Protein AF-A0A7S4CP70-F1 (afdb_monomer)

Radius of gyration: 27.98 Å; Cα contacts (8 Å, |Δi|>4): 1232; chains: 1; bounding box: 69×61×79 Å

Sequence (687 aa):
MFHKLRLRLAFPDHLQLVAMLALLDTPGVKCVLRAGDHVRHALCDATLWQTYDPCTVHPNDVETLPFKPFPRNLLTGRFGTLSFDSRVRAVKVANSGDELQGYAGLQFVPYLSDTVDRDSGLKNASCNLFGNAWWGTRTSWPPRAGTNMTLFSVHFSSLGKSTIAKSTKWMQEYNRKVGPVGARDFGTMAFLDSIGIESYFSGCFTTMIDMGYQKSPTPMGYRNEPNPSRVVVVDVEEQHLPEHVRKSGIFKHANIPSQLMNSTMERFLYAFQLLKLYSKTARLVVTSRIHAALPALAQGKPVVFVLTDHLPGGGGGRTAGLTKFFHVYDKTKPQAQWPVDLDHPQPNPGNHEVDRYRAQFWHYIAHFLLRNPEDPQALYAQTGRLFGVVPLQRLGAAQPTEYPTQSLFHFIVTTGPNTMNWRIIRAIEQVFYHHPNAKVLVHSNTLVAAREKGLLTGLEIFTEVGYNLEVVPFKLLDLAAQCLQSTEAVNFFVNKSYAKAKNHRNWYSHETDLLRTAILCVQGGVYLDTDMHLVRPLPKSMRNVLALQGRKQVNGAMLIFDQGSEFMRVAVTEFLTNYRTTWGWNGPNLLQRVANRLNNTGSFTILGQESFYPFRWQEVLKCWNSTEPYEARITNHTYAVHLNTGMSKHIQQAPRGSVCHKIMSTFCIFCHILPHASLNRTPPPRF

Solvent-accessible surface area (backbone atoms only — not comparable to full-atom values): 37822 Å² total; per-residue (Å²): 136,41,65,43,58,62,66,87,65,43,48,54,55,61,56,42,50,54,50,44,54,59,48,51,72,38,93,89,42,63,60,45,69,60,95,91,62,63,84,92,67,48,54,58,81,82,70,64,76,85,71,67,58,97,80,75,73,68,94,88,48,68,53,83,53,94,52,78,79,80,60,74,79,51,76,70,57,45,25,31,37,57,36,58,60,68,56,26,70,72,70,73,57,34,48,24,48,62,48,42,36,33,55,32,46,57,62,25,45,86,58,78,73,44,76,34,32,59,35,72,28,30,56,74,39,72,30,37,30,52,54,39,39,81,40,49,70,71,42,39,75,67,58,22,89,80,40,48,64,46,51,39,23,27,35,50,38,83,56,14,42,59,57,50,63,78,35,42,70,60,51,46,50,42,34,74,73,79,38,62,36,23,12,33,15,58,58,30,32,55,51,36,49,76,70,72,32,62,56,41,82,41,42,55,57,33,45,64,37,59,68,59,75,85,72,63,88,47,100,85,51,76,76,79,69,75,74,46,80,33,38,34,31,34,65,60,64,67,91,80,47,58,69,74,53,61,75,58,40,46,80,47,66,53,61,47,57,79,90,38,48,85,38,70,65,48,39,43,53,51,31,50,51,51,50,49,42,39,55,56,40,27,45,30,38,37,22,38,36,66,67,57,43,41,38,30,42,35,47,65,29,19,33,38,38,46,41,52,94,73,33,74,94,60,58,68,53,72,49,38,89,54,60,67,41,34,37,60,33,43,64,76,42,98,80,56,58,83,76,62,50,90,91,68,52,57,76,36,78,20,26,58,58,50,41,30,42,45,38,29,55,50,52,56,41,42,42,37,34,74,75,38,70,87,41,59,62,16,44,29,37,55,26,19,51,50,70,50,63,35,56,29,82,47,64,31,64,86,54,81,65,100,59,74,49,55,50,44,38,38,35,71,42,85,56,52,56,90,69,63,45,68,60,44,54,46,21,56,36,15,46,42,60,58,28,66,74,26,41,38,39,37,40,16,56,38,48,47,58,35,44,78,72,65,45,86,66,75,61,61,64,47,42,42,42,45,40,53,61,45,77,37,69,78,56,71,68,60,40,43,22,59,40,63,75,43,55,65,52,54,52,49,18,54,76,74,42,40,70,67,41,68,76,35,95,43,26,72,61,45,51,51,35,50,44,57,34,16,48,26,15,63,67,20,39,33,42,37,39,54,47,36,35,43,76,45,66,56,48,51,83,68,59,26,36,40,34,22,58,51,98,84,44,42,42,73,53,44,39,25,33,48,54,67,33,65,69,30,37,55,45,46,51,45,42,36,72,65,65,61,82,52,73,53,54,49,34,33,50,35,55,42,53,47,47,66,74,46,64,86,69,72,76,59,45,77,44,59,28,51,30,44,28,58,46,41,86,91,44,36,65,48,38,41,73,31,73,60,60,53,65,80,63,53,47,96,69,27,34,30,38,53,55,51,55,89,82,43,67,84,59,86,69,56,48,88,73,8,37,42,28,48,60,71,56,70,46,50,47,58,62,89,72,59,66,86,80,72,91,79,88,74,80,78,82,85,129

Secondary structure (DSSP, 8-state):
--B----SS-HHHHHHHHHHHHHHTSTT--EE--TTS-GGG-EESSGGGTT--TT---TT---B--PPPP-GGGGGS-EEEEE-HHHHHHHS-EEHHHHHHHHHHHTT-SS--EEEETTTGGGT--SEEE--SEE-TT--PSPPTT-EEE--SBEE-HHHHHHHHTTHHHHHHHHHHT--EEESSHHHHHHHHHTT--EEE---GGGG---S-S----TT----PPPP-EEEEES--GGGS-HHHHHHEEEE-SEEPTTTTT-HHHHHHHHHHHHHIIIIIEEEEEES-HHHHHHHHHTT--EEEEE-SS-TT--STTSTTTGGGSEEEETTSTTPPP-S-SSSPPPPTTHHHHHHHHHHHHHHHHHHHHH-TTSGGGHHHHHHHHTT--SPPPTTTTSPPSS-B--EEEEE--S-GGG--HHHHHHHHHHHHH-TT-EEEEE-HHHHHHHHTT---S-HHHHHTT--EEEE---HHHHHHHHHT-SHHHHHHIIIIIHHHHTSTTHHHHHHHHHHHHHHHHH-EEEE-TTEEESSPPBTT--SEEEESSSS-EEEEEEEE-TT-HHHHHHHHHHHHS--SSGGGTTHHHHHHHHHHHTTS---EEE-GGGT-SS-TTTHHHHHH----GGGTS-TT--EEE--HHHHTT-SSPPTTSHHHHHHHHS-SSTT-S-SS-S---PPPP-

Structure (mmCIF, N/CA/C/O backbone):
data_AF-A0A7S4CP70-F1
#
_entry.id   AF-A0A7S4CP70-F1
#
loop_
_atom_site.group_PDB
_atom_site.id
_atom_site.type_symbol
_atom_site.label_atom_id
_atom_site.label_alt_id
_atom_site.label_comp_id
_atom_site.label_asym_id
_atom_site.label_entity_id
_atom_site.label_seq_id
_atom_site.pdbx_PDB_ins_code
_atom_site.Cartn_x
_atom_site.Cartn_y
_atom_site.Cartn_z
_atom_site.occupancy
_atom_site.B_iso_or_equiv
_atom_site.auth_seq_id
_atom_site.auth_comp_id
_atom_site.auth_asym_id
_atom_site.auth_atom_id
_atom_site.pdbx_PDB_model_num
ATOM 1 N N . MET A 1 1 ? 10.961 25.798 9.207 1.00 22.45 1 MET A N 1
ATOM 2 C CA . MET A 1 1 ? 9.611 25.507 8.685 1.00 22.45 1 MET A CA 1
ATOM 3 C C . MET A 1 1 ? 9.774 25.451 7.177 1.00 22.45 1 MET A C 1
ATOM 5 O O . MET A 1 1 ? 10.250 26.435 6.634 1.00 22.45 1 MET A O 1
ATOM 9 N N . PHE A 1 2 ? 9.561 24.299 6.539 1.00 24.27 2 PHE A N 1
ATOM 10 C CA . PHE A 1 2 ? 9.808 24.142 5.101 1.00 24.27 2 PHE A CA 1
ATOM 11 C C . PHE A 1 2 ? 8.479 24.139 4.369 1.00 24.27 2 PHE A C 1
ATOM 13 O O . PHE A 1 2 ? 7.529 23.473 4.779 1.00 24.27 2 PHE A O 1
ATOM 20 N N . HIS A 1 3 ? 8.415 24.936 3.315 1.00 23.55 3 HIS A N 1
ATOM 21 C CA . HIS A 1 3 ? 7.234 25.060 2.491 1.00 23.55 3 HIS A CA 1
ATOM 22 C C . HIS A 1 3 ? 7.284 24.004 1.388 1.00 23.55 3 HIS A C 1
ATOM 24 O O . HIS A 1 3 ? 8.339 23.741 0.812 1.00 23.55 3 HIS A O 1
ATOM 30 N N . LYS A 1 4 ? 6.137 23.393 1.101 1.00 28.00 4 LYS A N 1
ATOM 31 C CA . LYS A 1 4 ? 5.941 22.516 -0.052 1.00 28.00 4 LYS A CA 1
ATOM 32 C C . LYS A 1 4 ? 6.361 23.244 -1.331 1.00 28.00 4 LYS A C 1
ATOM 34 O O . LYS A 1 4 ? 5.692 24.182 -1.749 1.00 28.00 4 LYS A O 1
ATOM 39 N N . LEU A 1 5 ? 7.420 22.782 -1.990 1.00 27.19 5 LEU A N 1
ATOM 40 C CA . LEU A 1 5 ? 7.668 23.111 -3.391 1.00 27.19 5 LEU A CA 1
ATOM 41 C C . LEU A 1 5 ? 6.698 22.284 -4.237 1.00 27.19 5 LEU A C 1
ATOM 43 O O . LEU A 1 5 ? 7.054 21.287 -4.854 1.00 27.19 5 LEU A O 1
ATOM 47 N N . ARG A 1 6 ? 5.427 22.699 -4.279 1.00 30.47 6 ARG A N 1
ATOM 48 C CA . ARG A 1 6 ? 4.621 22.406 -5.463 1.00 30.47 6 ARG A CA 1
ATOM 49 C C . ARG A 1 6 ? 5.161 23.324 -6.545 1.00 30.47 6 ARG A C 1
ATOM 51 O O . ARG A 1 6 ? 4.643 24.418 -6.740 1.00 30.47 6 ARG A O 1
ATOM 58 N N . LEU A 1 7 ? 6.182 22.868 -7.268 1.00 32.41 7 LEU A N 1
ATOM 59 C CA . LEU A 1 7 ? 6.335 23.316 -8.644 1.00 32.41 7 LEU A CA 1
ATOM 60 C C . LEU A 1 7 ? 4.994 22.974 -9.294 1.00 32.41 7 LEU A C 1
ATOM 62 O O . LEU A 1 7 ? 4.662 21.804 -9.478 1.00 32.41 7 LEU A O 1
ATOM 66 N N . ARG A 1 8 ? 4.137 23.991 -9.470 1.00 31.38 8 ARG A N 1
ATOM 67 C CA . ARG A 1 8 ? 2.713 23.838 -9.821 1.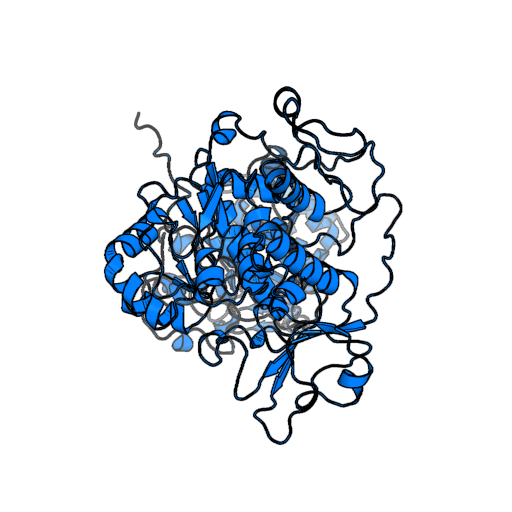00 31.38 8 ARG A CA 1
ATOM 68 C C . ARG A 1 8 ? 2.492 23.066 -11.121 1.00 31.38 8 ARG A C 1
ATOM 70 O O . ARG A 1 8 ? 1.348 22.770 -11.463 1.00 31.38 8 ARG A O 1
ATOM 77 N N . LEU A 1 9 ? 3.557 22.736 -11.838 1.00 34.25 9 LEU A N 1
ATOM 78 C CA . LEU A 1 9 ? 3.571 21.984 -13.065 1.00 34.25 9 LEU A CA 1
ATOM 79 C C . LEU A 1 9 ? 4.837 21.115 -13.069 1.00 34.25 9 LEU A C 1
ATOM 81 O O . LEU A 1 9 ? 5.932 21.620 -12.886 1.00 34.25 9 LEU A O 1
ATOM 85 N N . ALA A 1 10 ? 4.638 19.827 -13.344 1.00 39.28 10 ALA A N 1
ATOM 86 C CA . ALA A 1 10 ? 5.589 18.915 -13.967 1.00 39.28 10 ALA A CA 1
ATOM 87 C C . ALA A 1 10 ? 6.716 18.265 -13.124 1.00 39.28 10 ALA A C 1
ATOM 89 O O . ALA A 1 10 ? 7.836 18.746 -13.043 1.00 39.28 10 ALA A O 1
ATOM 90 N N . PHE A 1 11 ? 6.484 17.007 -12.735 1.00 40.81 11 PHE A N 1
ATOM 91 C CA . PHE A 1 11 ? 7.497 15.936 -12.720 1.00 40.81 11 PHE A CA 1
ATOM 92 C C . PHE A 1 11 ? 8.504 15.978 -13.897 1.00 40.81 11 PHE A C 1
ATOM 94 O O . PHE A 1 11 ? 9.692 15.712 -13.694 1.00 40.81 11 PHE A O 1
ATOM 101 N N . PRO A 1 12 ? 8.080 16.353 -15.124 1.00 41.50 12 PRO A N 1
ATOM 102 C CA . PRO A 1 12 ? 8.993 16.690 -16.197 1.00 41.50 12 PRO A CA 1
ATOM 103 C C . PRO A 1 12 ? 10.060 17.714 -15.857 1.00 41.50 12 PRO A C 1
ATOM 105 O O . PRO A 1 12 ? 11.109 17.575 -16.441 1.00 41.50 12 PRO A O 1
ATOM 108 N N . ASP A 1 13 ? 9.868 18.680 -14.962 1.00 40.09 13 ASP A N 1
ATOM 109 C CA . ASP A 1 13 ? 10.840 19.758 -14.752 1.00 40.09 13 ASP A CA 1
ATOM 110 C C . ASP A 1 13 ? 12.049 19.286 -13.914 1.00 40.09 13 ASP A C 1
ATOM 112 O O . ASP A 1 13 ? 13.158 19.751 -14.149 1.00 40.09 13 ASP A O 1
ATOM 116 N N . HIS A 1 14 ? 11.897 18.281 -13.034 1.00 45.06 14 HIS A N 1
ATOM 117 C CA . HIS A 1 14 ? 13.026 17.629 -12.334 1.00 45.06 14 HIS A CA 1
ATOM 118 C C . HIS A 1 14 ? 13.808 16.690 -13.260 1.00 45.06 14 HIS A C 1
ATOM 120 O O . HIS A 1 14 ? 15.033 16.744 -13.341 1.00 45.06 14 HIS A O 1
ATOM 126 N N . LEU A 1 15 ? 13.101 15.864 -14.035 1.00 46.62 15 LEU A N 1
ATOM 127 C CA . LEU A 1 15 ? 13.725 15.007 -15.048 1.00 46.62 15 LEU A CA 1
ATOM 128 C C . LEU A 1 15 ? 14.297 15.806 -16.226 1.00 46.62 15 LEU A C 1
ATOM 130 O O . LEU A 1 15 ? 15.317 15.410 -16.781 1.00 46.62 15 LEU A O 1
ATOM 134 N N . GLN A 1 16 ? 13.672 16.926 -16.595 1.00 45.47 16 GLN A N 1
ATOM 135 C CA . GLN A 1 16 ? 14.174 17.881 -17.580 1.00 45.47 16 GLN A CA 1
ATOM 136 C C . GLN A 1 16 ? 15.352 18.640 -17.016 1.00 45.47 16 GLN A C 1
ATOM 138 O O . GLN A 1 16 ? 16.295 18.797 -17.760 1.00 45.47 16 GLN A O 1
ATOM 143 N N . LEU A 1 17 ? 15.377 19.037 -15.743 1.00 46.88 17 LEU A N 1
ATOM 144 C CA . LEU A 1 17 ? 16.574 19.624 -15.147 1.00 46.88 17 LEU A CA 1
ATOM 145 C C . LEU A 1 17 ? 17.733 18.625 -15.204 1.00 46.88 17 LEU A C 1
ATOM 147 O O . LEU A 1 17 ? 18.789 18.951 -15.727 1.00 46.88 17 LEU A O 1
ATOM 151 N N . VAL A 1 18 ? 17.514 17.373 -14.799 1.00 45.47 18 VAL A N 1
ATOM 152 C CA . VAL A 1 18 ? 18.523 16.305 -14.896 1.00 45.47 18 VAL A CA 1
ATOM 153 C C . VAL A 1 18 ? 18.958 16.040 -16.351 1.00 45.47 18 VAL A C 1
ATOM 155 O O . VAL A 1 18 ? 20.147 15.867 -16.615 1.00 45.47 18 VAL A O 1
ATOM 158 N N . ALA A 1 19 ? 18.033 16.056 -17.316 1.00 41.75 19 ALA A N 1
ATOM 159 C CA . ALA A 1 19 ? 18.333 15.858 -18.739 1.00 41.75 19 ALA A CA 1
ATOM 160 C C . ALA A 1 19 ? 18.993 17.085 -19.405 1.00 41.75 19 ALA A C 1
ATOM 162 O O . ALA A 1 19 ? 19.875 16.942 -20.245 1.00 41.75 19 ALA A O 1
ATOM 163 N N . MET A 1 20 ? 18.600 18.296 -19.020 1.00 45.38 20 MET A N 1
ATOM 164 C CA . MET A 1 20 ? 19.165 19.568 -19.474 1.00 45.38 20 MET A CA 1
ATOM 165 C C . MET A 1 20 ? 20.582 19.748 -18.926 1.00 45.38 20 MET A C 1
ATOM 167 O O . MET A 1 20 ? 21.466 20.165 -19.667 1.00 45.38 20 MET A O 1
ATOM 171 N N . LEU A 1 21 ? 20.826 19.339 -17.677 1.00 42.84 21 LEU A N 1
ATOM 172 C CA . LEU A 1 21 ? 22.162 19.275 -17.080 1.00 42.84 21 LEU A CA 1
ATOM 173 C C . LEU A 1 21 ? 23.068 18.279 -17.819 1.00 42.84 21 LEU A C 1
ATOM 175 O O . LEU A 1 21 ? 24.214 18.599 -18.108 1.00 42.84 21 LEU A O 1
ATOM 179 N N . ALA A 1 22 ? 22.546 17.115 -18.212 1.00 43.25 22 ALA A N 1
ATOM 180 C CA . ALA A 1 22 ? 23.300 16.149 -19.016 1.00 43.25 22 ALA A CA 1
ATOM 181 C C . ALA A 1 22 ? 23.545 16.607 -20.476 1.00 43.25 22 ALA A C 1
ATOM 183 O O . ALA A 1 22 ? 24.505 16.165 -21.100 1.00 43.25 22 ALA A O 1
ATOM 184 N N . LEU A 1 23 ? 22.710 17.496 -21.032 1.00 42.50 23 LEU A N 1
ATOM 185 C CA . LEU A 1 23 ? 22.935 18.120 -22.346 1.00 42.50 23 LEU A CA 1
ATOM 186 C C . LEU A 1 23 ? 24.011 19.217 -22.303 1.00 42.50 23 LEU A C 1
ATOM 188 O O . LEU A 1 23 ? 24.776 19.337 -23.257 1.00 42.50 23 LEU A O 1
ATOM 192 N N . LEU A 1 24 ? 24.087 19.988 -21.214 1.00 43.72 24 LEU A N 1
ATOM 193 C CA . LEU A 1 24 ? 25.114 21.021 -21.011 1.00 43.72 24 LEU A CA 1
ATOM 194 C C . LEU A 1 24 ? 26.528 20.448 -20.837 1.00 43.72 24 LEU A C 1
ATOM 196 O O . LEU A 1 24 ? 27.498 21.127 -21.146 1.00 43.72 24 LEU A O 1
ATOM 200 N N . ASP A 1 25 ? 26.646 19.189 -20.418 1.00 40.97 25 ASP A N 1
ATOM 201 C CA . ASP A 1 25 ? 27.926 18.480 -20.279 1.00 40.97 25 ASP A CA 1
ATOM 202 C C . ASP A 1 25 ? 28.469 17.938 -21.627 1.00 40.97 25 ASP A C 1
ATOM 204 O O . ASP A 1 25 ? 29.533 17.325 -21.703 1.00 40.97 25 ASP A O 1
ATOM 208 N N . THR A 1 26 ? 27.746 18.156 -22.738 1.00 43.28 26 THR A N 1
ATOM 209 C CA . THR A 1 26 ? 28.188 17.756 -24.086 1.00 43.28 26 THR A CA 1
ATOM 210 C C . THR A 1 26 ? 29.154 18.802 -24.673 1.00 43.28 26 THR A C 1
ATOM 212 O O . THR A 1 26 ? 28.778 19.974 -24.780 1.00 43.28 26 THR A O 1
ATOM 215 N N . PRO A 1 27 ? 30.362 18.421 -25.148 1.00 41.69 27 PRO A N 1
ATOM 216 C CA . PRO A 1 27 ? 31.313 19.365 -25.737 1.00 41.69 27 PRO A CA 1
ATOM 217 C C . PRO A 1 27 ? 30.697 20.181 -26.884 1.00 41.69 27 PRO A C 1
ATOM 219 O O . PRO A 1 27 ? 30.281 19.629 -27.901 1.00 41.69 27 PRO A O 1
ATOM 222 N N . GLY A 1 28 ? 30.647 21.507 -26.720 1.00 41.75 28 GLY A N 1
ATOM 223 C CA . GLY A 1 28 ? 30.102 22.449 -27.708 1.00 41.75 28 GLY A CA 1
ATOM 224 C C . GLY A 1 28 ? 28.672 22.939 -27.440 1.00 41.75 28 GLY A C 1
ATOM 225 O O . GLY A 1 28 ? 28.239 23.891 -28.093 1.00 41.75 28 GLY A O 1
ATOM 226 N N . VAL A 1 29 ? 27.952 22.371 -26.468 1.00 40.78 29 VAL A N 1
ATOM 227 C CA . VAL A 1 29 ? 26.615 22.840 -26.066 1.00 40.78 29 VAL A CA 1
ATOM 228 C C . VAL A 1 29 ? 26.751 23.901 -24.971 1.00 40.78 29 VAL A C 1
ATOM 230 O O . VAL A 1 29 ? 27.136 23.601 -23.852 1.00 40.78 29 VAL A O 1
ATOM 233 N N . LYS A 1 30 ? 26.441 25.164 -25.291 1.00 43.47 30 LYS A N 1
ATOM 234 C CA . LYS A 1 30 ? 26.575 26.297 -24.347 1.00 43.47 30 LYS A CA 1
ATOM 235 C C . LYS A 1 30 ? 25.299 26.616 -23.567 1.00 43.47 30 LYS A C 1
ATOM 237 O O . LYS A 1 30 ? 25.361 27.251 -22.520 1.00 43.47 30 LYS A O 1
ATOM 242 N N . CYS A 1 31 ? 24.152 26.225 -24.117 1.00 44.72 31 CYS A N 1
ATOM 243 C CA . CYS A 1 31 ? 22.827 26.572 -23.627 1.00 44.72 31 CYS A CA 1
ATOM 244 C C . CYS A 1 31 ? 21.824 25.477 -23.992 1.00 44.72 31 CYS A C 1
ATOM 246 O O . CYS A 1 31 ? 21.911 24.897 -25.075 1.00 44.72 31 CYS A O 1
ATOM 248 N N . VAL A 1 32 ? 20.827 25.260 -23.140 1.00 44.00 32 VAL A N 1
ATOM 249 C CA . VAL A 1 32 ? 19.720 24.326 -23.377 1.00 44.00 32 VAL A CA 1
ATOM 250 C C . VAL A 1 32 ? 18.380 25.011 -23.102 1.00 44.00 32 VAL A C 1
ATOM 252 O O . VAL A 1 32 ? 18.218 25.733 -22.119 1.00 44.00 32 VAL A O 1
ATOM 255 N N . LEU A 1 33 ? 17.417 24.809 -24.002 1.00 37.88 33 LEU A N 1
ATOM 256 C CA . LEU A 1 33 ? 16.087 25.427 -23.983 1.00 37.88 33 LEU A CA 1
ATOM 257 C C . LEU A 1 33 ? 15.013 24.342 -24.009 1.00 37.88 33 LEU A C 1
ATOM 259 O O . LEU A 1 33 ? 15.128 23.352 -24.735 1.00 37.88 33 LEU A O 1
ATOM 263 N N . ARG A 1 34 ? 13.931 24.547 -23.258 1.00 37.53 34 ARG A N 1
ATOM 264 C CA . ARG A 1 34 ? 12.746 23.695 -23.349 1.00 37.53 34 ARG A CA 1
ATOM 265 C C . ARG A 1 34 ? 12.001 23.985 -24.655 1.00 37.53 34 ARG A C 1
ATOM 267 O O . ARG A 1 34 ? 11.774 25.137 -25.017 1.00 37.53 34 ARG A O 1
ATOM 274 N N . ALA A 1 35 ? 11.579 22.935 -25.359 1.00 29.98 35 ALA A N 1
ATOM 275 C CA . ALA A 1 35 ? 10.791 23.080 -26.582 1.00 29.98 35 ALA A CA 1
ATOM 276 C C . ALA A 1 35 ? 9.453 23.791 -26.290 1.00 29.98 35 ALA A C 1
ATOM 278 O O . ALA A 1 35 ? 8.612 23.252 -25.563 1.00 29.98 35 ALA A O 1
ATOM 279 N N . GLY A 1 36 ? 9.271 24.981 -26.872 1.00 29.30 36 GLY A N 1
ATOM 280 C CA . GLY A 1 36 ? 8.097 25.844 -26.687 1.00 29.30 36 GLY A CA 1
ATOM 281 C C . GLY A 1 36 ? 8.329 27.095 -25.829 1.00 29.30 36 GLY A C 1
ATOM 282 O O . GLY A 1 36 ? 7.429 27.928 -25.771 1.00 29.30 36 GLY A O 1
ATOM 283 N N . ASP A 1 37 ? 9.505 27.256 -25.211 1.00 34.84 37 ASP A N 1
ATOM 284 C CA . ASP A 1 37 ? 9.868 28.451 -24.435 1.00 34.84 37 ASP A CA 1
ATOM 285 C C . ASP A 1 37 ? 10.674 29.478 -25.254 1.00 34.84 37 ASP A C 1
ATOM 287 O O . ASP A 1 37 ? 11.362 29.150 -26.222 1.00 34.84 37 ASP A O 1
ATOM 291 N N . HIS A 1 38 ? 10.597 30.752 -24.852 1.00 32.59 38 HIS A N 1
ATOM 292 C CA . HIS A 1 38 ? 11.359 31.845 -25.464 1.00 32.59 38 HIS A CA 1
ATOM 293 C C . HIS A 1 38 ? 12.844 31.808 -25.055 1.00 32.59 38 HIS A C 1
ATOM 295 O O . HIS A 1 38 ? 13.181 31.410 -23.944 1.00 32.59 38 HIS A O 1
ATOM 301 N N . VAL A 1 39 ? 13.726 32.333 -25.917 1.00 35.19 39 VAL A N 1
ATOM 302 C CA . VAL A 1 39 ? 15.205 32.342 -25.771 1.00 35.19 39 VAL A CA 1
ATOM 303 C C . VAL A 1 39 ? 15.698 32.854 -24.406 1.00 35.19 39 VAL A C 1
ATOM 305 O O . VAL A 1 39 ? 16.735 32.425 -23.913 1.00 35.19 39 VAL A O 1
ATOM 308 N N . ARG A 1 40 ? 14.925 33.723 -23.748 1.00 34.78 40 ARG A N 1
ATOM 309 C CA . ARG A 1 40 ? 15.214 34.269 -22.412 1.00 34.78 40 ARG A CA 1
ATOM 310 C C . ARG A 1 40 ? 15.129 33.259 -21.252 1.00 34.78 40 ARG A C 1
ATOM 312 O O . ARG A 1 40 ? 15.486 33.621 -20.140 1.00 34.78 40 ARG A O 1
ATOM 319 N N . HIS A 1 41 ? 14.641 32.035 -21.476 1.00 37.97 41 HIS A N 1
ATOM 320 C CA . HIS A 1 41 ? 14.549 30.969 -20.462 1.00 37.97 41 HIS A CA 1
ATOM 321 C C . HIS A 1 41 ? 15.589 29.847 -20.690 1.00 37.97 41 HIS A C 1
ATOM 323 O O . HIS A 1 41 ? 15.400 28.717 -20.241 1.00 37.97 41 HIS A O 1
ATOM 329 N N . ALA A 1 42 ? 16.668 30.128 -21.429 1.00 40.31 42 ALA A N 1
ATOM 330 C CA . ALA A 1 42 ? 17.759 29.180 -21.648 1.00 40.31 42 ALA A CA 1
ATOM 331 C C . ALA A 1 42 ? 18.572 28.947 -20.362 1.00 40.31 42 ALA A C 1
ATOM 333 O O . ALA A 1 42 ? 18.913 29.894 -19.657 1.00 40.31 42 ALA A O 1
ATOM 334 N N . LEU A 1 43 ? 18.931 27.691 -20.093 1.00 48.44 43 LEU A N 1
ATOM 335 C CA . LEU A 1 43 ? 19.928 27.311 -19.089 1.00 48.44 43 LEU A CA 1
ATOM 336 C C . LEU A 1 43 ? 21.300 27.270 -19.772 1.00 48.44 43 LEU A C 1
ATOM 338 O O . LEU A 1 43 ? 21.500 26.445 -20.658 1.00 48.44 43 LEU A O 1
ATOM 342 N N . CYS A 1 44 ? 22.216 28.160 -19.388 1.00 44.28 44 CYS A N 1
ATOM 343 C CA . CYS A 1 44 ? 23.565 28.284 -19.953 1.00 44.28 44 CYS A CA 1
ATOM 344 C C . CYS A 1 44 ? 24.611 28.288 -18.816 1.00 44.28 44 CYS A C 1
ATOM 346 O O . CYS A 1 44 ? 24.376 28.906 -17.780 1.00 44.28 44 CYS A O 1
ATOM 348 N N . ASP A 1 45 ? 25.725 27.578 -19.000 1.00 49.91 45 ASP A N 1
ATOM 349 C CA . ASP A 1 45 ? 26.824 27.309 -18.036 1.00 49.91 45 ASP A CA 1
ATOM 350 C C . ASP A 1 45 ? 27.469 28.596 -17.428 1.00 49.91 45 ASP A C 1
ATOM 352 O O . ASP A 1 45 ? 27.432 29.638 -18.079 1.00 49.91 45 ASP A O 1
ATOM 356 N N . ALA A 1 46 ? 28.092 28.717 -16.235 1.00 38.47 46 ALA A N 1
ATOM 357 C CA . ALA A 1 46 ? 28.522 27.816 -15.140 1.00 38.47 46 ALA A CA 1
ATOM 358 C C . ALA A 1 46 ? 28.315 28.431 -13.724 1.00 38.47 46 ALA A C 1
ATOM 360 O O . ALA A 1 46 ? 28.713 27.870 -12.702 1.00 38.47 46 ALA A O 1
ATOM 361 N N . THR A 1 47 ? 27.731 29.628 -13.629 1.00 40.28 47 THR A N 1
ATOM 362 C CA . THR A 1 47 ? 27.703 30.445 -12.396 1.00 40.28 47 THR A CA 1
ATOM 363 C C . THR A 1 47 ? 26.503 30.180 -11.484 1.00 40.28 47 THR A C 1
ATOM 365 O O . THR A 1 47 ? 26.474 30.647 -10.346 1.00 40.28 47 THR A O 1
ATOM 368 N N . LEU A 1 48 ? 25.526 29.392 -11.940 1.00 38.41 48 LEU A N 1
ATOM 369 C CA . LEU A 1 48 ? 24.260 29.160 -11.233 1.00 38.41 48 LEU A CA 1
ATOM 370 C C . LEU A 1 48 ? 24.385 28.302 -9.962 1.00 38.41 48 LEU A C 1
ATOM 372 O O . LEU A 1 48 ? 23.479 28.312 -9.134 1.00 38.41 48 LEU A O 1
ATOM 376 N N . TRP A 1 49 ? 25.515 27.625 -9.740 1.00 34.94 49 TRP A N 1
ATOM 377 C CA . TRP A 1 49 ? 25.732 26.835 -8.521 1.00 34.94 49 TRP A CA 1
ATOM 378 C C . TRP A 1 49 ? 26.092 27.668 -7.288 1.00 34.94 49 TRP A C 1
ATOM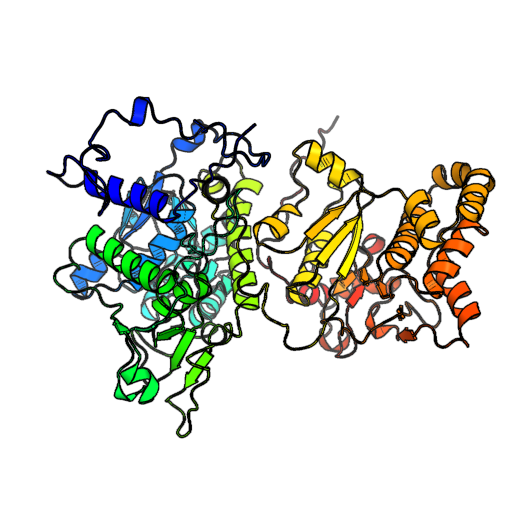 380 O O . TRP A 1 49 ? 25.943 27.182 -6.171 1.00 34.94 49 TRP A O 1
ATOM 390 N N . GLN A 1 50 ? 26.547 28.915 -7.452 1.00 34.66 50 GLN A N 1
ATOM 391 C CA . GLN A 1 50 ? 26.886 29.762 -6.300 1.00 34.66 50 GLN A CA 1
ATOM 392 C C . GLN A 1 50 ? 25.656 30.434 -5.673 1.00 34.66 50 GLN A C 1
ATOM 394 O O . GLN A 1 50 ? 25.728 30.878 -4.528 1.00 34.66 50 GLN A O 1
ATOM 399 N N . THR A 1 51 ? 24.529 30.489 -6.392 1.00 35.28 51 THR A N 1
ATOM 400 C CA . THR A 1 51 ? 23.316 31.203 -5.960 1.00 35.28 51 THR A CA 1
ATOM 401 C C . THR A 1 51 ? 22.038 30.361 -5.958 1.00 35.28 51 THR A C 1
ATOM 403 O O . THR A 1 51 ? 21.023 30.831 -5.445 1.00 35.28 51 THR A O 1
ATOM 406 N N . TYR A 1 52 ? 22.054 29.125 -6.477 1.00 33.62 52 TYR A N 1
ATOM 407 C CA . TYR A 1 52 ? 20.902 28.224 -6.396 1.00 33.62 52 TYR A CA 1
ATOM 408 C C . TYR A 1 52 ? 20.695 27.719 -4.959 1.00 33.62 52 TYR A C 1
ATOM 410 O O . TYR A 1 52 ? 21.372 26.801 -4.497 1.00 33.62 52 TYR A O 1
ATOM 418 N N . ASP A 1 53 ? 19.735 28.325 -4.256 1.00 38.88 53 ASP A N 1
ATOM 419 C CA . ASP A 1 53 ? 19.192 27.819 -2.995 1.00 38.88 53 ASP A CA 1
ATOM 420 C C . ASP A 1 53 ? 17.844 27.123 -3.266 1.00 38.88 53 ASP A C 1
ATOM 422 O O . ASP A 1 53 ? 16.834 27.814 -3.447 1.00 38.88 53 ASP A O 1
ATOM 426 N N . PRO A 1 54 ? 17.774 25.775 -3.254 1.00 35.09 54 PRO A N 1
ATOM 427 C CA . PRO A 1 54 ? 16.524 25.033 -3.446 1.00 35.09 54 PRO A CA 1
ATOM 428 C C . PRO A 1 54 ? 15.475 25.306 -2.349 1.00 35.09 54 PRO A C 1
ATOM 430 O O . PRO A 1 54 ? 14.381 24.749 -2.397 1.00 35.09 54 PRO A O 1
ATOM 433 N N . CYS A 1 55 ? 15.785 26.150 -1.356 1.00 33.19 55 CYS A N 1
ATOM 434 C CA . CYS A 1 55 ? 14.884 26.582 -0.293 1.00 33.19 55 CYS A CA 1
ATOM 435 C C . CYS A 1 55 ? 14.191 27.934 -0.559 1.00 33.19 55 CYS A C 1
ATOM 437 O O . CYS A 1 55 ? 13.439 28.386 0.308 1.00 33.19 55 CYS A O 1
ATOM 439 N N . THR A 1 56 ? 14.404 28.599 -1.706 1.00 36.09 56 THR A N 1
ATOM 440 C CA . THR A 1 56 ? 13.681 29.849 -2.021 1.00 36.09 56 THR A CA 1
ATOM 441 C C . THR A 1 56 ? 12.251 29.557 -2.487 1.00 36.09 56 THR A C 1
ATOM 443 O O . THR A 1 56 ? 12.011 28.952 -3.527 1.00 36.09 56 THR A O 1
ATOM 446 N N . VAL A 1 57 ? 11.278 29.975 -1.677 1.00 33.56 57 VAL A N 1
ATOM 447 C CA . VAL A 1 57 ? 9.848 29.677 -1.840 1.00 33.56 57 VAL A CA 1
ATOM 448 C C . VAL A 1 57 ? 9.124 30.926 -2.334 1.00 33.56 57 VAL A C 1
ATOM 450 O O . VAL A 1 57 ? 9.298 32.003 -1.765 1.00 33.56 57 VAL A O 1
ATOM 453 N N . HIS A 1 58 ? 8.259 30.795 -3.345 1.00 34.12 58 HIS A N 1
ATOM 454 C CA . HIS A 1 58 ? 7.316 31.862 -3.685 1.00 34.12 58 HIS A CA 1
ATOM 455 C C . HIS A 1 58 ? 6.195 31.922 -2.622 1.00 34.12 58 HIS A C 1
ATOM 457 O O . HIS A 1 58 ? 5.602 30.883 -2.321 1.00 34.12 58 HIS A O 1
ATOM 463 N N . PRO A 1 59 ? 5.843 33.104 -2.076 1.00 32.31 59 PRO A N 1
ATOM 464 C CA . PRO A 1 59 ? 4.966 33.238 -0.901 1.00 32.31 59 PRO A CA 1
ATOM 465 C C . PRO A 1 59 ? 3.571 32.592 -1.000 1.00 32.31 59 PRO A C 1
ATOM 467 O O . PRO A 1 59 ? 2.925 32.377 0.021 1.00 32.31 59 PRO A O 1
ATOM 470 N N . ASN A 1 60 ? 3.102 32.266 -2.207 1.00 32.94 60 ASN A N 1
ATOM 471 C CA . ASN A 1 60 ? 1.722 31.849 -2.470 1.00 32.94 60 ASN A CA 1
ATOM 472 C C . ASN A 1 60 ? 1.526 30.325 -2.653 1.00 32.94 60 ASN A C 1
ATOM 474 O O . ASN A 1 60 ? 0.438 29.912 -3.060 1.00 32.94 60 ASN A O 1
ATOM 478 N N . ASP A 1 61 ? 2.536 29.488 -2.370 1.00 34.94 61 ASP A N 1
ATOM 479 C CA . ASP A 1 61 ? 2.520 28.041 -2.688 1.00 34.94 61 ASP A CA 1
ATOM 480 C C . ASP A 1 61 ? 2.659 27.083 -1.489 1.00 34.94 61 ASP A C 1
ATOM 482 O O . ASP A 1 61 ? 3.006 25.910 -1.632 1.00 34.94 61 ASP A O 1
ATOM 486 N N . VAL A 1 62 ? 2.333 27.547 -0.285 1.00 29.75 62 VAL A N 1
ATOM 487 C CA . VAL A 1 62 ? 2.594 26.801 0.950 1.00 29.75 62 VAL A CA 1
ATOM 488 C C . VAL A 1 62 ? 1.429 25.897 1.364 1.00 29.75 62 VAL A C 1
ATOM 490 O O . VAL A 1 62 ? 0.379 26.370 1.782 1.00 29.75 62 VAL A O 1
ATOM 493 N N . GLU A 1 63 ? 1.678 24.589 1.407 1.00 32.47 63 GLU A N 1
ATOM 494 C CA . GLU A 1 63 ? 1.080 23.697 2.411 1.00 32.47 63 GLU A CA 1
ATOM 495 C C . GLU A 1 63 ? 2.220 23.250 3.338 1.00 32.47 63 GLU A C 1
ATOM 497 O O . GLU A 1 63 ? 3.283 22.838 2.870 1.00 32.47 63 GLU A O 1
ATOM 502 N N . THR A 1 64 ? 2.056 23.396 4.649 1.00 30.50 64 THR A N 1
ATOM 503 C CA . THR A 1 64 ? 3.090 23.066 5.634 1.00 30.50 64 THR A CA 1
ATOM 504 C C . THR A 1 64 ? 3.102 21.563 5.906 1.00 30.50 64 THR A C 1
ATOM 506 O O . THR A 1 64 ? 2.182 21.019 6.510 1.00 30.50 64 THR A O 1
ATOM 509 N N . LEU A 1 65 ? 4.176 20.883 5.501 1.00 36.72 65 LEU A N 1
ATOM 510 C CA . LEU A 1 65 ? 4.546 19.584 6.065 1.00 36.72 65 LEU A CA 1
ATOM 511 C C . LEU A 1 65 ? 5.810 19.778 6.919 1.00 36.72 65 LEU A C 1
ATOM 513 O O . LEU A 1 65 ? 6.723 20.495 6.503 1.00 36.72 65 LEU A O 1
ATOM 517 N N . PRO A 1 66 ? 5.884 19.193 8.127 1.00 34.44 66 PRO A N 1
ATOM 518 C CA . PRO A 1 66 ? 6.993 19.405 9.049 1.00 34.44 66 PRO A CA 1
ATOM 519 C C . PRO A 1 66 ? 8.228 18.615 8.591 1.00 34.44 66 PRO A C 1
ATOM 521 O O . PRO A 1 66 ? 8.538 17.558 9.131 1.00 34.44 66 PRO A O 1
ATOM 524 N N . PHE A 1 67 ? 8.947 19.108 7.583 1.00 44.62 67 PHE A N 1
ATOM 525 C CA . PHE A 1 67 ? 10.227 18.526 7.175 1.00 44.62 67 PHE A CA 1
ATOM 526 C C . PHE A 1 67 ? 11.402 19.334 7.723 1.00 44.62 67 PHE A C 1
ATOM 528 O O . PHE A 1 67 ? 11.304 20.544 7.916 1.00 44.62 67 PHE A O 1
ATOM 535 N N . LYS A 1 68 ? 12.504 18.649 8.036 1.00 41.19 68 LYS A N 1
ATOM 536 C CA . LYS A 1 68 ? 13.781 19.270 8.412 1.00 41.19 68 LYS A CA 1
ATOM 537 C C . LYS A 1 68 ? 14.565 19.631 7.135 1.00 41.19 68 LYS A C 1
ATOM 539 O O . LYS A 1 68 ? 14.368 18.954 6.127 1.00 41.19 68 LYS A O 1
ATOM 544 N N . PRO A 1 69 ? 15.432 20.663 7.165 1.00 41.44 69 PRO A N 1
ATOM 545 C CA . PRO A 1 69 ? 16.270 21.018 6.021 1.00 41.44 69 PRO A CA 1
ATOM 546 C C . PRO A 1 69 ? 17.125 19.829 5.586 1.00 41.44 69 PRO A C 1
ATOM 548 O O . PRO A 1 69 ? 17.521 19.025 6.434 1.00 41.44 69 PRO A O 1
ATOM 551 N N . PHE A 1 70 ? 17.483 19.784 4.302 1.00 45.22 70 PHE A N 1
ATOM 552 C CA . PHE A 1 70 ? 18.573 18.936 3.831 1.00 45.22 70 PHE A CA 1
ATOM 553 C C . PHE A 1 70 ? 19.837 19.238 4.646 1.00 45.22 70 PHE A C 1
ATOM 555 O O . PHE A 1 70 ? 20.280 20.393 4.673 1.00 45.22 70 PHE A O 1
ATOM 562 N N . PRO A 1 71 ? 20.435 18.243 5.319 1.00 45.59 71 PRO A N 1
ATOM 563 C CA . PRO A 1 71 ? 21.732 18.434 5.945 1.00 45.59 71 PRO A CA 1
ATOM 564 C C . PRO A 1 71 ? 22.744 18.757 4.838 1.00 45.59 71 PRO A C 1
ATOM 566 O O . PRO A 1 71 ? 22.976 17.937 3.950 1.00 45.59 71 PRO A O 1
ATOM 569 N N . ARG A 1 72 ? 23.320 19.970 4.837 1.00 45.50 72 ARG A N 1
ATOM 570 C CA . ARG A 1 72 ? 24.238 20.417 3.765 1.00 45.50 72 ARG A CA 1
ATOM 571 C C . ARG A 1 72 ? 25.436 19.476 3.590 1.00 45.50 72 ARG A C 1
ATOM 573 O O . ARG A 1 72 ? 25.953 19.353 2.488 1.00 45.50 72 ARG A O 1
ATOM 580 N N . ASN A 1 73 ? 25.841 18.780 4.652 1.00 45.41 73 ASN A N 1
ATOM 581 C CA . ASN A 1 73 ? 26.886 17.757 4.632 1.00 45.41 73 ASN A CA 1
ATOM 582 C C . ASN A 1 73 ? 26.540 16.543 3.746 1.00 45.41 73 ASN A C 1
ATOM 584 O O . ASN A 1 73 ? 27.449 15.951 3.168 1.00 45.41 73 ASN A O 1
ATOM 588 N N . LEU A 1 74 ? 25.257 16.194 3.585 1.00 47.09 74 LEU A N 1
ATOM 589 C CA . LEU A 1 74 ? 24.824 15.044 2.775 1.00 47.09 74 LEU A CA 1
ATOM 590 C C . LEU A 1 74 ? 24.752 15.347 1.269 1.00 47.09 74 LEU A C 1
ATOM 592 O O . LEU A 1 74 ? 24.789 14.421 0.462 1.00 47.09 74 LEU A O 1
ATOM 596 N N . LEU A 1 75 ? 24.757 16.627 0.875 1.00 53.22 75 LEU A N 1
ATOM 597 C CA . LEU A 1 75 ? 24.857 17.072 -0.528 1.00 53.22 75 LEU A CA 1
ATOM 598 C C . LEU A 1 75 ? 26.256 16.852 -1.142 1.00 53.22 75 LEU A C 1
ATOM 600 O O . LEU A 1 75 ? 26.541 17.327 -2.235 1.00 53.22 75 LEU A O 1
ATOM 604 N N . THR A 1 76 ? 27.147 16.154 -0.436 1.00 54.34 76 THR A N 1
ATOM 605 C CA . THR A 1 76 ? 28.463 15.729 -0.936 1.00 54.34 76 THR A CA 1
ATOM 606 C C . THR A 1 76 ? 28.438 14.320 -1.544 1.00 54.34 76 THR A C 1
ATOM 608 O O . THR A 1 76 ? 29.414 13.893 -2.162 1.00 54.34 76 THR A O 1
ATOM 611 N N . GLY A 1 77 ? 27.331 13.579 -1.390 1.00 64.44 77 GLY A N 1
ATOM 612 C CA . GLY A 1 77 ? 27.181 12.232 -1.942 1.00 64.44 77 GLY A CA 1
ATOM 613 C C . GLY A 1 77 ? 27.169 12.214 -3.475 1.00 64.44 77 GLY A C 1
ATOM 614 O O . GLY A 1 77 ? 26.702 13.142 -4.121 1.00 64.44 77 GLY A O 1
ATOM 615 N N . ARG A 1 78 ? 27.651 11.142 -4.105 1.00 72.62 78 ARG A N 1
ATOM 616 C CA . ARG A 1 78 ? 27.486 10.953 -5.559 1.00 72.62 78 ARG A CA 1
ATOM 617 C C . ARG A 1 78 ? 26.229 10.143 -5.834 1.00 72.62 78 ARG A C 1
ATOM 619 O O . ARG A 1 78 ? 25.987 9.158 -5.137 1.00 72.62 78 ARG A O 1
ATOM 626 N N . PHE A 1 79 ? 25.458 10.518 -6.844 1.00 77.25 79 PHE A N 1
ATOM 627 C CA . PHE A 1 79 ? 24.190 9.889 -7.209 1.00 77.25 79 PHE A CA 1
ATOM 628 C C . PHE A 1 79 ? 24.177 9.564 -8.696 1.00 77.25 79 PHE A C 1
ATOM 630 O O . PHE A 1 79 ? 24.415 10.434 -9.527 1.00 77.25 79 PHE A O 1
ATOM 637 N N . GLY A 1 80 ? 23.923 8.304 -9.033 1.00 77.06 80 GLY A N 1
ATOM 638 C CA . GLY A 1 80 ? 24.008 7.824 -10.404 1.00 77.06 80 GLY A CA 1
ATOM 639 C C . GLY A 1 80 ? 22.729 7.188 -10.925 1.00 77.06 80 GLY A C 1
ATOM 640 O O . GLY A 1 80 ? 21.861 6.759 -10.164 1.00 77.06 80 GLY A O 1
ATOM 641 N N . THR A 1 81 ? 22.664 7.066 -12.247 1.00 83.38 81 THR A N 1
ATOM 642 C CA . THR A 1 81 ? 21.682 6.233 -12.949 1.00 83.38 81 THR A CA 1
ATOM 643 C C . THR A 1 81 ? 22.382 5.232 -13.861 1.00 83.38 81 THR A C 1
ATOM 645 O O . THR A 1 81 ? 23.536 5.432 -14.252 1.00 83.38 81 THR A O 1
ATOM 648 N N . LEU A 1 82 ? 21.697 4.140 -14.193 1.00 87.56 82 LEU A N 1
ATOM 649 C CA . LEU A 1 82 ? 22.214 3.163 -15.143 1.00 87.56 82 LEU A CA 1
ATOM 650 C C . LEU A 1 82 ? 22.144 3.713 -16.573 1.00 87.56 82 LEU A C 1
ATOM 652 O O . LEU A 1 82 ? 21.137 4.303 -16.960 1.00 87.56 82 LEU A O 1
ATOM 656 N N . SER A 1 83 ? 23.186 3.462 -17.367 1.00 86.00 83 SER A N 1
ATOM 657 C CA . SER A 1 83 ? 23.160 3.608 -18.825 1.00 86.00 83 SER A CA 1
ATOM 658 C C . SER A 1 83 ? 23.285 2.247 -19.514 1.00 86.00 83 SER A C 1
ATOM 660 O O . SER A 1 83 ? 23.712 1.253 -18.918 1.00 86.00 83 SER A O 1
ATOM 662 N N . PHE A 1 84 ? 22.889 2.186 -20.784 1.00 88.44 84 PHE A N 1
ATOM 663 C CA . PHE A 1 84 ? 22.830 0.943 -21.563 1.00 88.44 84 PHE A CA 1
ATOM 664 C C . PHE A 1 84 ? 23.690 1.001 -22.830 1.00 88.44 84 PHE A C 1
ATOM 666 O O . PHE A 1 84 ? 23.481 0.235 -23.772 1.00 88.44 84 PHE A O 1
ATOM 673 N N . ASP A 1 85 ? 24.670 1.900 -22.863 1.00 87.75 85 ASP A N 1
ATOM 674 C CA . ASP A 1 85 ? 25.450 2.216 -24.058 1.00 87.75 85 ASP A CA 1
ATOM 675 C C . ASP A 1 85 ? 26.219 1.015 -24.602 1.00 87.75 85 ASP A C 1
ATOM 677 O O . ASP A 1 85 ? 26.194 0.741 -25.806 1.00 87.75 85 ASP A O 1
ATOM 681 N N . SER A 1 86 ? 26.872 0.250 -23.727 1.00 90.00 86 SER A N 1
ATOM 682 C CA . SER A 1 86 ? 27.607 -0.953 -24.121 1.00 90.00 86 SER A CA 1
ATOM 683 C C . SER A 1 86 ? 26.683 -2.013 -24.711 1.00 90.00 86 SER A C 1
ATOM 685 O O . SER A 1 86 ? 27.031 -2.631 -25.722 1.00 90.00 86 SER A O 1
ATOM 687 N N . ARG A 1 87 ? 25.476 -2.176 -24.150 1.00 89.25 87 ARG A N 1
ATOM 688 C CA . ARG A 1 87 ? 24.446 -3.060 -24.711 1.00 89.25 87 ARG A CA 1
ATOM 689 C C . ARG A 1 87 ? 24.060 -2.598 -26.110 1.00 89.25 87 ARG A C 1
ATOM 691 O O . ARG A 1 87 ? 24.126 -3.395 -27.043 1.00 89.25 87 ARG A O 1
ATOM 698 N N . VAL A 1 88 ? 23.677 -1.329 -26.257 1.00 89.19 88 VAL A N 1
ATOM 699 C CA . VAL A 1 88 ? 23.219 -0.757 -27.533 1.00 89.19 88 VAL A CA 1
ATOM 700 C C . VAL A 1 88 ? 24.294 -0.896 -28.607 1.00 89.19 88 VAL A C 1
ATOM 702 O O . VAL A 1 88 ? 23.999 -1.368 -29.704 1.00 89.19 88 VAL A O 1
ATOM 705 N N . ARG A 1 89 ? 25.559 -0.595 -28.285 1.00 89.12 89 ARG A N 1
ATOM 706 C CA . ARG A 1 89 ? 26.685 -0.782 -29.214 1.00 89.12 89 ARG A CA 1
ATOM 707 C C . ARG A 1 89 ? 26.866 -2.237 -29.637 1.00 89.12 89 ARG A C 1
ATOM 709 O O . ARG A 1 89 ? 27.155 -2.478 -30.809 1.00 89.12 89 ARG A O 1
ATOM 716 N N . ALA A 1 90 ? 26.703 -3.173 -28.702 1.00 88.56 90 ALA A N 1
ATOM 717 C CA . ALA A 1 90 ? 26.917 -4.597 -28.928 1.00 88.56 90 ALA A CA 1
ATOM 718 C C . ALA A 1 90 ? 25.819 -5.259 -29.768 1.00 88.56 90 ALA A C 1
ATOM 720 O O . ALA A 1 90 ? 26.136 -6.090 -30.613 1.00 88.56 90 ALA A O 1
ATOM 721 N N . VAL A 1 91 ? 24.548 -4.926 -29.522 1.00 88.31 91 VAL A N 1
ATOM 722 C CA . VAL A 1 91 ? 23.406 -5.573 -30.201 1.00 88.31 91 VAL A CA 1
ATOM 723 C C . VAL A 1 91 ? 22.782 -4.712 -31.299 1.00 88.31 91 VAL A C 1
ATOM 725 O O . VAL A 1 91 ? 21.866 -5.172 -31.968 1.00 88.31 91 VAL A O 1
ATOM 728 N N . LYS A 1 92 ? 23.252 -3.468 -31.470 1.00 90.31 92 LYS A N 1
ATOM 729 C CA . LYS A 1 92 ? 22.758 -2.481 -32.450 1.00 90.31 92 LYS A CA 1
ATOM 730 C C . LYS A 1 92 ? 21.249 -2.218 -32.362 1.00 90.31 92 LYS A C 1
ATOM 732 O O . LYS A 1 92 ? 20.609 -1.886 -33.352 1.00 90.31 92 LYS A O 1
ATOM 737 N N . VAL A 1 93 ? 20.686 -2.353 -31.158 1.00 89.31 93 VAL A N 1
ATOM 738 C CA . VAL A 1 93 ? 19.270 -2.100 -30.858 1.00 89.31 93 VAL A CA 1
ATOM 739 C C . VAL A 1 93 ? 19.144 -1.401 -29.509 1.00 89.31 93 VAL A C 1
ATOM 741 O O . VAL A 1 93 ? 19.561 -1.936 -28.475 1.00 89.31 93 VAL A O 1
ATOM 744 N N . ALA A 1 94 ? 18.490 -0.242 -29.513 1.00 87.44 94 ALA A N 1
ATOM 745 C CA . ALA A 1 94 ? 18.102 0.492 -28.316 1.00 87.44 94 ALA A CA 1
ATOM 746 C C . ALA A 1 94 ? 16.621 0.273 -27.979 1.00 87.44 94 ALA A C 1
ATOM 748 O O . ALA A 1 94 ? 15.767 0.216 -28.862 1.00 87.44 94 ALA A O 1
ATOM 749 N N . ASN A 1 95 ? 16.322 0.123 -26.689 1.00 88.62 95 ASN A N 1
ATOM 750 C CA . ASN A 1 95 ? 14.987 -0.168 -26.179 1.00 88.62 95 ASN A CA 1
ATOM 751 C C . ASN A 1 95 ? 14.614 0.886 -25.138 1.00 88.62 95 ASN A C 1
ATOM 753 O O . ASN A 1 95 ? 15.310 1.027 -24.137 1.00 88.62 95 ASN A O 1
ATOM 757 N N . SER A 1 96 ? 13.507 1.595 -25.343 1.00 85.69 96 SER A N 1
ATOM 758 C CA . SER A 1 96 ? 13.043 2.618 -24.402 1.00 85.69 96 SER A CA 1
ATOM 759 C C . SER A 1 96 ? 12.733 2.050 -23.017 1.00 85.69 96 SER A C 1
ATOM 761 O O . SER A 1 96 ? 12.868 2.749 -22.022 1.00 85.69 96 SER A O 1
ATOM 763 N N . GLY A 1 97 ? 12.375 0.767 -22.929 1.00 87.06 97 GLY A N 1
ATOM 764 C CA . GLY A 1 97 ? 12.170 0.056 -21.675 1.00 87.06 97 GLY A CA 1
ATOM 765 C C . GLY A 1 97 ? 13.419 -0.052 -20.805 1.00 87.06 97 GLY A C 1
ATOM 766 O O . GLY A 1 97 ? 13.269 -0.101 -19.587 1.00 87.06 97 GLY A O 1
ATOM 767 N N . ASP A 1 98 ? 14.616 -0.063 -21.398 1.00 88.56 98 ASP A N 1
ATOM 768 C CA . ASP A 1 98 ? 15.869 -0.010 -20.640 1.00 88.56 98 ASP A CA 1
ATOM 769 C C . ASP A 1 98 ? 16.015 1.385 -20.000 1.00 88.56 98 ASP A C 1
ATOM 771 O O . ASP A 1 98 ? 16.163 1.492 -18.784 1.00 88.56 98 ASP A O 1
ATOM 775 N N . GLU A 1 99 ? 15.815 2.459 -20.770 1.00 84.06 99 GLU A N 1
ATOM 776 C CA . GLU A 1 99 ? 15.905 3.842 -20.262 1.00 84.06 99 GLU A CA 1
ATOM 777 C C . GLU A 1 99 ? 14.829 4.163 -19.208 1.00 84.06 99 GLU A C 1
ATOM 779 O O . GLU A 1 99 ? 15.084 4.848 -18.215 1.00 84.06 99 GLU A O 1
ATOM 784 N N . LEU A 1 100 ? 13.627 3.594 -19.363 1.00 84.06 100 LEU A N 1
ATOM 785 C CA . LEU A 1 100 ? 12.531 3.726 -18.399 1.00 84.06 100 LEU A CA 1
ATOM 786 C C . LEU A 1 100 ? 12.870 3.168 -17.017 1.00 84.06 100 LEU A C 1
ATOM 788 O O . LEU A 1 100 ? 12.332 3.646 -16.018 1.00 84.06 100 LEU A O 1
ATOM 792 N N . GLN A 1 101 ? 13.762 2.179 -16.938 1.00 86.62 101 GLN A N 1
ATOM 793 C CA . GLN A 1 101 ? 14.240 1.686 -15.651 1.00 86.62 101 GLN A CA 1
ATOM 794 C C . GLN A 1 101 ? 15.050 2.764 -14.920 1.00 86.62 101 GLN A C 1
ATOM 796 O O . GLN A 1 101 ? 14.821 2.983 -13.731 1.00 86.62 101 GLN A O 1
ATOM 801 N N . GLY A 1 102 ? 15.915 3.498 -15.625 1.00 81.44 102 GLY A N 1
ATOM 802 C CA . GLY A 1 102 ? 16.644 4.630 -15.046 1.00 81.44 102 GLY A CA 1
ATOM 803 C C . GLY A 1 102 ? 15.700 5.720 -14.527 1.00 81.44 102 GLY A C 1
ATOM 804 O O . GLY A 1 102 ? 15.880 6.228 -13.420 1.00 81.44 102 GLY A O 1
ATOM 805 N N . TYR A 1 103 ? 14.625 6.012 -15.269 1.00 77.75 103 TYR A N 1
ATOM 806 C CA . TYR A 1 103 ? 13.638 7.020 -14.867 1.00 77.75 103 TYR A CA 1
ATOM 807 C C . TYR A 1 103 ? 12.923 6.735 -13.553 1.00 77.75 103 TYR A C 1
ATOM 809 O O . TYR A 1 103 ? 12.530 7.677 -12.874 1.00 77.75 103 TYR A O 1
ATOM 817 N N . ALA A 1 104 ? 12.744 5.473 -13.169 1.00 85.62 104 ALA A N 1
ATOM 818 C CA . ALA A 1 104 ? 12.101 5.149 -11.900 1.00 85.62 104 ALA A CA 1
ATOM 819 C C . ALA A 1 104 ? 12.909 5.677 -10.697 1.00 85.62 104 ALA A C 1
ATOM 821 O O . ALA A 1 104 ? 12.352 6.314 -9.808 1.00 85.62 104 ALA A O 1
ATOM 822 N N . GLY A 1 105 ? 14.230 5.468 -10.704 1.00 85.25 105 GLY A N 1
ATOM 823 C CA . GLY A 1 105 ? 15.120 5.893 -9.619 1.00 85.25 105 GLY A CA 1
ATOM 824 C C . GLY A 1 105 ? 15.436 7.382 -9.611 1.00 85.25 105 GLY A C 1
ATOM 825 O O . GLY A 1 105 ? 15.543 7.972 -8.538 1.00 85.25 105 GLY A O 1
ATOM 826 N N . LEU A 1 106 ? 15.519 8.010 -10.788 1.00 78.50 106 LEU A N 1
ATOM 827 C CA . LEU A 1 106 ? 15.872 9.430 -10.922 1.00 78.50 106 LEU A CA 1
ATOM 828 C C . LEU A 1 106 ? 14.922 10.395 -10.185 1.00 78.50 106 LEU A C 1
ATOM 830 O O . LEU A 1 106 ? 15.302 11.512 -9.859 1.00 78.50 106 LEU A O 1
ATOM 834 N N . GLN A 1 107 ? 13.704 9.961 -9.877 1.00 76.50 107 GLN A N 1
ATOM 835 C CA . GLN A 1 107 ? 12.697 10.752 -9.150 1.00 76.50 107 GLN A CA 1
ATOM 836 C C . GLN A 1 107 ? 13.035 10.902 -7.668 1.00 76.50 107 GLN A C 1
ATOM 838 O O . GLN A 1 107 ? 12.550 11.807 -6.997 1.00 76.50 107 GLN A O 1
ATOM 843 N N . PHE A 1 108 ? 13.852 9.983 -7.157 1.00 80.94 108 PHE A N 1
ATOM 844 C CA . PHE A 1 108 ? 14.246 9.925 -5.761 1.00 80.94 108 PHE A CA 1
ATOM 845 C C . PHE A 1 108 ? 15.675 10.415 -5.551 1.00 80.94 108 PHE A C 1
ATOM 847 O O . PHE A 1 108 ? 16.057 10.635 -4.413 1.00 80.94 108 PHE A O 1
ATOM 854 N N . VAL A 1 109 ? 16.484 10.612 -6.596 1.00 75.19 109 VAL A N 1
ATOM 855 C CA . VAL A 1 109 ? 17.833 11.168 -6.410 1.00 75.19 109 VAL A CA 1
ATOM 856 C C . VAL A 1 109 ? 17.777 12.700 -6.325 1.00 75.19 109 VAL A C 1
ATOM 858 O O . VAL A 1 109 ? 17.049 13.323 -7.104 1.00 75.19 109 VAL A O 1
ATOM 861 N N . PRO A 1 110 ? 18.516 13.332 -5.394 1.00 66.94 110 PRO A N 1
ATOM 862 C CA . PRO A 1 110 ? 18.496 14.788 -5.225 1.00 66.94 110 PRO A CA 1
ATOM 863 C C . PRO A 1 110 ? 19.087 15.527 -6.436 1.00 66.94 110 PRO A C 1
ATOM 865 O O . PRO A 1 110 ? 18.607 16.596 -6.796 1.00 66.94 110 PRO A O 1
ATOM 868 N N . TYR A 1 111 ? 20.102 14.942 -7.072 1.00 63.84 111 TYR A N 1
ATOM 869 C CA . TYR A 1 111 ? 20.729 15.374 -8.323 1.00 63.84 111 TYR A CA 1
ATOM 870 C C . TYR A 1 111 ? 21.372 14.158 -9.001 1.00 63.84 111 TYR A C 1
ATOM 872 O O . TYR A 1 111 ? 21.489 13.095 -8.390 1.00 63.84 111 TYR A O 1
ATOM 880 N N . LEU A 1 112 ? 21.788 14.303 -10.259 1.00 68.31 112 LEU A N 1
ATOM 881 C CA . LEU A 1 112 ? 22.533 13.281 -10.994 1.00 68.31 112 LEU A CA 1
ATOM 882 C C . LEU A 1 112 ? 23.991 13.726 -11.138 1.00 68.31 112 LEU A C 1
ATOM 884 O O . LEU A 1 112 ? 24.250 14.766 -11.731 1.00 68.31 112 LEU A O 1
ATOM 888 N N . SER A 1 113 ? 24.931 12.947 -10.605 1.00 64.81 113 SER A N 1
ATOM 889 C CA . SER A 1 113 ? 26.374 13.185 -10.741 1.00 64.81 113 SER A CA 1
ATOM 890 C C . SER A 1 113 ? 27.062 12.212 -11.692 1.00 64.81 113 SER A C 1
ATOM 892 O O . SER A 1 113 ? 28.183 12.470 -12.111 1.00 64.81 113 SER A O 1
ATOM 894 N N . ASP A 1 114 ? 26.440 11.064 -11.980 1.00 70.50 114 ASP A N 1
ATOM 895 C CA . ASP A 1 114 ? 27.094 9.961 -12.681 1.00 70.50 114 ASP A CA 1
ATOM 896 C C . ASP A 1 114 ? 26.142 9.162 -13.569 1.00 70.50 114 ASP A C 1
ATOM 898 O O . ASP A 1 114 ? 24.996 8.885 -13.210 1.00 70.50 114 ASP A O 1
ATOM 902 N N . THR A 1 115 ? 26.660 8.674 -14.693 1.00 80.31 115 THR A N 1
ATOM 903 C CA . THR A 1 115 ? 26.031 7.592 -15.455 1.00 80.31 115 THR A CA 1
ATOM 904 C C . THR A 1 115 ? 26.905 6.346 -15.365 1.00 80.31 115 THR A C 1
ATOM 906 O O . THR A 1 115 ? 28.112 6.387 -15.596 1.00 80.31 115 THR A O 1
ATOM 909 N N . VAL A 1 116 ? 26.307 5.223 -14.969 1.00 85.94 116 VAL A N 1
ATOM 910 C CA . VAL A 1 116 ? 27.014 3.951 -14.793 1.00 85.94 116 VAL A CA 1
ATOM 911 C C . VAL A 1 116 ? 26.525 2.978 -15.849 1.00 85.94 116 VAL A C 1
ATOM 913 O O . VAL A 1 116 ? 25.391 2.506 -15.779 1.00 85.94 116 VAL A O 1
ATOM 916 N N . ASP A 1 117 ? 27.380 2.640 -16.816 1.00 90.19 117 ASP A N 1
ATOM 917 C CA . ASP A 1 117 ? 27.023 1.620 -17.801 1.00 90.19 117 ASP A CA 1
ATOM 918 C C . ASP A 1 117 ? 26.729 0.290 -17.098 1.00 90.19 117 ASP A C 1
ATOM 920 O O . ASP A 1 117 ? 27.550 -0.242 -16.346 1.00 90.19 117 ASP A O 1
ATOM 924 N N . ARG A 1 118 ? 25.535 -0.245 -17.343 1.00 91.62 118 ARG A N 1
ATOM 925 C CA . ARG A 1 118 ? 25.009 -1.435 -16.677 1.00 91.62 118 ARG A CA 1
ATOM 926 C C . ARG A 1 118 ? 25.890 -2.658 -16.917 1.00 91.62 118 ARG A C 1
ATOM 928 O O . ARG A 1 118 ? 26.074 -3.455 -16.003 1.00 91.62 118 ARG A O 1
ATOM 935 N N . ASP A 1 119 ? 26.427 -2.828 -18.124 1.00 90.69 119 ASP A N 1
ATOM 936 C CA . ASP A 1 119 ? 27.219 -4.012 -18.464 1.00 90.69 119 ASP A CA 1
ATOM 937 C C . ASP A 1 119 ? 28.677 -3.869 -18.020 1.00 90.69 119 ASP A C 1
ATOM 939 O O . ASP A 1 119 ? 29.204 -4.761 -17.367 1.00 90.69 119 ASP A O 1
ATOM 943 N N . SER A 1 120 ? 29.341 -2.755 -18.324 1.00 91.00 120 SER A N 1
ATOM 944 C CA . SER A 1 120 ? 30.784 -2.607 -18.084 1.00 91.00 120 SER A CA 1
ATOM 945 C C . SER A 1 120 ? 31.149 -1.716 -16.894 1.00 91.00 120 SER A C 1
ATOM 947 O O . SER A 1 120 ? 32.224 -1.889 -16.322 1.00 91.00 120 SER A O 1
ATOM 949 N N . GLY A 1 121 ? 30.278 -0.794 -16.483 1.00 89.56 121 GLY A N 1
ATOM 950 C CA . GLY A 1 121 ? 30.611 0.314 -15.578 1.00 89.56 121 GLY A CA 1
ATOM 951 C C . GLY A 1 121 ? 30.616 -0.009 -14.081 1.00 89.56 121 GLY A C 1
ATOM 952 O O . GLY A 1 121 ? 31.225 0.728 -13.305 1.00 89.56 121 GLY A O 1
ATOM 953 N N . LEU A 1 122 ? 30.001 -1.116 -13.649 1.00 90.62 122 LEU A N 1
ATOM 954 C CA . LEU A 1 122 ? 29.811 -1.419 -12.221 1.00 90.62 122 LEU A CA 1
ATOM 955 C C . LEU A 1 122 ? 31.118 -1.517 -11.418 1.00 90.62 122 LEU A C 1
ATOM 957 O O . LEU A 1 122 ? 31.151 -1.139 -10.248 1.00 90.62 122 LEU A O 1
ATOM 961 N N . LYS A 1 123 ? 32.209 -1.996 -12.027 1.00 90.50 123 LYS A N 1
ATOM 962 C CA . LYS A 1 123 ? 33.526 -2.121 -11.369 1.00 90.50 123 LYS A CA 1
ATOM 963 C C . LYS A 1 123 ? 34.197 -0.786 -11.055 1.00 90.50 123 LYS A C 1
ATOM 965 O O . LYS A 1 123 ? 35.065 -0.747 -10.187 1.00 90.50 123 LYS A O 1
ATOM 970 N N . ASN A 1 124 ? 33.775 0.284 -11.723 1.00 88.31 124 ASN A N 1
ATOM 971 C CA . ASN A 1 124 ? 34.342 1.621 -11.562 1.00 88.31 124 ASN A CA 1
ATOM 972 C C . ASN A 1 124 ? 33.388 2.582 -10.843 1.00 88.31 124 ASN A C 1
ATOM 974 O O . ASN A 1 124 ? 33.825 3.651 -10.421 1.00 88.31 124 ASN A O 1
ATOM 978 N N . ALA A 1 125 ? 32.120 2.195 -10.672 1.00 86.94 125 ALA A N 1
ATOM 979 C CA . ALA A 1 125 ? 31.099 3.004 -10.021 1.00 86.94 125 ALA A CA 1
ATOM 980 C C . ALA A 1 125 ? 31.510 3.417 -8.596 1.00 86.94 125 ALA A C 1
ATOM 982 O O . ALA A 1 125 ? 32.125 2.652 -7.853 1.00 86.94 125 ALA A O 1
ATOM 983 N N . SER A 1 126 ? 31.175 4.646 -8.212 1.00 85.00 126 SER A N 1
ATOM 984 C CA . SER A 1 126 ? 31.419 5.186 -6.867 1.00 85.00 126 SER A CA 1
ATOM 985 C C . SER A 1 126 ? 30.312 6.168 -6.479 1.00 85.00 126 SER A C 1
ATOM 987 O O . SER A 1 126 ? 30.576 7.295 -6.064 1.00 85.00 126 SER A O 1
ATOM 989 N N . CYS A 1 127 ? 29.065 5.765 -6.704 1.00 82.31 127 CYS A N 1
ATOM 990 C CA . CYS A 1 127 ? 27.874 6.563 -6.441 1.00 82.31 127 CYS A CA 1
ATOM 991 C C . CYS A 1 127 ? 26.761 5.709 -5.816 1.00 82.31 127 CYS A C 1
ATOM 993 O O . CYS A 1 127 ? 26.823 4.476 -5.796 1.00 82.31 127 CYS A O 1
ATOM 995 N N . ASN A 1 128 ? 25.748 6.384 -5.281 1.00 86.75 128 ASN A N 1
ATOM 996 C CA . ASN A 1 128 ? 24.492 5.795 -4.846 1.00 86.75 128 ASN A CA 1
ATOM 997 C C . ASN A 1 128 ? 23.564 5.696 -6.064 1.00 86.75 128 ASN A C 1
ATOM 999 O O . ASN A 1 128 ? 23.356 6.693 -6.752 1.00 86.75 128 ASN A O 1
ATOM 1003 N N . LEU A 1 129 ? 23.016 4.517 -6.355 1.00 88.94 129 LEU A N 1
ATOM 1004 C CA . LEU A 1 129 ? 22.122 4.334 -7.504 1.00 88.94 129 LEU A CA 1
ATOM 1005 C C . LEU A 1 129 ? 21.055 3.267 -7.253 1.00 88.94 129 LEU A C 1
ATOM 1007 O O . LEU A 1 129 ? 21.162 2.457 -6.331 1.00 88.94 129 LEU A O 1
ATOM 1011 N N . PHE A 1 130 ? 20.044 3.232 -8.115 1.00 92.81 130 PHE A N 1
ATOM 1012 C CA . PHE A 1 130 ? 19.084 2.133 -8.184 1.00 92.81 130 PHE A CA 1
ATOM 1013 C C . PHE A 1 130 ? 19.522 1.126 -9.254 1.00 92.81 130 PHE A C 1
ATOM 1015 O O . PHE A 1 130 ? 19.817 1.489 -10.389 1.00 92.81 130 PHE A O 1
ATOM 1022 N N . GLY A 1 131 ? 19.582 -0.153 -8.882 1.00 93.12 131 GLY A N 1
ATOM 1023 C CA . GLY A 1 131 ? 20.038 -1.257 -9.731 1.00 93.12 131 GLY A CA 1
ATOM 1024 C C . GLY A 1 131 ? 18.914 -1.997 -10.458 1.00 93.12 131 GLY A C 1
ATOM 1025 O O . GLY A 1 131 ? 19.085 -3.160 -10.835 1.00 93.12 131 GLY A O 1
ATOM 1026 N N . ASN A 1 132 ? 17.740 -1.380 -10.605 1.00 93.31 132 ASN A N 1
ATOM 1027 C CA . ASN A 1 132 ? 16.607 -1.999 -11.280 1.00 93.31 132 ASN A CA 1
ATOM 1028 C C . ASN A 1 132 ? 16.888 -2.141 -12.777 1.00 93.31 132 ASN A C 1
ATOM 1030 O O . ASN A 1 132 ? 16.932 -1.170 -13.517 1.00 93.31 132 ASN A O 1
ATOM 1034 N N . ALA A 1 133 ? 17.090 -3.374 -13.238 1.00 92.25 133 ALA A N 1
ATOM 1035 C CA . ALA A 1 133 ? 17.412 -3.656 -14.631 1.00 92.25 133 ALA A CA 1
ATOM 1036 C C . ALA A 1 133 ? 17.168 -5.128 -14.988 1.00 92.25 133 ALA A C 1
ATOM 1038 O O . ALA A 1 133 ? 16.937 -5.989 -14.133 1.00 92.25 133 ALA A O 1
ATOM 1039 N N . TRP A 1 134 ? 17.225 -5.407 -16.289 1.00 91.00 134 TRP A N 1
ATOM 1040 C CA . TRP A 1 134 ? 17.520 -6.745 -16.790 1.00 91.00 134 TRP A CA 1
ATOM 1041 C C . TRP A 1 134 ? 19.036 -6.958 -16.702 1.00 91.00 134 TRP A C 1
ATOM 1043 O O . TRP A 1 134 ? 19.788 -6.084 -17.119 1.00 91.00 134 TRP A O 1
ATOM 1053 N N . TRP A 1 135 ? 19.500 -8.091 -16.181 1.00 91.31 135 TRP A N 1
ATOM 1054 C CA . TRP A 1 135 ? 20.916 -8.400 -15.954 1.00 91.31 135 TRP A CA 1
ATOM 1055 C C . TRP A 1 135 ? 21.319 -9.680 -16.711 1.00 91.31 135 TRP A C 1
ATOM 1057 O O . TRP A 1 135 ? 20.659 -10.724 -16.617 1.00 91.31 135 TRP A O 1
ATOM 1067 N N . GLY A 1 136 ? 22.395 -9.586 -17.502 1.00 86.00 136 GLY A N 1
ATOM 1068 C CA . GLY A 1 136 ? 22.859 -10.631 -18.429 1.00 86.00 136 GLY A CA 1
ATOM 1069 C C . GLY A 1 136 ? 24.328 -11.024 -18.252 1.00 86.00 136 GLY A C 1
ATOM 1070 O O . GLY A 1 136 ? 24.968 -10.634 -17.278 1.00 86.00 136 GLY A O 1
ATOM 1071 N N . THR A 1 137 ? 24.879 -11.779 -19.209 1.00 70.44 137 THR A N 1
ATOM 1072 C CA . THR A 1 137 ? 26.254 -12.328 -19.163 1.00 70.44 137 THR A CA 1
ATOM 1073 C C . THR A 1 137 ? 27.367 -11.294 -19.202 1.00 70.44 137 THR A C 1
ATOM 1075 O O . THR A 1 137 ? 28.441 -11.561 -18.677 1.00 70.44 137 THR A O 1
ATOM 1078 N N . ARG A 1 138 ? 27.149 -10.141 -19.841 1.00 72.88 138 ARG A N 1
ATOM 1079 C CA . ARG A 1 138 ? 28.189 -9.114 -20.032 1.00 72.88 138 ARG A CA 1
ATOM 1080 C C . ARG A 1 138 ? 28.337 -8.169 -18.839 1.00 72.88 138 ARG A C 1
ATOM 1082 O O . ARG A 1 138 ? 29.108 -7.227 -18.921 1.00 72.88 138 ARG A O 1
ATOM 1089 N N . THR A 1 139 ? 27.616 -8.439 -17.753 1.00 79.75 139 THR A N 1
ATOM 1090 C CA . THR A 1 139 ? 27.611 -7.603 -16.555 1.00 79.75 139 THR A CA 1
ATOM 1091 C C . THR A 1 139 ? 28.896 -7.783 -15.750 1.00 79.75 139 THR A C 1
ATOM 1093 O O . THR A 1 139 ? 29.203 -8.890 -15.302 1.00 79.75 139 THR A O 1
ATOM 1096 N N . SER A 1 140 ? 29.593 -6.686 -15.466 1.00 84.12 140 SER A N 1
ATOM 1097 C CA . SER A 1 140 ? 30.779 -6.626 -14.616 1.00 84.12 140 SER A CA 1
ATOM 1098 C C . SER A 1 140 ? 30.407 -6.677 -13.123 1.00 84.12 140 SER A C 1
ATOM 1100 O O . SER A 1 140 ? 30.649 -5.759 -12.347 1.00 84.12 140 SER A O 1
ATOM 1102 N N . TRP A 1 141 ? 29.804 -7.787 -12.688 1.00 87.94 141 TRP A N 1
ATOM 1103 C CA . TRP A 1 141 ? 29.421 -8.017 -11.288 1.00 87.94 141 TRP A CA 1
ATOM 1104 C C . TRP A 1 141 ? 30.580 -8.630 -10.463 1.00 87.94 141 TRP A C 1
ATOM 1106 O O . TRP A 1 141 ? 31.417 -9.346 -11.018 1.00 87.94 141 TRP A O 1
ATOM 1116 N N . PRO A 1 142 ? 30.684 -8.385 -9.141 1.00 90.94 142 PRO A N 1
ATOM 1117 C CA . PRO A 1 142 ? 29.954 -7.379 -8.367 1.00 90.94 142 PRO A CA 1
ATOM 1118 C C . PRO A 1 142 ? 30.431 -5.945 -8.616 1.00 90.94 142 PRO A C 1
ATOM 1120 O O . PRO A 1 142 ? 31.564 -5.770 -9.075 1.00 90.94 142 PRO A O 1
ATOM 1123 N N . PRO A 1 143 ? 29.602 -4.941 -8.271 1.00 90.62 143 PRO A N 1
ATOM 1124 C CA . PRO A 1 143 ? 30.010 -3.540 -8.239 1.00 90.62 143 PRO A CA 1
ATOM 1125 C C . PRO A 1 143 ? 31.267 -3.295 -7.403 1.00 90.62 143 PRO A C 1
ATOM 1127 O O . PRO A 1 143 ? 31.607 -4.088 -6.517 1.00 90.62 143 PRO A O 1
ATOM 1130 N N . ARG A 1 144 ? 31.937 -2.166 -7.659 1.00 89.19 144 ARG A N 1
ATOM 1131 C CA . ARG A 1 144 ? 33.072 -1.693 -6.858 1.00 89.19 144 ARG A CA 1
ATOM 1132 C C . ARG A 1 144 ? 32.702 -1.628 -5.375 1.00 89.19 144 ARG A C 1
ATOM 1134 O O . ARG A 1 144 ? 31.598 -1.213 -5.016 1.00 89.19 144 ARG A O 1
ATOM 1141 N N . ALA A 1 145 ? 33.653 -1.966 -4.506 1.00 81.00 145 ALA A N 1
ATOM 1142 C CA . ALA A 1 145 ? 33.513 -1.713 -3.076 1.00 81.00 145 ALA A CA 1
ATOM 1143 C C . ALA A 1 145 ? 33.209 -0.221 -2.826 1.00 81.00 145 ALA A C 1
ATOM 1145 O O . ALA A 1 145 ? 33.897 0.647 -3.360 1.00 81.00 145 ALA A O 1
ATOM 1146 N N . GLY A 1 146 ? 32.163 0.062 -2.044 1.00 73.19 146 GLY A N 1
ATOM 1147 C CA . GLY A 1 146 ? 31.671 1.423 -1.790 1.00 73.19 146 GLY A CA 1
ATOM 1148 C C . GLY A 1 146 ? 30.571 1.913 -2.742 1.00 73.19 146 GLY A C 1
ATOM 1149 O O . GLY A 1 146 ? 30.031 2.990 -2.516 1.00 73.19 146 GLY A O 1
ATOM 1150 N N . THR A 1 147 ? 30.192 1.145 -3.773 1.00 82.69 147 THR A N 1
ATOM 1151 C CA . THR A 1 147 ? 28.978 1.440 -4.557 1.00 82.69 147 THR A CA 1
ATOM 1152 C C . THR A 1 147 ? 27.736 1.049 -3.760 1.00 82.69 147 THR A C 1
ATOM 1154 O O . THR A 1 147 ? 27.518 -0.134 -3.487 1.00 82.69 147 THR A O 1
ATOM 1157 N N . ASN A 1 148 ? 26.890 2.028 -3.444 1.00 87.44 148 ASN A N 1
ATOM 1158 C CA . ASN A 1 148 ? 25.625 1.811 -2.746 1.00 87.44 148 ASN A CA 1
ATOM 1159 C C . ASN A 1 148 ? 24.496 1.648 -3.768 1.00 87.44 148 ASN A C 1
ATOM 1161 O O . ASN A 1 148 ? 23.845 2.612 -4.175 1.00 87.44 148 ASN A O 1
ATOM 1165 N N . MET A 1 149 ? 24.285 0.413 -4.220 1.00 91.06 149 MET A N 1
ATOM 1166 C CA . MET A 1 149 ? 23.260 0.102 -5.214 1.00 91.06 149 MET A CA 1
ATOM 1167 C C . MET A 1 149 ? 22.023 -0.516 -4.563 1.00 91.06 149 MET A C 1
ATOM 1169 O O . MET A 1 149 ? 22.109 -1.607 -4.013 1.00 91.06 149 MET A O 1
ATOM 1173 N N . THR A 1 150 ? 20.862 0.122 -4.695 1.00 91.88 150 THR A N 1
ATOM 1174 C CA . THR A 1 150 ? 19.582 -0.416 -4.208 1.00 91.88 150 THR A CA 1
ATOM 1175 C C . THR A 1 150 ? 18.966 -1.360 -5.240 1.00 91.88 150 THR A C 1
ATOM 1177 O O . THR A 1 150 ? 18.635 -0.946 -6.352 1.00 91.88 150 THR A O 1
ATOM 1180 N N . LEU A 1 151 ? 18.796 -2.636 -4.887 1.00 92.88 151 LEU A N 1
ATOM 1181 C CA . LEU A 1 151 ? 18.315 -3.680 -5.799 1.00 92.88 151 LEU A CA 1
ATOM 1182 C C . LEU A 1 151 ? 16.798 -3.891 -5.718 1.00 92.88 151 LEU A C 1
ATOM 1184 O O . LEU A 1 151 ? 16.309 -4.754 -4.986 1.00 92.88 151 LEU A O 1
ATOM 1188 N N . PHE A 1 152 ? 16.067 -3.128 -6.530 1.00 91.81 152 PHE A N 1
ATOM 1189 C CA . PHE A 1 152 ? 14.642 -3.329 -6.810 1.00 91.81 152 PHE A CA 1
ATOM 1190 C C . PHE A 1 152 ? 14.429 -3.940 -8.185 1.00 91.81 152 PHE A C 1
ATOM 1192 O O . PHE A 1 152 ? 15.204 -3.680 -9.099 1.00 91.81 152 PHE A O 1
ATOM 1199 N N . SER A 1 153 ? 13.346 -4.696 -8.363 1.00 94.19 153 SER A N 1
ATOM 1200 C CA . SER A 1 153 ? 12.867 -5.144 -9.673 1.00 94.19 153 SER A CA 1
ATOM 1201 C C . SER A 1 153 ? 13.953 -5.687 -10.597 1.00 94.19 153 SER A C 1
ATOM 1203 O O . SER A 1 153 ? 13.953 -5.393 -11.799 1.00 94.19 153 SER A O 1
ATOM 1205 N N . VAL A 1 154 ? 14.887 -6.468 -10.056 1.00 94.38 154 VAL A N 1
ATOM 1206 C CA . VAL A 1 154 ? 15.960 -7.070 -10.848 1.00 94.38 154 VAL A CA 1
ATOM 1207 C C . VAL A 1 154 ? 15.440 -8.301 -11.572 1.00 94.38 154 VAL A C 1
ATOM 1209 O O . VAL A 1 154 ? 14.698 -9.099 -11.003 1.00 94.38 154 VAL A O 1
ATOM 1212 N N . HIS A 1 155 ? 15.829 -8.456 -12.832 1.00 93.38 155 HIS A N 1
ATOM 1213 C CA . HIS A 1 155 ? 15.638 -9.697 -13.573 1.00 93.38 155 HIS A CA 1
ATOM 1214 C C . HIS A 1 155 ? 17.002 -10.285 -13.915 1.00 93.38 155 HIS A C 1
ATOM 1216 O O . HIS A 1 155 ? 17.757 -9.665 -14.666 1.00 93.38 155 HIS A O 1
ATOM 1222 N N . PHE A 1 156 ? 17.299 -11.489 -13.428 1.00 92.81 156 PHE A N 1
ATOM 1223 C CA . PHE A 1 156 ? 18.486 -12.235 -13.843 1.00 92.81 156 PHE A CA 1
ATOM 1224 C C . PHE A 1 156 ? 18.104 -13.217 -14.949 1.00 92.81 156 PHE A C 1
ATOM 1226 O O . PHE A 1 156 ? 17.422 -14.215 -14.709 1.00 92.81 156 PHE A O 1
ATOM 1233 N N . SER A 1 157 ? 18.569 -12.940 -16.170 1.00 90.38 157 SER A N 1
ATOM 1234 C CA . SER A 1 157 ? 18.433 -13.881 -17.289 1.00 90.38 157 SER A CA 1
ATOM 1235 C C . SER A 1 157 ? 19.165 -15.191 -17.001 1.00 90.38 157 SER A C 1
ATOM 1237 O O . SER A 1 157 ? 20.049 -15.215 -16.148 1.00 90.38 157 SER A O 1
ATOM 1239 N N . SER A 1 158 ? 18.876 -16.269 -17.739 1.00 87.12 158 SER A N 1
ATOM 1240 C CA . SER A 1 158 ? 19.562 -17.565 -17.566 1.00 87.12 158 SER A CA 1
ATOM 1241 C C . SER A 1 158 ? 21.085 -17.423 -17.520 1.00 87.12 158 SER A C 1
ATOM 1243 O O . SER A 1 158 ? 21.751 -18.002 -16.671 1.00 87.12 158 SER A O 1
ATOM 1245 N N . LEU A 1 159 ? 21.614 -16.561 -18.383 1.00 84.44 159 LEU A N 1
ATOM 1246 C CA . LEU A 1 159 ? 23.025 -16.219 -18.467 1.00 84.44 159 LEU A CA 1
ATOM 1247 C C . LEU A 1 159 ? 23.498 -15.290 -17.331 1.00 84.44 159 LEU A C 1
ATOM 1249 O O . LEU A 1 159 ? 24.585 -15.477 -16.790 1.00 84.44 159 LEU A O 1
ATOM 1253 N N . GLY A 1 160 ? 22.682 -14.314 -16.922 1.00 90.12 160 GLY A N 1
ATOM 1254 C CA . GLY A 1 160 ? 22.973 -13.459 -15.764 1.00 90.12 160 GLY A CA 1
ATOM 1255 C C . GLY A 1 160 ? 23.037 -14.236 -14.444 1.00 90.12 160 GLY A C 1
ATOM 1256 O O . GLY A 1 160 ? 23.891 -13.948 -13.608 1.00 90.12 160 GLY A O 1
ATOM 1257 N N . LYS A 1 161 ? 22.201 -15.270 -14.277 1.00 92.69 161 LYS A N 1
ATOM 1258 C CA . LYS A 1 161 ? 22.191 -16.146 -13.093 1.00 92.69 161 LYS A CA 1
ATOM 1259 C C . LYS A 1 161 ? 23.557 -16.784 -12.843 1.00 92.69 161 LYS A C 1
ATOM 1261 O O . LYS A 1 161 ? 24.026 -16.782 -11.709 1.00 92.69 161 LYS A O 1
ATOM 1266 N N . SER A 1 162 ? 24.246 -17.239 -13.891 1.00 90.88 162 SER A N 1
ATOM 1267 C CA . SER A 1 162 ? 25.601 -17.795 -13.770 1.00 90.88 162 SER A CA 1
ATOM 1268 C C . SER A 1 162 ? 26.615 -16.773 -13.241 1.00 90.88 162 SER A C 1
ATOM 1270 O O . SER A 1 162 ? 27.466 -17.120 -12.423 1.00 90.88 162 SER A O 1
ATOM 1272 N N . THR A 1 163 ? 26.524 -15.509 -13.661 1.00 91.12 163 THR A N 1
ATOM 1273 C CA . THR A 1 163 ? 27.393 -14.427 -13.163 1.00 91.12 163 THR A CA 1
ATOM 1274 C C . THR A 1 163 ? 27.119 -14.116 -11.688 1.00 91.12 163 THR A C 1
ATOM 1276 O O . THR A 1 163 ? 28.055 -13.967 -10.899 1.00 91.12 163 THR A O 1
ATOM 1279 N N . ILE A 1 164 ? 25.845 -14.069 -11.291 1.00 93.12 164 ILE A N 1
ATOM 1280 C CA . ILE A 1 164 ? 25.451 -13.801 -9.900 1.00 93.12 164 ILE A CA 1
ATOM 1281 C C . ILE A 1 164 ? 25.811 -14.965 -8.974 1.00 93.12 164 ILE A C 1
ATOM 1283 O O . ILE A 1 164 ? 26.312 -14.719 -7.881 1.00 93.12 164 ILE A O 1
ATOM 1287 N N . ALA A 1 165 ? 25.665 -16.216 -9.423 1.00 93.25 165 ALA A N 1
ATOM 1288 C CA . ALA A 1 165 ? 26.054 -17.400 -8.652 1.00 93.25 165 ALA A CA 1
ATOM 1289 C C . ALA A 1 165 ? 27.562 -17.430 -8.332 1.00 93.25 165 ALA A C 1
ATOM 1291 O O . ALA A 1 165 ? 27.970 -17.851 -7.253 1.00 93.25 165 ALA A O 1
ATOM 1292 N N . LYS A 1 166 ? 28.411 -16.905 -9.227 1.00 92.50 166 LYS A N 1
ATOM 1293 C CA . LYS A 1 166 ? 29.849 -16.715 -8.948 1.00 92.50 166 LYS A CA 1
ATOM 1294 C C . LYS A 1 166 ? 30.118 -15.626 -7.901 1.00 92.50 166 LYS A C 1
ATOM 1296 O O . LYS A 1 166 ? 31.202 -15.572 -7.331 1.00 92.50 166 LYS A O 1
ATOM 1301 N N . SER A 1 167 ? 29.134 -14.768 -7.641 1.00 91.25 167 SER A N 1
ATOM 1302 C CA . SER A 1 167 ? 29.209 -13.626 -6.726 1.00 91.25 167 SER A CA 1
ATOM 1303 C C . SER A 1 167 ? 28.312 -13.786 -5.491 1.00 91.25 167 SER A C 1
ATOM 1305 O O . SER A 1 167 ? 28.009 -12.793 -4.828 1.00 91.25 167 SER A O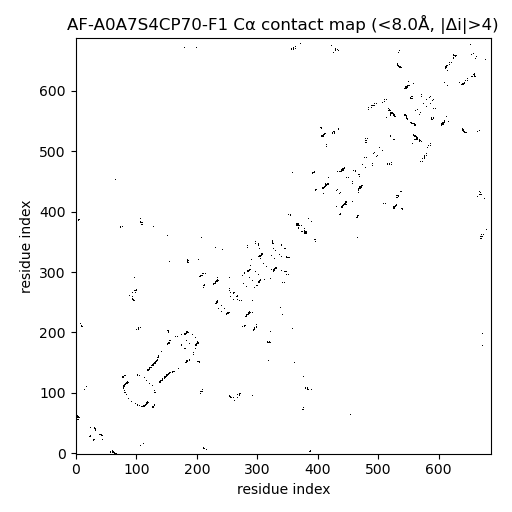 1
ATOM 1307 N N . THR A 1 168 ? 27.900 -15.012 -5.145 1.00 94.19 168 THR A N 1
ATOM 1308 C CA . THR A 1 168 ? 26.977 -15.288 -4.026 1.00 94.19 168 THR A CA 1
ATOM 1309 C C . THR A 1 168 ?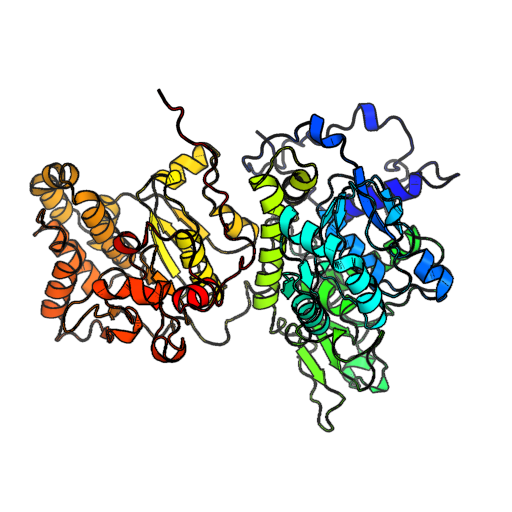 27.439 -14.668 -2.708 1.00 94.19 168 THR A C 1
ATOM 1311 O O . THR A 1 168 ? 26.633 -14.057 -2.016 1.00 94.19 168 THR A O 1
ATOM 1314 N N . LYS A 1 169 ? 28.743 -14.712 -2.390 1.00 93.19 169 LYS A N 1
ATOM 1315 C CA . LYS A 1 169 ? 29.287 -14.084 -1.168 1.00 93.19 169 LYS A CA 1
ATOM 1316 C C . LYS A 1 169 ? 29.002 -12.580 -1.097 1.00 93.19 169 LYS A C 1
ATOM 1318 O O . LYS A 1 169 ? 28.683 -12.063 -0.032 1.00 93.19 169 LYS A O 1
ATOM 1323 N N . TRP A 1 170 ? 29.086 -11.879 -2.230 1.00 93.00 170 TRP A N 1
ATOM 1324 C CA . TRP A 1 170 ? 28.756 -10.455 -2.291 1.00 93.00 170 TRP A CA 1
ATOM 1325 C C . TRP A 1 170 ? 27.258 -10.227 -2.065 1.00 93.00 170 TRP A C 1
ATOM 1327 O O . TRP A 1 170 ? 26.884 -9.324 -1.326 1.00 93.00 170 TRP A O 1
ATOM 1337 N N . MET A 1 171 ? 26.400 -11.069 -2.652 1.00 93.38 171 MET A N 1
ATOM 1338 C CA . MET A 1 171 ? 24.943 -10.973 -2.486 1.00 93.38 171 MET A CA 1
ATOM 1339 C C . MET A 1 171 ? 24.504 -11.258 -1.041 1.00 93.38 171 MET A C 1
ATOM 1341 O O . MET A 1 171 ? 23.638 -10.563 -0.519 1.00 93.38 171 MET A O 1
ATOM 1345 N N . GLN A 1 172 ? 25.131 -12.230 -0.371 1.00 91.88 172 GLN A N 1
ATOM 1346 C CA . GLN A 1 172 ? 24.884 -12.522 1.047 1.00 91.88 172 GLN A CA 1
ATOM 1347 C C . GLN A 1 172 ? 25.269 -11.328 1.926 1.00 91.88 172 GLN A C 1
ATOM 1349 O O . GLN A 1 172 ? 24.519 -10.926 2.816 1.00 91.88 172 GLN A O 1
ATOM 1354 N N . GLU A 1 173 ? 26.415 -10.711 1.635 1.00 90.56 173 GLU A N 1
ATOM 1355 C CA . GLU A 1 173 ? 26.861 -9.506 2.327 1.00 90.56 173 GLU A CA 1
ATOM 1356 C C . GLU A 1 173 ? 25.935 -8.310 2.056 1.00 90.56 173 GLU A C 1
ATOM 1358 O O . GLU A 1 173 ? 25.630 -7.550 2.977 1.00 90.56 173 GLU A O 1
ATOM 1363 N N . TYR A 1 174 ? 25.427 -8.174 0.827 1.00 89.19 174 TYR A N 1
ATOM 1364 C CA . TYR A 1 174 ? 24.389 -7.202 0.488 1.00 89.19 174 TYR A CA 1
ATOM 1365 C C . TYR A 1 174 ? 23.112 -7.438 1.305 1.00 89.19 174 TYR A C 1
ATOM 1367 O O . TYR A 1 174 ? 22.611 -6.492 1.906 1.00 89.19 174 TYR A O 1
ATOM 1375 N N . ASN A 1 175 ? 22.607 -8.675 1.406 1.00 88.38 175 ASN A N 1
ATOM 1376 C CA . ASN A 1 175 ? 21.426 -8.963 2.227 1.00 88.38 175 ASN A CA 1
ATOM 1377 C C . ASN A 1 175 ? 21.635 -8.599 3.696 1.00 88.38 175 ASN A C 1
ATOM 1379 O O . ASN A 1 175 ? 20.772 -7.968 4.301 1.00 88.38 175 ASN A O 1
ATOM 1383 N N . ARG A 1 176 ? 22.797 -8.949 4.255 1.00 84.56 176 ARG A N 1
ATOM 1384 C CA . ARG A 1 176 ? 23.141 -8.646 5.648 1.00 84.56 176 ARG A CA 1
ATOM 1385 C C . ARG A 1 176 ? 23.231 -7.141 5.905 1.00 84.56 176 ARG A C 1
ATOM 1387 O O . ARG A 1 176 ? 22.854 -6.672 6.978 1.00 84.56 176 ARG A O 1
ATOM 1394 N N . LYS A 1 177 ? 23.776 -6.385 4.947 1.00 82.31 177 LYS A N 1
ATOM 1395 C CA . LYS A 1 177 ? 23.981 -4.938 5.077 1.00 82.31 177 LYS A CA 1
ATOM 1396 C C . LYS A 1 177 ? 22.740 -4.130 4.751 1.00 82.31 177 LYS A C 1
ATOM 1398 O O . LYS A 1 177 ? 22.451 -3.202 5.499 1.00 82.31 177 LYS A O 1
ATOM 1403 N N . VAL A 1 178 ? 22.055 -4.436 3.657 1.00 82.56 178 VAL A N 1
ATOM 1404 C CA . VAL A 1 178 ? 21.007 -3.597 3.057 1.00 82.56 178 VAL A CA 1
ATOM 1405 C C . VAL A 1 178 ? 19.625 -4.220 3.246 1.00 82.56 178 VAL A C 1
ATOM 1407 O O . VAL A 1 178 ? 18.708 -3.528 3.678 1.00 82.56 178 VAL A O 1
ATOM 1410 N N . GLY A 1 179 ? 19.486 -5.522 2.994 1.00 82.06 179 GLY A N 1
ATOM 1411 C CA . GLY A 1 179 ? 18.233 -6.264 3.149 1.00 82.06 179 GLY A CA 1
ATOM 1412 C C . GLY A 1 179 ? 17.902 -7.140 1.936 1.00 82.06 179 GLY A C 1
ATOM 1413 O O . GLY A 1 179 ? 18.747 -7.336 1.056 1.00 82.06 179 GLY A O 1
ATOM 1414 N N . PRO A 1 180 ? 16.677 -7.684 1.858 1.00 88.31 180 PRO A N 1
ATOM 1415 C CA . PRO A 1 180 ? 16.300 -8.604 0.794 1.00 88.31 180 PRO A CA 1
ATOM 1416 C C . PRO A 1 180 ? 16.299 -7.928 -0.583 1.00 88.31 180 PRO A C 1
ATOM 1418 O O . PRO A 1 180 ? 16.037 -6.729 -0.714 1.00 88.31 180 PRO A O 1
ATOM 1421 N N . VAL A 1 181 ? 16.587 -8.713 -1.621 1.00 91.69 181 VAL A N 1
ATOM 1422 C CA . VAL A 1 181 ? 16.635 -8.255 -3.017 1.00 91.69 181 VAL A CA 1
ATOM 1423 C C . VAL A 1 181 ? 15.233 -8.267 -3.626 1.00 91.69 181 VAL A C 1
ATOM 1425 O O . VAL A 1 181 ? 14.537 -9.279 -3.575 1.00 91.69 181 VAL A O 1
ATOM 1428 N N . GLY A 1 182 ? 14.825 -7.164 -4.255 1.00 93.25 182 GLY A N 1
ATOM 1429 C CA . GLY A 1 182 ? 13.570 -7.107 -5.001 1.00 93.25 182 GLY A CA 1
ATOM 1430 C C . GLY A 1 182 ? 13.706 -7.789 -6.361 1.00 93.25 182 GLY A C 1
ATOM 1431 O O . GLY A 1 182 ? 14.269 -7.216 -7.291 1.00 93.25 182 GLY A O 1
ATOM 1432 N N . ALA A 1 183 ? 13.173 -8.998 -6.505 1.00 93.81 183 ALA A N 1
ATOM 1433 C CA . ALA A 1 183 ? 13.081 -9.709 -7.775 1.00 93.81 183 ALA A CA 1
ATOM 1434 C C . ALA A 1 183 ? 11.904 -9.175 -8.606 1.00 93.81 183 ALA A C 1
ATOM 1436 O O . ALA A 1 183 ? 10.831 -8.884 -8.074 1.00 93.81 183 ALA A O 1
ATOM 1437 N N . ARG A 1 184 ? 12.086 -9.041 -9.921 1.00 93.62 184 ARG A N 1
ATOM 1438 C CA . ARG A 1 184 ? 11.021 -8.604 -10.841 1.00 93.62 184 ARG A CA 1
ATOM 1439 C C . ARG A 1 184 ? 9.990 -9.687 -11.125 1.00 93.62 184 ARG A C 1
ATOM 1441 O O . ARG A 1 184 ? 8.836 -9.377 -11.394 1.00 93.62 184 ARG A O 1
ATOM 1448 N N . ASP A 1 185 ? 10.439 -10.934 -11.111 1.00 91.56 185 ASP A N 1
ATOM 1449 C CA . ASP A 1 185 ? 9.695 -12.114 -11.533 1.00 91.56 185 ASP A CA 1
ATOM 1450 C C . ASP A 1 185 ? 10.049 -13.326 -10.670 1.00 91.56 185 ASP A C 1
ATOM 1452 O O . ASP A 1 185 ? 11.102 -13.380 -10.021 1.00 91.56 185 ASP A O 1
ATOM 1456 N N . PHE A 1 186 ? 9.169 -14.325 -10.692 1.00 90.81 186 PHE A N 1
ATOM 1457 C CA . PHE A 1 186 ? 9.342 -15.547 -9.909 1.00 90.81 186 PHE A CA 1
ATOM 1458 C C . PHE A 1 186 ? 10.556 -16.375 -10.338 1.00 90.81 186 PHE A C 1
ATOM 1460 O O . PHE A 1 186 ? 11.147 -17.056 -9.505 1.00 90.81 186 PHE A O 1
ATOM 1467 N N . GLY A 1 187 ? 10.983 -16.286 -11.602 1.00 92.12 187 GLY A N 1
ATOM 1468 C CA . GLY A 1 187 ? 12.173 -16.989 -12.082 1.00 92.12 187 GLY A CA 1
ATOM 1469 C C . GLY A 1 187 ? 13.468 -16.448 -11.472 1.00 92.12 187 GLY A C 1
ATOM 1470 O O . GLY A 1 187 ? 14.408 -17.212 -11.237 1.00 92.12 187 GLY A O 1
ATOM 1471 N N . THR A 1 188 ? 13.528 -15.144 -11.216 1.00 93.38 188 THR A N 1
ATOM 1472 C CA . THR A 1 188 ? 14.626 -14.489 -10.502 1.00 93.38 188 THR A CA 1
ATOM 1473 C C . THR A 1 188 ? 14.558 -14.785 -9.007 1.00 93.38 188 THR A C 1
ATOM 1475 O O . THR A 1 188 ? 15.579 -15.130 -8.417 1.00 93.38 188 THR A O 1
ATOM 1478 N N . MET A 1 189 ? 13.364 -14.720 -8.412 1.00 91.38 189 MET A N 1
ATOM 1479 C CA . MET A 1 189 ? 13.150 -15.005 -6.988 1.00 91.38 189 MET A CA 1
ATOM 1480 C C . MET A 1 189 ? 13.553 -16.442 -6.624 1.00 91.38 189 MET A C 1
ATOM 1482 O O . MET A 1 189 ? 14.360 -16.637 -5.722 1.00 91.38 189 MET A O 1
ATOM 1486 N N . ALA A 1 190 ? 13.083 -17.437 -7.385 1.00 93.19 190 ALA A N 1
ATOM 1487 C CA . ALA A 1 190 ? 13.430 -18.845 -7.171 1.00 93.19 190 ALA A CA 1
ATOM 1488 C C . ALA A 1 190 ? 14.936 -19.109 -7.325 1.00 93.19 190 ALA A C 1
ATOM 1490 O O . ALA A 1 190 ? 15.514 -19.916 -6.603 1.00 93.19 190 ALA A O 1
ATOM 1491 N N . PHE A 1 191 ? 15.597 -18.406 -8.250 1.00 95.25 191 PHE A N 1
ATOM 1492 C CA . PHE A 1 191 ? 17.048 -18.495 -8.385 1.00 95.25 191 PHE A CA 1
ATOM 1493 C C . PHE A 1 191 ? 17.771 -17.944 -7.151 1.00 95.25 191 PHE A C 1
ATOM 1495 O O . PHE A 1 191 ? 18.660 -18.615 -6.635 1.00 95.25 191 PHE A O 1
ATOM 1502 N N . LEU A 1 192 ? 17.403 -16.753 -6.676 1.00 95.12 192 LEU A N 1
ATOM 1503 C CA . LEU A 1 192 ? 18.027 -16.155 -5.494 1.00 95.12 192 LEU A CA 1
ATOM 1504 C C . LEU A 1 192 ? 17.839 -17.036 -4.254 1.00 95.12 192 LEU A C 1
ATOM 1506 O O . LEU A 1 192 ? 18.804 -17.272 -3.531 1.00 95.12 192 LEU A O 1
ATOM 1510 N N . ASP A 1 193 ? 16.647 -17.606 -4.081 1.00 92.69 193 ASP A N 1
ATOM 1511 C CA . ASP A 1 193 ? 16.363 -18.568 -3.014 1.00 92.69 193 ASP A CA 1
ATOM 1512 C C . ASP A 1 193 ? 17.268 -19.812 -3.104 1.00 92.69 193 ASP A C 1
ATOM 1514 O O . ASP A 1 193 ? 17.906 -20.191 -2.123 1.00 92.69 193 ASP A O 1
ATOM 1518 N N . SER A 1 194 ? 17.454 -20.372 -4.309 1.00 95.25 194 SER A N 1
ATOM 1519 C CA . SER A 1 194 ? 18.308 -21.556 -4.524 1.00 95.25 194 SER A CA 1
ATOM 1520 C C . SER A 1 194 ? 19.787 -21.361 -4.157 1.00 95.25 194 SER A C 1
ATOM 1522 O O . SER A 1 194 ? 20.495 -22.338 -3.923 1.00 95.25 194 SER A O 1
ATOM 1524 N N . ILE A 1 195 ? 20.262 -20.111 -4.094 1.00 94.94 195 ILE A N 1
ATOM 1525 C CA . ILE A 1 195 ? 21.629 -19.764 -3.674 1.00 94.94 195 ILE A CA 1
ATOM 1526 C C . ILE A 1 195 ? 21.675 -19.100 -2.285 1.00 94.94 195 ILE A C 1
ATOM 1528 O O . ILE A 1 195 ? 22.704 -18.540 -1.901 1.00 94.94 195 ILE A O 1
ATOM 1532 N N . GLY A 1 196 ? 20.576 -19.163 -1.524 1.00 91.75 196 GLY A N 1
ATOM 1533 C CA . GLY A 1 196 ? 20.487 -18.668 -0.149 1.00 91.75 196 GLY A CA 1
ATOM 1534 C C . GLY A 1 196 ? 20.463 -17.142 -0.020 1.00 91.75 196 GLY A C 1
ATOM 1535 O O . GLY A 1 196 ? 20.938 -16.614 0.985 1.00 91.75 196 GLY A O 1
ATOM 1536 N N . ILE A 1 197 ? 19.963 -16.431 -1.035 1.00 93.75 197 ILE A N 1
ATOM 1537 C CA . ILE A 1 197 ? 19.811 -14.970 -1.042 1.00 93.75 197 ILE A CA 1
ATOM 1538 C C . ILE A 1 197 ? 18.353 -14.619 -0.760 1.00 93.75 197 ILE A C 1
ATOM 1540 O O . ILE A 1 197 ? 17.452 -14.960 -1.529 1.00 93.75 197 ILE A O 1
ATOM 1544 N N . GLU A 1 198 ? 18.121 -13.892 0.332 1.00 90.50 198 GLU A N 1
ATOM 1545 C CA . GLU A 1 198 ? 16.785 -13.438 0.695 1.00 90.50 198 GLU A CA 1
ATOM 1546 C C . GLU A 1 198 ? 16.277 -12.447 -0.357 1.00 90.50 198 GLU A C 1
ATOM 1548 O O . GLU A 1 198 ? 16.940 -11.460 -0.708 1.00 90.50 198 GLU A O 1
ATOM 1553 N N . SER A 1 199 ? 15.092 -12.729 -0.886 1.00 90.75 199 SER A N 1
ATOM 1554 C CA . SER A 1 199 ? 14.480 -11.948 -1.950 1.00 90.75 199 SER A CA 1
ATOM 1555 C C . SER A 1 199 ? 12.963 -11.938 -1.833 1.00 90.75 199 SER A C 1
ATOM 1557 O O . SER A 1 199 ? 12.372 -12.724 -1.095 1.00 90.75 199 SER A O 1
ATOM 1559 N N . TYR A 1 200 ? 12.334 -11.017 -2.554 1.00 89.75 200 TYR A N 1
ATOM 1560 C CA . TYR A 1 200 ? 10.884 -10.920 -2.645 1.00 89.75 200 TYR A CA 1
ATOM 1561 C C . TYR A 1 200 ? 10.448 -10.524 -4.047 1.00 89.75 200 TYR A C 1
ATOM 1563 O O . TYR A 1 200 ? 11.195 -9.880 -4.785 1.00 89.75 200 TYR A O 1
ATOM 1571 N N . PHE A 1 201 ? 9.217 -10.870 -4.414 1.00 91.00 201 PHE A N 1
ATOM 1572 C CA . PHE A 1 201 ? 8.623 -10.366 -5.642 1.00 91.00 201 PHE A CA 1
ATOM 1573 C C . PHE A 1 201 ? 8.249 -8.891 -5.466 1.00 91.00 201 PHE A C 1
ATOM 1575 O O . PHE A 1 201 ? 7.345 -8.549 -4.710 1.00 91.00 201 PHE A O 1
ATOM 1582 N N . SER A 1 202 ? 8.959 -8.030 -6.185 1.00 90.56 202 SER A N 1
ATOM 1583 C CA . SER A 1 202 ? 8.823 -6.572 -6.125 1.00 90.56 202 SER A CA 1
ATOM 1584 C C . SER A 1 202 ? 8.004 -5.987 -7.279 1.00 90.56 202 SER A C 1
ATOM 1586 O O . SER A 1 202 ? 7.688 -4.804 -7.275 1.00 90.56 202 SER A O 1
ATOM 1588 N N . GLY A 1 203 ? 7.681 -6.775 -8.308 1.00 92.19 203 GLY A N 1
ATOM 1589 C CA . GLY A 1 203 ? 7.144 -6.228 -9.552 1.00 92.19 203 GLY A CA 1
ATOM 1590 C C . GLY A 1 203 ? 8.182 -5.358 -10.275 1.00 92.19 203 GLY A C 1
ATOM 1591 O O . GLY A 1 203 ? 9.361 -5.712 -10.337 1.00 92.19 203 GLY A O 1
ATOM 1592 N N . CYS A 1 204 ? 7.776 -4.217 -10.838 1.00 93.75 204 CYS A N 1
ATOM 1593 C CA . CYS A 1 204 ? 8.679 -3.326 -11.574 1.00 93.75 204 CYS A CA 1
ATOM 1594 C C . CYS A 1 204 ? 8.669 -1.909 -11.012 1.00 93.75 204 CYS A C 1
ATOM 1596 O O . CYS A 1 204 ? 7.631 -1.264 -11.011 1.00 93.75 204 CYS A O 1
ATOM 1598 N N . PHE A 1 205 ? 9.837 -1.388 -10.642 1.00 94.38 205 PHE A N 1
ATOM 1599 C CA . PHE A 1 205 ? 9.998 -0.064 -10.048 1.00 94.38 205 PHE A CA 1
ATOM 1600 C C . PHE A 1 205 ? 9.486 1.072 -10.944 1.00 94.38 205 PHE A C 1
ATOM 1602 O O . PHE A 1 205 ? 9.102 2.129 -10.455 1.00 94.38 205 PHE A O 1
ATOM 1609 N N . THR A 1 206 ? 9.349 0.835 -12.252 1.00 93.31 206 THR A N 1
ATOM 1610 C CA . THR A 1 206 ? 8.686 1.764 -13.178 1.00 93.31 206 THR A CA 1
ATOM 1611 C C . THR A 1 206 ? 7.217 2.042 -12.836 1.00 93.31 206 THR A C 1
ATOM 1613 O O . THR A 1 206 ? 6.657 2.997 -13.364 1.00 93.31 206 THR A O 1
ATOM 1616 N N . THR A 1 207 ? 6.578 1.257 -11.958 1.00 94.25 207 THR A N 1
ATOM 1617 C CA . THR A 1 207 ? 5.249 1.579 -11.408 1.00 94.25 207 THR A CA 1
ATOM 1618 C C . THR A 1 207 ? 5.267 2.763 -10.439 1.00 94.25 207 THR A C 1
ATOM 1620 O O . THR A 1 207 ? 4.208 3.233 -10.036 1.00 94.25 207 THR A O 1
ATOM 1623 N N . MET A 1 208 ? 6.449 3.240 -10.040 1.00 90.50 208 MET A N 1
ATOM 1624 C CA . MET A 1 208 ? 6.617 4.466 -9.255 1.00 90.50 208 MET A CA 1
ATOM 1625 C C . MET A 1 208 ? 6.686 5.722 -10.124 1.00 90.50 208 MET A C 1
ATOM 1627 O O . MET A 1 208 ? 6.631 6.811 -9.576 1.00 90.50 208 MET A O 1
ATOM 1631 N N . ILE A 1 209 ? 6.803 5.593 -11.453 1.00 85.75 209 ILE A N 1
ATOM 1632 C CA . ILE A 1 209 ? 6.792 6.746 -12.359 1.00 85.75 209 ILE A CA 1
ATOM 1633 C C . ILE A 1 209 ? 5.444 7.442 -12.259 1.00 85.75 209 ILE A C 1
ATOM 1635 O O . ILE A 1 209 ? 4.417 6.854 -12.589 1.00 85.75 209 ILE A O 1
ATOM 1639 N N . ASP A 1 210 ? 5.465 8.709 -11.868 1.00 76.50 210 ASP A N 1
ATOM 1640 C CA . ASP A 1 210 ? 4.305 9.588 -11.866 1.00 76.50 210 ASP A CA 1
ATOM 1641 C C . ASP A 1 210 ? 4.638 10.844 -12.661 1.00 76.50 210 ASP A C 1
ATOM 1643 O O . ASP A 1 210 ? 5.436 11.659 -12.225 1.00 76.50 210 ASP A O 1
ATOM 1647 N N . MET A 1 211 ? 4.016 11.027 -13.826 1.00 70.06 211 MET A N 1
ATOM 1648 C CA . MET A 1 211 ? 4.277 12.200 -14.659 1.00 70.06 211 MET A CA 1
ATOM 1649 C C . MET A 1 211 ? 3.622 13.493 -14.139 1.00 70.06 211 MET A C 1
ATOM 1651 O O . MET A 1 211 ? 3.740 14.534 -14.791 1.00 70.06 211 MET A O 1
ATOM 1655 N N . GLY A 1 212 ? 2.925 13.454 -12.998 1.00 57.75 212 GLY A N 1
ATOM 1656 C CA . GLY A 1 212 ? 2.304 14.617 -12.359 1.00 57.75 212 GLY A CA 1
ATOM 1657 C C . GLY A 1 212 ? 1.139 15.216 -13.153 1.00 57.75 212 GLY A C 1
ATOM 1658 O O . GLY A 1 212 ? 0.728 16.345 -12.899 1.00 57.75 212 GLY A O 1
ATOM 1659 N N . TYR A 1 213 ? 0.618 14.492 -14.150 1.00 53.78 213 TYR A N 1
ATOM 1660 C CA . TYR A 1 213 ? -0.465 14.966 -15.022 1.00 53.78 213 TYR A CA 1
ATOM 1661 C C . TYR A 1 213 ? -1.856 14.541 -14.548 1.00 53.78 213 TYR A C 1
ATOM 1663 O O . TYR A 1 213 ? -2.867 15.011 -15.073 1.00 53.78 213 TYR A O 1
ATOM 1671 N N . GLN A 1 214 ? -1.934 13.694 -13.522 1.00 50.09 214 GLN A N 1
ATOM 1672 C CA . GLN A 1 214 ? -3.196 13.336 -12.891 1.00 50.09 214 GLN A CA 1
ATOM 1673 C C . GLN A 1 214 ? -3.584 14.400 -11.848 1.00 50.09 214 GLN A C 1
ATOM 1675 O O . GLN A 1 214 ? -3.375 14.241 -10.656 1.00 50.09 214 GLN A O 1
ATOM 1680 N N . LYS A 1 215 ? -4.175 15.503 -12.330 1.00 46.28 215 LYS A N 1
ATOM 1681 C CA . LYS A 1 215 ? -4.869 16.549 -11.547 1.00 46.28 215 LYS A CA 1
ATOM 1682 C C . LYS A 1 215 ? -4.025 17.246 -10.461 1.00 46.28 215 LYS A C 1
ATOM 1684 O O . LYS A 1 215 ? -4.134 16.940 -9.276 1.00 46.28 215 LYS A O 1
ATOM 1689 N N . SER A 1 216 ? -3.324 18.318 -10.834 1.00 33.91 216 SER A N 1
ATOM 1690 C CA . SER A 1 216 ? -2.877 19.324 -9.858 1.00 33.91 216 SER A CA 1
ATOM 1691 C C . SER A 1 216 ? -4.088 20.030 -9.225 1.00 33.91 216 SER A C 1
ATOM 1693 O O . SER A 1 216 ? -4.898 20.608 -9.956 1.00 33.91 216 SER A O 1
ATOM 1695 N N . PRO A 1 217 ? -4.230 20.054 -7.887 1.00 34.28 217 PRO A N 1
ATOM 1696 C CA . PRO A 1 217 ? -5.181 20.937 -7.223 1.00 34.28 217 PRO A CA 1
ATOM 1697 C C . PRO A 1 217 ? -4.704 22.380 -7.400 1.00 34.28 217 PRO A C 1
ATOM 1699 O O . PRO A 1 217 ? -3.571 22.698 -7.033 1.00 34.28 217 PRO A O 1
ATOM 1702 N N . THR A 1 218 ? -5.553 23.257 -7.937 1.00 35.28 218 THR A N 1
ATOM 1703 C CA . THR A 1 218 ? -5.328 24.709 -7.873 1.00 35.28 218 THR A CA 1
ATOM 1704 C C . THR A 1 218 ? -6.369 25.357 -6.958 1.00 35.28 218 THR A C 1
ATOM 1706 O O . THR A 1 218 ? -7.469 24.811 -6.832 1.00 35.28 218 THR A O 1
ATOM 1709 N N . PRO A 1 219 ? -6.079 26.530 -6.360 1.00 30.97 219 PRO A N 1
ATOM 1710 C CA . PRO A 1 219 ? -7.040 27.272 -5.534 1.00 30.97 219 PRO A CA 1
ATOM 1711 C C . PRO A 1 219 ? -8.331 27.700 -6.261 1.00 30.97 219 PRO A C 1
ATOM 1713 O O . PRO A 1 219 ? -9.268 28.140 -5.611 1.00 30.97 219 PRO A O 1
ATOM 1716 N N . MET A 1 220 ? -8.392 27.575 -7.595 1.00 29.14 220 MET A N 1
ATOM 1717 C CA . MET A 1 220 ? -9.532 27.965 -8.440 1.00 29.14 220 MET A CA 1
ATOM 1718 C C . MET A 1 220 ? -10.237 26.774 -9.122 1.00 29.14 220 MET A C 1
ATOM 1720 O O . MET A 1 220 ? -10.994 26.963 -10.071 1.00 29.14 220 MET A O 1
ATOM 1724 N N . GLY A 1 221 ? -10.015 25.541 -8.654 1.00 34.91 221 GLY A N 1
ATOM 1725 C CA . GLY A 1 221 ? -10.645 24.338 -9.213 1.00 34.91 221 GLY A CA 1
ATOM 1726 C C . GLY A 1 221 ? -9.790 23.596 -10.247 1.00 34.91 221 GLY A C 1
ATOM 1727 O O . GLY A 1 221 ? -8.704 24.029 -10.643 1.00 34.91 221 GLY A O 1
ATOM 1728 N N . TYR A 1 222 ? -10.256 22.404 -10.630 1.00 39.66 222 TYR A N 1
ATOM 1729 C CA . TYR A 1 222 ? -9.578 21.514 -11.574 1.00 39.66 222 TYR A CA 1
ATOM 1730 C C . TYR A 1 222 ? -9.611 22.118 -12.986 1.00 39.66 222 TYR A C 1
ATOM 1732 O O . TYR A 1 222 ? -10.684 22.252 -13.570 1.00 39.66 222 TYR A O 1
ATOM 1740 N N . ARG A 1 223 ? -8.454 22.438 -13.585 1.00 33.62 223 ARG A N 1
ATOM 1741 C CA . ARG A 1 223 ? -8.400 22.593 -15.047 1.00 33.62 223 ARG A CA 1
ATOM 1742 C C . ARG A 1 223 ? -8.446 21.199 -15.667 1.00 33.62 223 ARG A C 1
ATOM 1744 O O . ARG A 1 223 ? -7.545 20.394 -15.444 1.00 33.62 223 ARG A O 1
ATOM 1751 N N . ASN A 1 224 ? -9.494 20.926 -16.435 1.00 36.75 224 ASN A N 1
ATOM 1752 C CA . ASN A 1 224 ? -9.572 19.737 -17.273 1.00 36.75 224 ASN A CA 1
ATOM 1753 C C . ASN A 1 224 ? -8.498 19.852 -18.370 1.00 36.75 224 ASN A C 1
ATOM 1755 O O . ASN A 1 224 ? -8.630 20.681 -19.270 1.00 36.75 224 ASN A O 1
ATOM 1759 N N . GLU A 1 225 ? -7.424 19.053 -18.306 1.00 48.56 225 GLU A N 1
ATOM 1760 C CA . GLU A 1 225 ? -6.676 18.730 -19.531 1.00 48.56 225 GLU A CA 1
ATOM 1761 C C . GLU A 1 225 ? -7.647 18.030 -20.507 1.00 48.56 225 GLU A C 1
ATOM 1763 O O . GLU A 1 225 ? -8.586 17.368 -20.046 1.00 48.56 225 GLU A O 1
ATOM 1768 N N . PRO A 1 226 ? -7.488 18.186 -21.837 1.00 50.53 226 PRO A N 1
ATOM 1769 C CA . PRO A 1 226 ? -8.357 17.520 -22.803 1.00 50.53 226 PRO A CA 1
ATOM 1770 C C . PRO A 1 226 ? -8.432 16.023 -22.489 1.00 50.53 226 PRO A C 1
ATOM 1772 O O . PRO A 1 226 ? -7.402 15.378 -22.290 1.00 50.53 226 PRO A O 1
ATOM 1775 N N . ASN A 1 227 ? -9.657 15.492 -22.406 1.00 55.41 227 ASN A N 1
ATOM 1776 C CA . ASN A 1 227 ? -9.884 14.092 -22.062 1.00 55.41 227 ASN A CA 1
ATOM 1777 C C . ASN A 1 227 ? -9.029 13.191 -22.973 1.00 55.41 227 ASN A C 1
ATOM 1779 O O . ASN A 1 227 ? -9.076 13.359 -24.198 1.00 55.41 227 ASN A O 1
ATOM 1783 N N . PRO A 1 228 ? -8.265 12.235 -22.411 1.00 62.66 228 PRO A N 1
ATOM 1784 C CA . PRO A 1 228 ? -7.535 11.266 -23.213 1.00 62.66 228 PRO A CA 1
ATOM 1785 C C . PRO A 1 228 ? -8.508 10.573 -24.172 1.00 62.66 228 PRO A C 1
ATOM 1787 O O . PRO A 1 228 ? -9.537 10.058 -23.739 1.00 62.66 228 PRO A O 1
ATOM 1790 N N . SER A 1 229 ? -8.209 10.583 -25.470 1.00 71.94 229 SER A N 1
ATOM 1791 C CA . SER A 1 229 ? -9.173 10.204 -26.518 1.00 71.94 229 SER A CA 1
ATOM 1792 C C . SER A 1 229 ? -8.673 9.110 -27.458 1.00 71.94 229 SER A C 1
ATOM 1794 O O . SER A 1 229 ? -9.375 8.739 -28.395 1.00 71.94 229 SER A O 1
ATOM 1796 N N . ARG A 1 230 ? -7.455 8.593 -27.249 1.00 86.56 230 ARG A N 1
ATOM 1797 C CA . ARG A 1 230 ? -6.808 7.680 -28.202 1.00 86.56 230 ARG A CA 1
ATOM 1798 C C . ARG A 1 230 ? -6.495 6.323 -27.588 1.00 86.56 230 ARG A C 1
ATOM 1800 O O . ARG A 1 230 ? -6.076 6.233 -26.433 1.00 86.56 230 ARG A O 1
ATOM 1807 N N . VAL A 1 231 ? -6.629 5.281 -28.401 1.00 93.69 231 VAL A N 1
ATOM 1808 C CA . VAL A 1 231 ? -6.039 3.966 -28.138 1.00 93.69 231 VAL A CA 1
ATOM 1809 C C . VAL A 1 231 ? -4.594 4.015 -28.627 1.00 93.69 231 VAL A C 1
ATOM 1811 O O . VAL A 1 231 ? -4.346 4.338 -29.785 1.00 93.69 231 VAL A O 1
ATOM 1814 N N . VAL A 1 232 ? -3.628 3.750 -27.752 1.00 94.94 232 VAL A N 1
ATOM 1815 C CA . VAL A 1 232 ? -2.202 3.728 -28.109 1.00 94.94 232 VAL A CA 1
ATOM 1816 C C . VAL A 1 232 ? -1.737 2.281 -28.148 1.00 94.94 232 VAL A C 1
ATOM 1818 O O . VAL A 1 232 ? -1.806 1.583 -27.140 1.00 94.94 232 VAL A O 1
ATOM 1821 N N . VAL A 1 233 ? -1.257 1.836 -29.304 1.00 96.31 233 VAL A N 1
ATOM 1822 C CA . VAL A 1 233 ? -0.767 0.475 -29.525 1.00 96.31 233 VAL A CA 1
ATOM 1823 C C . VAL A 1 233 ? 0.757 0.500 -29.560 1.00 96.31 233 VAL A C 1
ATOM 1825 O O . VAL A 1 233 ? 1.344 1.236 -30.351 1.00 96.31 233 VAL A O 1
ATOM 1828 N N . VAL A 1 234 ? 1.409 -0.294 -28.708 1.00 94.88 234 VAL A N 1
ATOM 1829 C CA . VAL A 1 234 ? 2.875 -0.346 -28.609 1.00 94.88 234 VAL A CA 1
ATOM 1830 C C . VAL A 1 234 ? 3.377 -1.761 -28.845 1.00 94.88 234 VAL A C 1
ATOM 1832 O O . VAL A 1 234 ? 3.159 -2.642 -28.009 1.00 94.88 234 VAL A O 1
ATOM 1835 N N . ASP A 1 235 ? 4.098 -1.952 -29.951 1.00 92.50 235 ASP A N 1
ATOM 1836 C CA . ASP A 1 235 ? 4.729 -3.222 -30.339 1.00 92.50 235 ASP A CA 1
ATOM 1837 C C . ASP A 1 235 ? 3.774 -4.431 -30.313 1.00 92.50 235 ASP A C 1
ATOM 1839 O O . ASP A 1 235 ? 4.092 -5.492 -29.775 1.00 92.50 235 ASP A O 1
ATOM 1843 N N . VAL A 1 236 ? 2.585 -4.266 -30.895 1.00 93.06 236 VAL A N 1
ATOM 1844 C CA . VAL A 1 236 ? 1.672 -5.373 -31.211 1.00 93.06 236 VAL A CA 1
ATOM 1845 C C . VAL A 1 236 ? 1.490 -5.413 -32.718 1.00 93.06 236 VAL A C 1
ATOM 1847 O O . VAL A 1 236 ? 1.152 -4.397 -33.321 1.00 93.06 236 VAL A O 1
ATOM 1850 N N . GLU A 1 237 ? 1.719 -6.576 -33.318 1.00 90.56 237 GLU A N 1
ATOM 1851 C CA . GLU A 1 237 ? 1.470 -6.778 -34.742 1.00 90.56 237 GLU A CA 1
ATOM 1852 C C . GLU A 1 237 ? -0.027 -6.688 -35.039 1.00 90.56 237 GLU A C 1
ATOM 1854 O O . GLU A 1 237 ? -0.854 -7.244 -34.312 1.00 90.56 237 GLU A O 1
ATOM 1859 N N . GLU A 1 238 ? -0.385 -6.014 -36.131 1.00 91.62 238 GLU A N 1
ATOM 1860 C CA . GLU A 1 238 ? -1.783 -5.759 -36.487 1.00 91.62 238 GLU A CA 1
ATOM 1861 C C . GLU A 1 238 ? -2.618 -7.038 -36.615 1.00 91.62 238 GLU A C 1
ATOM 1863 O O . GLU A 1 238 ? -3.777 -7.052 -36.209 1.00 91.62 238 GLU A O 1
ATOM 1868 N N . GLN A 1 239 ? -2.031 -8.134 -37.101 1.00 90.38 239 GLN A N 1
ATOM 1869 C CA . GLN A 1 239 ? -2.710 -9.430 -37.224 1.00 90.38 239 GLN A CA 1
ATOM 1870 C C . GLN A 1 239 ? -3.233 -9.988 -35.890 1.00 90.38 239 GLN A C 1
ATOM 1872 O O . GLN A 1 239 ? -4.174 -10.780 -35.862 1.00 90.38 239 GLN A O 1
ATOM 1877 N N . HIS A 1 240 ? -2.645 -9.570 -34.769 1.00 91.81 240 HIS A N 1
ATOM 1878 C CA . HIS A 1 240 ? -3.074 -9.981 -33.437 1.00 91.81 240 HIS A CA 1
ATOM 1879 C C . HIS A 1 240 ? -4.158 -9.073 -32.852 1.00 91.81 240 HIS A C 1
ATOM 1881 O O . HIS A 1 240 ? -4.636 -9.353 -31.755 1.00 91.81 240 HIS A O 1
ATOM 1887 N N . LEU A 1 241 ? -4.565 -8.013 -33.555 1.00 93.56 241 LEU A N 1
ATOM 1888 C CA . LEU A 1 241 ? -5.524 -7.026 -33.072 1.00 93.56 241 LEU A CA 1
ATOM 1889 C C . LEU A 1 241 ? -6.885 -7.152 -33.770 1.00 93.56 241 LEU A C 1
ATOM 1891 O O . LEU A 1 241 ? -6.955 -7.314 -34.992 1.00 93.56 241 LEU A O 1
ATOM 1895 N N . PRO A 1 242 ? -7.993 -6.986 -33.028 1.00 92.88 242 PRO A N 1
ATOM 1896 C CA . PRO A 1 242 ? -9.304 -6.811 -33.636 1.00 92.88 242 PRO A CA 1
ATOM 1897 C C . PRO A 1 242 ? -9.342 -5.604 -34.584 1.00 92.88 242 PRO A C 1
ATOM 1899 O O . PRO A 1 242 ? -8.652 -4.603 -34.383 1.00 92.88 242 PRO A O 1
ATOM 1902 N N . GLU A 1 243 ? -10.197 -5.661 -35.605 1.00 92.62 243 GLU A N 1
ATOM 1903 C CA . GLU A 1 243 ? -10.322 -4.604 -36.619 1.00 92.62 243 GLU A CA 1
ATOM 1904 C C . GLU A 1 243 ? -10.634 -3.218 -36.030 1.00 92.62 243 GLU A C 1
ATOM 1906 O O . GLU A 1 243 ? -10.038 -2.222 -36.436 1.00 92.62 243 GLU A O 1
ATOM 1911 N N . HIS A 1 244 ? -11.513 -3.149 -35.030 1.00 89.31 244 HIS A N 1
ATOM 1912 C CA . HIS A 1 244 ? -11.885 -1.893 -34.375 1.00 89.31 244 HIS A CA 1
ATOM 1913 C C . HIS A 1 244 ? -10.710 -1.243 -33.616 1.00 89.31 244 HIS A C 1
ATOM 1915 O O . HIS A 1 244 ? -10.604 -0.016 -33.574 1.00 89.31 244 HIS A O 1
ATOM 1921 N N . VAL A 1 245 ? -9.781 -2.039 -33.074 1.00 92.69 245 VAL A N 1
ATOM 1922 C CA . VAL A 1 245 ? -8.538 -1.537 -32.462 1.00 92.69 245 VAL A CA 1
ATOM 1923 C C . VAL A 1 245 ? -7.572 -1.049 -33.539 1.00 92.69 245 VAL A C 1
ATOM 1925 O O . VAL A 1 245 ? -7.003 0.030 -33.397 1.00 92.69 245 VAL A O 1
ATOM 1928 N N . ARG A 1 246 ? -7.424 -1.795 -34.643 1.00 93.00 246 ARG A N 1
ATOM 1929 C CA . ARG A 1 246 ? -6.550 -1.402 -35.763 1.00 93.00 246 ARG A CA 1
ATOM 1930 C C . ARG A 1 246 ? -6.938 -0.052 -36.363 1.00 93.00 246 ARG A C 1
ATOM 1932 O O . ARG A 1 246 ? -6.073 0.784 -36.582 1.00 93.00 246 ARG A O 1
ATOM 1939 N N . LYS A 1 247 ? -8.236 0.185 -36.571 1.00 89.31 247 LYS A N 1
ATOM 1940 C CA . LYS A 1 247 ? -8.741 1.437 -37.164 1.00 89.31 247 LYS A CA 1
ATOM 1941 C C . LYS A 1 247 ? -8.620 2.653 -36.238 1.00 89.31 247 LYS A C 1
ATOM 1943 O O . LYS A 1 247 ? -8.494 3.772 -36.722 1.00 89.31 247 LYS A O 1
ATOM 1948 N N . SER A 1 248 ? -8.692 2.451 -34.922 1.00 86.19 248 SER A N 1
ATOM 1949 C CA . SER A 1 248 ? -8.707 3.536 -33.925 1.00 86.19 248 SER A CA 1
ATOM 1950 C C . SER A 1 248 ? -7.339 3.811 -33.282 1.00 86.19 248 SER A C 1
ATOM 1952 O O . SER A 1 248 ? -7.132 4.870 -32.680 1.00 86.19 248 SER A O 1
ATOM 1954 N N . GLY A 1 249 ? -6.414 2.854 -33.389 1.00 89.38 249 GLY A N 1
ATOM 1955 C CA . GLY A 1 249 ? -5.138 2.838 -32.688 1.00 89.38 249 GLY A CA 1
ATOM 1956 C C . GLY A 1 249 ? -4.073 3.758 -33.282 1.00 89.38 249 GLY A C 1
ATOM 1957 O O . GLY A 1 249 ? -3.869 3.817 -34.490 1.00 89.38 249 GLY A O 1
ATOM 1958 N N . ILE A 1 250 ? -3.325 4.437 -32.413 1.00 91.44 250 ILE A N 1
ATOM 1959 C CA . ILE A 1 250 ? -2.056 5.085 -32.760 1.00 91.44 250 ILE A CA 1
ATOM 1960 C C . ILE A 1 250 ? -0.929 4.095 -32.481 1.00 91.44 250 ILE A C 1
ATOM 1962 O O . ILE A 1 250 ? -0.681 3.755 -31.323 1.00 91.44 250 ILE A O 1
ATOM 1966 N N . PHE A 1 251 ? -0.222 3.677 -33.527 1.00 92.25 251 PHE A N 1
ATOM 1967 C CA . PHE A 1 251 ? 0.864 2.707 -33.431 1.00 92.25 251 PHE A CA 1
ATOM 1968 C C . PHE A 1 251 ? 2.197 3.379 -33.097 1.00 92.25 251 PHE A C 1
ATOM 1970 O O . PHE A 1 251 ? 2.574 4.404 -33.676 1.00 92.25 251 PHE A O 1
ATOM 1977 N N . LYS A 1 252 ? 2.910 2.802 -32.129 1.00 93.56 252 LYS A N 1
ATOM 1978 C CA . LYS A 1 252 ? 4.240 3.220 -31.682 1.00 93.56 252 LYS A CA 1
ATOM 1979 C C . LYS A 1 252 ? 5.124 2.010 -31.409 1.00 93.56 252 LYS A C 1
ATOM 1981 O O . LYS A 1 252 ? 4.647 0.898 -31.192 1.00 93.56 252 LYS A O 1
ATOM 1986 N N . HIS A 1 253 ? 6.425 2.270 -31.366 1.00 90.69 253 HIS A N 1
ATOM 1987 C CA . HIS A 1 253 ? 7.440 1.270 -31.075 1.00 90.69 253 HIS A CA 1
ATOM 1988 C C . HIS A 1 253 ? 8.192 1.627 -29.798 1.00 90.69 253 HIS A C 1
ATOM 1990 O O . HIS A 1 253 ? 8.436 2.796 -29.521 1.00 90.69 253 HIS A O 1
ATOM 1996 N N . ALA A 1 254 ? 8.562 0.625 -29.004 1.00 90.12 254 ALA A N 1
ATOM 1997 C CA . ALA A 1 254 ? 9.475 0.813 -27.880 1.00 90.12 254 ALA A CA 1
ATOM 1998 C C . ALA A 1 254 ? 10.942 0.671 -28.311 1.00 90.12 254 ALA A C 1
ATOM 2000 O O . ALA A 1 254 ? 11.842 1.122 -27.605 1.00 90.12 254 ALA A O 1
ATOM 2001 N N . ASN A 1 255 ? 11.210 0.039 -29.456 1.00 90.56 255 ASN A N 1
ATOM 2002 C CA . ASN A 1 255 ? 12.547 0.071 -30.038 1.00 90.56 255 ASN A CA 1
ATOM 2003 C C . ASN A 1 255 ? 12.831 1.483 -30.564 1.00 90.56 255 ASN A C 1
ATOM 2005 O O . ASN A 1 255 ? 12.037 2.050 -31.311 1.00 90.56 255 ASN A O 1
ATOM 2009 N N . ILE A 1 256 ? 13.965 2.038 -30.149 1.00 86.06 256 ILE A N 1
ATOM 2010 C CA . ILE A 1 256 ? 14.369 3.399 -30.488 1.00 86.06 256 ILE A CA 1
ATOM 2011 C C . ILE A 1 256 ? 14.940 3.400 -31.918 1.00 86.06 256 ILE A C 1
ATOM 2013 O O . ILE A 1 256 ? 15.751 2.521 -32.232 1.00 86.06 256 ILE A O 1
ATOM 2017 N N . PRO A 1 257 ? 14.549 4.363 -32.778 1.00 86.12 257 PRO A N 1
ATOM 2018 C CA . PRO A 1 257 ? 15.087 4.495 -34.129 1.00 86.12 257 PRO A CA 1
ATOM 2019 C C . PRO A 1 257 ? 16.619 4.550 -34.157 1.00 86.12 257 PRO A C 1
ATOM 2021 O O . PRO A 1 257 ? 17.255 5.133 -33.275 1.00 86.12 257 PRO A O 1
ATOM 2024 N N . SER A 1 258 ? 17.225 3.968 -35.194 1.00 87.94 258 SER A N 1
ATOM 2025 C CA . SER A 1 258 ? 18.685 3.850 -35.314 1.00 87.94 258 SER A CA 1
ATOM 2026 C C . SER A 1 258 ? 19.404 5.202 -35.348 1.00 87.94 258 SER A C 1
ATOM 2028 O O . SER A 1 258 ? 20.550 5.289 -34.916 1.00 87.94 258 SER A O 1
ATOM 2030 N N . GLN A 1 259 ? 18.732 6.265 -35.796 1.00 83.62 259 GLN A N 1
ATOM 2031 C CA . GLN A 1 259 ? 19.277 7.626 -35.808 1.00 83.62 259 GLN A CA 1
ATOM 2032 C C . GLN A 1 259 ? 19.455 8.194 -34.392 1.00 83.62 259 GLN A C 1
ATOM 2034 O O . GLN A 1 259 ? 20.324 9.028 -34.167 1.00 83.62 259 GLN A O 1
ATOM 2039 N N . LEU A 1 260 ? 18.653 7.722 -33.433 1.00 76.25 260 LEU A N 1
ATOM 2040 C CA . LEU A 1 260 ? 18.622 8.215 -32.053 1.00 76.25 260 LEU A CA 1
ATOM 2041 C C . LEU A 1 260 ? 19.432 7.326 -31.096 1.00 76.25 260 LEU A C 1
ATOM 2043 O O . LEU A 1 260 ? 19.825 7.758 -30.017 1.00 76.25 260 LEU A O 1
ATOM 2047 N N . MET A 1 261 ? 19.707 6.070 -31.468 1.00 81.31 261 MET A N 1
ATOM 2048 C CA . MET A 1 261 ? 20.227 5.067 -30.530 1.00 81.31 261 MET A CA 1
ATOM 2049 C C . MET A 1 261 ? 21.637 5.354 -29.989 1.00 81.31 261 MET A C 1
ATOM 2051 O O . MET A 1 261 ? 21.975 4.888 -28.902 1.00 81.31 261 MET A O 1
ATOM 2055 N N . ASN A 1 262 ? 22.470 6.095 -30.722 1.00 76.19 262 ASN A N 1
ATOM 2056 C CA . ASN A 1 262 ? 23.862 6.341 -30.325 1.00 76.19 262 ASN A CA 1
ATOM 2057 C C . ASN A 1 262 ? 24.007 7.451 -29.273 1.00 76.19 262 ASN A C 1
ATOM 2059 O O . ASN A 1 262 ? 25.050 7.526 -28.631 1.00 76.19 262 ASN A O 1
ATOM 2063 N N . SER A 1 263 ? 22.976 8.279 -29.075 1.00 76.31 263 SER A N 1
ATOM 2064 C CA . SER A 1 263 ? 22.967 9.333 -28.060 1.00 76.31 263 SER A CA 1
ATOM 2065 C C . SER A 1 263 ? 22.127 8.903 -26.865 1.00 76.31 263 SER A C 1
ATOM 2067 O O . SER A 1 263 ? 20.920 8.704 -26.983 1.00 76.31 263 SER A O 1
ATOM 2069 N N . THR A 1 264 ? 22.754 8.792 -25.694 1.00 70.88 264 THR A N 1
ATOM 2070 C CA . THR A 1 264 ? 22.061 8.489 -24.433 1.00 70.88 264 THR A CA 1
ATOM 2071 C C . THR A 1 264 ? 20.916 9.457 -24.178 1.00 70.88 264 THR A C 1
ATOM 2073 O O . THR A 1 264 ? 19.819 9.030 -23.826 1.00 70.88 264 THR A O 1
ATOM 2076 N N . MET A 1 265 ? 21.134 10.743 -24.449 1.00 69.62 265 MET A N 1
ATOM 2077 C CA . MET A 1 265 ? 20.105 11.762 -24.293 1.00 69.62 265 MET A CA 1
ATOM 2078 C C . MET A 1 265 ? 18.912 11.540 -25.223 1.00 69.62 265 MET A C 1
ATOM 2080 O O . MET A 1 265 ? 17.772 11.577 -24.774 1.00 69.62 265 MET A O 1
ATOM 2084 N N . GLU A 1 266 ? 19.154 11.260 -26.503 1.00 72.88 266 GLU A N 1
ATOM 2085 C CA . GLU A 1 266 ? 18.077 11.008 -27.470 1.00 72.88 266 GLU A CA 1
ATOM 2086 C C . GLU A 1 266 ? 17.257 9.770 -27.091 1.00 72.88 266 GLU A C 1
ATOM 2088 O O . GLU A 1 266 ? 16.026 9.766 -27.182 1.00 72.88 266 GLU A O 1
ATOM 2093 N N . ARG A 1 267 ? 17.921 8.72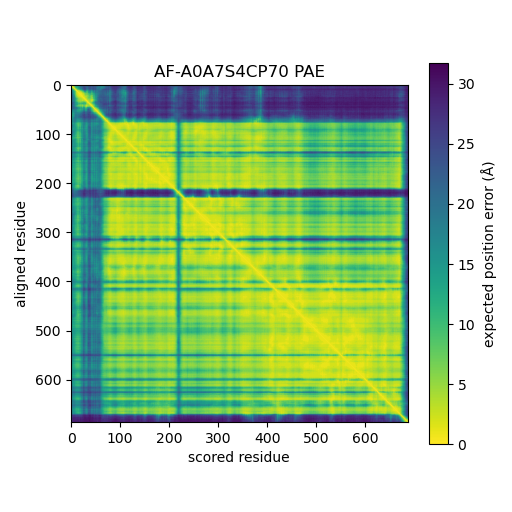2 -26.586 1.00 78.44 267 ARG A N 1
ATOM 2094 C CA . ARG A 1 267 ? 17.239 7.527 -26.072 1.00 78.44 267 ARG A CA 1
ATOM 2095 C C . ARG A 1 267 ? 16.345 7.848 -24.873 1.00 78.44 267 ARG A C 1
ATOM 2097 O O . ARG A 1 267 ? 15.192 7.409 -24.845 1.00 78.44 267 ARG A O 1
ATOM 2104 N N . PHE A 1 268 ? 16.849 8.634 -23.921 1.00 72.38 268 PHE A N 1
ATOM 2105 C CA . PHE A 1 268 ? 16.063 9.132 -22.792 1.00 72.38 268 PHE A CA 1
ATOM 2106 C C . PHE A 1 268 ? 14.868 9.963 -23.282 1.00 72.38 268 PHE A C 1
ATOM 2108 O O . PHE A 1 268 ? 13.722 9.631 -22.976 1.00 72.38 268 PHE A O 1
ATOM 2115 N N . LEU A 1 269 ? 15.096 10.977 -24.122 1.00 69.94 269 LEU A N 1
ATOM 2116 C CA . LEU A 1 269 ? 14.036 11.830 -24.672 1.00 69.94 269 LEU A CA 1
ATOM 2117 C C . LEU A 1 269 ? 12.943 11.019 -25.376 1.00 69.94 269 LEU A C 1
ATOM 2119 O O . LEU A 1 269 ? 11.757 11.275 -25.158 1.00 69.94 269 LEU A O 1
ATOM 2123 N N . TYR A 1 270 ? 13.310 9.999 -26.152 1.00 77.00 270 TYR A N 1
ATOM 2124 C CA . TYR A 1 270 ? 12.348 9.098 -26.784 1.00 77.00 270 TYR A CA 1
ATOM 2125 C C . TYR A 1 270 ? 11.498 8.335 -25.755 1.00 77.00 270 TYR A C 1
ATOM 2127 O O . TYR A 1 270 ? 10.268 8.289 -25.856 1.00 77.00 270 TYR A O 1
ATOM 2135 N N . ALA A 1 271 ? 12.131 7.762 -24.727 1.00 79.88 271 ALA A N 1
ATOM 2136 C CA . ALA A 1 271 ? 11.433 7.072 -23.643 1.00 79.88 271 ALA A CA 1
ATOM 2137 C C . ALA A 1 271 ? 10.484 8.010 -22.874 1.00 79.88 271 ALA A C 1
ATOM 2139 O O . ALA A 1 271 ? 9.345 7.638 -22.576 1.00 79.88 271 ALA A O 1
ATOM 2140 N N . PHE A 1 272 ? 10.906 9.250 -22.622 1.00 77.56 272 PHE A N 1
ATOM 2141 C CA . PHE A 1 272 ? 10.070 10.282 -22.015 1.00 77.56 272 PHE A CA 1
ATOM 2142 C C . PHE A 1 272 ? 8.875 10.664 -22.901 1.00 77.56 272 PHE A C 1
ATOM 2144 O O . PHE A 1 272 ? 7.755 10.807 -22.409 1.00 77.56 272 PHE A O 1
ATOM 2151 N N . GLN A 1 273 ? 9.069 10.793 -24.216 1.00 76.31 273 GLN A N 1
ATOM 2152 C CA . GLN A 1 273 ? 7.978 11.082 -25.152 1.00 76.31 273 GLN A CA 1
ATOM 2153 C C . GLN A 1 273 ? 6.927 9.964 -25.173 1.00 76.31 273 GLN A C 1
ATOM 2155 O O . GLN A 1 273 ? 5.730 10.259 -25.202 1.00 76.31 273 GLN A O 1
ATOM 2160 N N . LEU A 1 274 ? 7.347 8.698 -25.083 1.00 81.69 274 LEU A N 1
ATOM 2161 C CA . LEU A 1 274 ? 6.424 7.570 -24.925 1.00 81.69 274 LEU A CA 1
ATOM 2162 C C . LEU A 1 274 ? 5.649 7.644 -23.603 1.00 81.69 274 LEU A C 1
ATOM 2164 O O . LEU A 1 274 ? 4.427 7.516 -23.613 1.00 81.69 274 LEU A O 1
ATOM 2168 N N . LEU A 1 275 ? 6.315 7.928 -22.477 1.00 81.25 275 LEU A N 1
ATOM 2169 C CA . LEU A 1 275 ? 5.632 8.137 -21.191 1.00 81.25 275 LEU A CA 1
ATOM 2170 C C . LEU A 1 275 ? 4.611 9.271 -21.251 1.00 81.25 275 LEU A C 1
ATOM 2172 O O . LEU A 1 275 ? 3.492 9.130 -20.755 1.00 81.25 275 LEU A O 1
ATOM 2176 N N . LYS A 1 276 ? 4.978 10.393 -21.876 1.00 78.50 276 LYS A N 1
ATOM 2177 C CA . LYS A 1 276 ? 4.087 11.538 -22.070 1.00 78.50 276 LYS A CA 1
ATOM 2178 C C . LYS A 1 276 ? 2.876 11.152 -22.916 1.00 78.50 276 LYS A C 1
ATOM 2180 O O . LYS A 1 276 ? 1.762 11.549 -22.581 1.00 78.50 276 LYS A O 1
ATOM 2185 N N . LEU A 1 277 ? 3.074 10.358 -23.970 1.00 81.69 277 LEU A N 1
ATOM 2186 C CA . LEU A 1 277 ? 1.987 9.829 -24.793 1.00 81.69 277 LEU A CA 1
ATOM 2187 C C . LEU A 1 277 ? 1.040 8.955 -23.959 1.00 81.69 277 LEU A C 1
ATOM 2189 O O . LEU A 1 277 ? -0.174 9.163 -24.009 1.00 81.69 277 LEU A O 1
ATOM 2193 N N . TYR A 1 278 ? 1.581 8.038 -23.150 1.00 87.19 278 TYR A N 1
ATOM 2194 C CA . TYR A 1 278 ? 0.775 7.201 -22.258 1.00 87.19 278 TYR A CA 1
ATOM 2195 C C . TYR A 1 278 ? -0.005 8.062 -21.266 1.00 87.19 278 TYR A C 1
ATOM 2197 O O . TYR A 1 278 ? -1.213 7.921 -21.158 1.00 87.19 278 TYR A O 1
ATOM 2205 N N . SER A 1 279 ? 0.657 9.002 -20.590 1.00 80.69 279 SER A N 1
ATOM 2206 C CA . SER A 1 279 ? 0.053 9.813 -19.529 1.00 80.69 279 SER A CA 1
ATOM 2207 C C . SER A 1 279 ? -1.012 10.793 -20.047 1.00 80.69 279 SER A C 1
ATO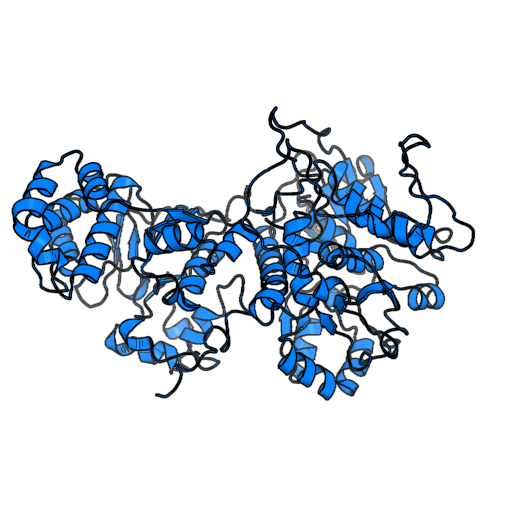M 2209 O O . SER A 1 279 ? -2.121 10.853 -19.511 1.00 80.69 279 SER A O 1
ATOM 2211 N N . LYS A 1 280 ? -0.718 11.535 -21.123 1.00 77.50 280 LYS A N 1
ATOM 2212 C CA . LYS A 1 280 ? -1.576 12.635 -21.601 1.00 77.50 280 LYS A CA 1
ATOM 2213 C C . LYS A 1 280 ? -2.580 12.234 -22.669 1.00 77.50 280 LYS A C 1
ATOM 2215 O O . LYS A 1 280 ? -3.664 12.795 -22.728 1.00 77.50 280 LYS A O 1
ATOM 2220 N N . THR A 1 281 ? -2.204 11.324 -23.562 1.00 82.31 281 THR A N 1
ATOM 2221 C CA . THR A 1 281 ? -2.978 11.074 -24.790 1.00 82.31 281 THR A CA 1
ATOM 2222 C C . THR A 1 281 ? -3.769 9.776 -24.716 1.00 82.31 281 THR A C 1
ATOM 2224 O O . THR A 1 281 ? -4.893 9.712 -25.217 1.00 82.31 281 THR A O 1
ATOM 2227 N N . ALA A 1 282 ? -3.200 8.741 -24.091 1.00 89.31 282 ALA A N 1
ATOM 2228 C CA . ALA A 1 282 ? -3.826 7.430 -24.061 1.00 89.31 282 ALA A CA 1
ATOM 2229 C C . ALA A 1 282 ? -5.055 7.407 -23.139 1.00 89.31 282 ALA A C 1
ATOM 2231 O O . ALA A 1 282 ? -4.977 7.729 -21.947 1.00 89.31 282 ALA A O 1
ATOM 2232 N N . ARG A 1 283 ? -6.185 6.980 -23.708 1.00 91.25 283 ARG A N 1
ATOM 2233 C CA . ARG A 1 283 ? -7.354 6.469 -22.979 1.00 91.25 283 ARG A CA 1
ATOM 2234 C C . ARG A 1 283 ? -7.167 4.994 -22.626 1.00 91.25 283 ARG A C 1
ATOM 2236 O O . ARG A 1 283 ? -7.576 4.562 -21.557 1.00 91.25 283 ARG A O 1
ATOM 2243 N N . LEU A 1 284 ? -6.506 4.257 -23.516 1.00 94.75 284 LEU A N 1
ATOM 2244 C CA . LEU A 1 284 ? -6.159 2.848 -23.378 1.00 94.75 284 LEU A CA 1
ATOM 2245 C C . LEU A 1 284 ? -4.772 2.613 -23.984 1.00 94.75 284 LEU A C 1
ATOM 2247 O O . LEU A 1 284 ? -4.484 3.135 -25.064 1.00 94.75 284 LEU A O 1
ATOM 2251 N N . VAL A 1 285 ? -3.936 1.812 -23.322 1.00 96.94 285 VAL A N 1
ATOM 2252 C CA . VAL A 1 285 ? -2.674 1.317 -23.894 1.00 96.94 285 VAL A CA 1
ATOM 2253 C C . VAL A 1 285 ? -2.803 -0.171 -24.211 1.00 96.94 285 VAL A C 1
ATOM 2255 O O . VAL A 1 285 ? -3.166 -0.967 -23.354 1.00 96.94 285 VAL A O 1
ATOM 2258 N N . VAL A 1 286 ? -2.489 -0.561 -25.441 1.00 97.44 286 VAL A N 1
ATOM 2259 C CA . VAL A 1 286 ? -2.502 -1.953 -25.903 1.00 97.44 286 VAL A CA 1
ATOM 2260 C C . VAL A 1 286 ? -1.070 -2.348 -26.230 1.00 97.44 286 VAL A C 1
ATOM 2262 O O . VAL A 1 286 ? -0.420 -1.701 -27.048 1.00 97.44 286 VAL A O 1
ATOM 2265 N N . THR A 1 287 ? -0.527 -3.370 -25.575 1.00 96.19 287 THR A N 1
ATOM 2266 C CA . THR A 1 287 ? 0.886 -3.724 -25.764 1.00 96.19 287 THR A CA 1
ATOM 2267 C C . THR A 1 287 ? 1.183 -5.177 -25.433 1.00 96.19 287 THR A C 1
ATOM 2269 O O . THR A 1 287 ? 0.506 -5.784 -24.614 1.00 96.19 287 THR A O 1
ATOM 2272 N N . SER A 1 288 ? 2.241 -5.726 -26.020 1.00 93.50 288 SER A N 1
ATOM 2273 C CA . SER A 1 288 ? 2.844 -7.008 -25.629 1.00 93.50 288 SER A CA 1
ATOM 2274 C C . SER A 1 288 ? 4.102 -6.817 -24.755 1.00 93.50 288 SER A C 1
ATOM 2276 O O . SER A 1 288 ? 4.792 -7.775 -24.396 1.00 93.50 288 SER A O 1
ATOM 2278 N N . ARG A 1 289 ? 4.439 -5.565 -24.390 1.00 92.00 289 ARG A N 1
ATOM 2279 C CA . ARG A 1 289 ? 5.660 -5.208 -23.652 1.00 92.00 289 ARG A CA 1
ATOM 2280 C C . ARG A 1 289 ? 5.367 -4.739 -22.240 1.00 92.00 289 ARG A C 1
ATOM 2282 O O . ARG A 1 289 ? 4.806 -3.669 -22.024 1.00 92.00 289 ARG A O 1
ATOM 2289 N N . ILE A 1 290 ? 5.901 -5.459 -21.254 1.00 92.19 290 ILE A N 1
ATOM 2290 C CA . ILE A 1 290 ? 5.738 -5.087 -19.839 1.00 92.19 290 ILE A CA 1
ATOM 2291 C C . ILE A 1 290 ? 6.322 -3.699 -19.512 1.00 92.19 290 ILE A C 1
ATOM 2293 O O . ILE A 1 290 ? 5.808 -3.017 -18.636 1.00 92.19 290 ILE A O 1
ATOM 2297 N N . HIS A 1 291 ? 7.349 -3.242 -20.241 1.00 91.50 291 HIS A N 1
ATOM 2298 C CA . HIS A 1 291 ? 7.962 -1.918 -20.040 1.00 91.50 291 HIS A CA 1
ATOM 2299 C C . HIS A 1 291 ? 7.210 -0.782 -20.756 1.00 91.50 291 HIS A C 1
ATOM 2301 O O . HIS A 1 291 ? 7.576 0.372 -20.594 1.00 91.50 291 HIS A O 1
ATOM 2307 N N . ALA A 1 292 ? 6.157 -1.086 -21.517 1.00 93.69 292 ALA A N 1
ATOM 2308 C CA . ALA A 1 292 ? 5.148 -0.107 -21.919 1.00 93.69 292 ALA A CA 1
ATOM 2309 C C . ALA A 1 292 ? 3.918 -0.205 -20.998 1.00 93.69 292 ALA A C 1
ATOM 2311 O O . ALA A 1 292 ? 3.402 0.811 -20.543 1.00 93.69 292 ALA A O 1
ATOM 2312 N N . ALA A 1 293 ? 3.519 -1.433 -20.647 1.00 95.81 293 ALA A N 1
ATOM 2313 C CA . ALA A 1 293 ? 2.363 -1.726 -19.804 1.00 95.81 293 ALA A CA 1
ATOM 2314 C C . ALA A 1 293 ? 2.489 -1.171 -18.374 1.00 95.81 293 ALA A C 1
ATOM 2316 O O . ALA A 1 293 ? 1.610 -0.451 -17.913 1.00 95.81 293 ALA A O 1
ATOM 2317 N N . LEU A 1 294 ? 3.585 -1.472 -17.666 1.00 95.44 294 LEU A N 1
ATOM 2318 C CA . LEU A 1 294 ? 3.762 -1.097 -16.255 1.00 95.44 294 LEU A CA 1
ATOM 2319 C C . LEU A 1 294 ? 3.853 0.423 -16.054 1.00 95.44 294 LEU A C 1
ATOM 2321 O O . LEU A 1 294 ? 3.174 0.922 -15.158 1.00 95.44 294 LEU A O 1
ATOM 2325 N N . PRO A 1 295 ? 4.617 1.186 -16.863 1.00 92.81 295 PRO A N 1
ATOM 2326 C CA . PRO A 1 295 ? 4.606 2.640 -16.746 1.00 92.81 295 PRO A CA 1
ATOM 2327 C C . PRO A 1 295 ? 3.264 3.261 -17.140 1.00 92.81 295 PRO A C 1
ATOM 2329 O O . PRO A 1 295 ? 2.840 4.201 -16.482 1.00 92.81 295 PRO A O 1
ATOM 2332 N N . ALA A 1 296 ? 2.569 2.746 -18.164 1.00 93.81 296 ALA A N 1
ATOM 2333 C CA . ALA A 1 296 ? 1.231 3.230 -18.520 1.00 93.81 296 ALA A CA 1
ATOM 2334 C C . ALA A 1 296 ? 0.222 3.013 -17.380 1.00 93.81 296 ALA A C 1
ATOM 2336 O O . ALA A 1 296 ? -0.516 3.933 -17.025 1.00 93.81 296 ALA A O 1
ATOM 2337 N N . LEU A 1 297 ? 0.254 1.833 -16.754 1.00 94.31 297 LEU A N 1
ATOM 2338 C CA . LEU A 1 297 ? -0.533 1.527 -15.561 1.00 94.31 297 LEU A CA 1
ATOM 2339 C C . LEU A 1 297 ? -0.189 2.471 -14.401 1.00 94.31 297 LEU A C 1
ATOM 2341 O O . LEU A 1 297 ? -1.095 2.934 -13.715 1.00 94.31 297 LEU A O 1
ATOM 2345 N N . ALA A 1 298 ? 1.092 2.812 -14.214 1.00 91.62 298 ALA A N 1
ATOM 2346 C CA . ALA A 1 298 ? 1.537 3.790 -13.215 1.00 91.62 298 ALA A CA 1
ATOM 2347 C C . ALA A 1 298 ? 0.910 5.175 -13.431 1.00 91.62 298 ALA A C 1
ATOM 2349 O O . ALA A 1 298 ? 0.578 5.864 -12.474 1.00 91.62 298 ALA A O 1
ATOM 2350 N N . GLN A 1 299 ? 0.670 5.545 -14.695 1.00 86.75 299 GLN A N 1
ATOM 2351 C CA . GLN A 1 299 ? -0.066 6.754 -15.076 1.00 86.75 299 GLN A CA 1
ATOM 2352 C C . GLN A 1 299 ? -1.590 6.585 -14.972 1.00 86.75 299 GLN A C 1
ATOM 2354 O O . GLN A 1 299 ? -2.319 7.313 -15.649 1.00 86.75 299 GLN A O 1
ATOM 2359 N N . GLY A 1 300 ? -2.083 5.587 -14.229 1.00 88.62 300 GLY A N 1
ATOM 2360 C CA . GLY A 1 300 ? -3.502 5.259 -14.072 1.00 88.62 300 GLY A CA 1
ATOM 2361 C C . GLY A 1 300 ? -4.229 4.916 -15.371 1.00 88.62 300 GLY A C 1
ATOM 2362 O O . GLY A 1 300 ? -5.451 5.044 -15.427 1.00 88.62 300 GLY A O 1
ATOM 2363 N N . LYS A 1 301 ? -3.510 4.526 -16.432 1.00 91.69 301 LYS A N 1
ATOM 2364 C CA . LYS A 1 301 ? -4.137 4.154 -17.703 1.00 91.69 301 LYS A CA 1
ATOM 2365 C C . LYS A 1 301 ? -4.537 2.685 -17.697 1.00 91.69 301 LYS A C 1
ATOM 2367 O O . LYS A 1 301 ? -3.721 1.844 -17.310 1.00 91.69 301 LYS A O 1
ATOM 2372 N N . PRO A 1 302 ? -5.752 2.353 -18.160 1.00 94.81 302 PRO A N 1
ATOM 2373 C CA . PRO A 1 302 ? -6.091 0.988 -18.522 1.00 94.81 302 PRO A CA 1
ATOM 2374 C C . PRO A 1 302 ? -5.106 0.433 -19.552 1.00 94.81 302 PRO A C 1
ATOM 2376 O O . PRO A 1 302 ? -4.666 1.141 -20.467 1.00 94.81 302 PRO A O 1
ATOM 2379 N N . VAL A 1 303 ? -4.767 -0.841 -19.395 1.00 97.62 303 VAL A N 1
ATOM 2380 C CA . VAL A 1 303 ? -3.837 -1.567 -20.249 1.00 97.62 303 VAL A CA 1
ATOM 2381 C C . VAL A 1 303 ? -4.452 -2.892 -20.669 1.00 97.62 303 VAL A C 1
ATOM 2383 O O . VAL A 1 303 ? -4.885 -3.676 -19.823 1.00 97.62 303 VAL A O 1
ATOM 2386 N N . VAL A 1 304 ? -4.415 -3.164 -21.973 1.00 97.75 304 VAL A N 1
ATOM 2387 C CA . VAL A 1 304 ? -4.598 -4.509 -22.523 1.00 97.75 304 VAL A CA 1
ATOM 2388 C C . VAL A 1 304 ? -3.230 -5.080 -22.866 1.00 97.75 304 VAL A C 1
ATOM 2390 O O . VAL A 1 304 ? -2.541 -4.593 -23.766 1.00 97.75 304 VAL A O 1
ATOM 2393 N N . PHE A 1 305 ? -2.835 -6.120 -22.140 1.00 96.69 305 PHE A N 1
ATOM 2394 C CA . PHE A 1 305 ? -1.638 -6.889 -22.420 1.00 96.69 305 PHE A CA 1
ATOM 2395 C C . PHE A 1 305 ? -1.959 -7.997 -23.429 1.00 96.69 305 PHE A C 1
ATOM 2397 O O . PHE A 1 305 ? -2.728 -8.911 -23.129 1.00 96.69 305 PHE A O 1
ATOM 2404 N N . VAL A 1 306 ? -1.385 -7.913 -24.628 1.00 95.19 306 VAL A N 1
ATOM 2405 C CA . VAL A 1 306 ? -1.588 -8.899 -25.696 1.00 95.19 306 VAL A CA 1
ATOM 2406 C C . VAL A 1 306 ? -0.579 -10.026 -25.521 1.00 95.19 306 VAL A C 1
ATOM 2408 O O . VAL A 1 306 ? 0.627 -9.814 -25.659 1.00 95.19 306 VAL A O 1
ATOM 2411 N N . LEU A 1 307 ? -1.081 -11.214 -25.191 1.00 91.94 307 LEU A N 1
ATOM 2412 C CA . LEU A 1 307 ? -0.279 -12.418 -25.017 1.00 91.94 307 LEU A CA 1
ATOM 2413 C C . LEU A 1 307 ? -0.306 -13.241 -26.307 1.00 91.94 307 LEU A C 1
ATOM 2415 O O . LEU A 1 307 ? -1.375 -13.565 -26.814 1.00 91.94 307 LEU A O 1
ATOM 2419 N N . THR A 1 308 ? 0.872 -13.566 -26.826 1.00 88.88 308 THR A N 1
ATOM 2420 C CA . THR A 1 308 ? 1.099 -14.389 -28.023 1.00 88.88 308 THR A CA 1
ATOM 2421 C C . THR A 1 308 ? 2.126 -15.476 -27.696 1.00 88.88 308 THR A C 1
ATOM 2423 O O . THR A 1 308 ? 2.779 -15.414 -26.649 1.00 88.88 308 THR A O 1
ATOM 2426 N N . ASP A 1 309 ? 2.327 -16.439 -28.601 1.00 83.25 309 ASP A N 1
ATOM 2427 C CA . ASP A 1 309 ? 3.354 -17.486 -28.441 1.00 83.25 309 ASP A CA 1
ATOM 2428 C C . ASP A 1 309 ? 4.780 -16.904 -28.363 1.00 83.25 309 ASP A C 1
ATOM 2430 O O . ASP A 1 309 ? 5.690 -17.487 -27.764 1.00 83.25 309 ASP A O 1
ATOM 2434 N N . HIS A 1 310 ? 4.978 -15.707 -28.924 1.00 83.50 310 HIS A N 1
ATOM 2435 C CA . HIS A 1 310 ? 6.253 -15.000 -28.949 1.00 83.50 310 HIS A CA 1
ATOM 2436 C C . HIS A 1 310 ? 6.099 -13.555 -28.469 1.00 83.50 310 HIS A C 1
ATOM 2438 O O . HIS A 1 310 ? 5.672 -12.670 -29.207 1.00 83.50 310 HIS A O 1
ATOM 2444 N N . LEU A 1 311 ? 6.506 -13.300 -27.222 1.00 83.88 311 LEU A N 1
ATOM 2445 C CA . LEU A 1 311 ? 6.527 -11.951 -26.654 1.00 83.88 311 LEU A CA 1
ATOM 2446 C C . LEU A 1 311 ? 7.841 -11.206 -26.965 1.00 83.88 311 LEU A C 1
ATOM 2448 O O . LEU A 1 311 ? 8.924 -11.805 -26.883 1.00 83.88 311 LEU A O 1
ATOM 2452 N N . PRO A 1 312 ? 7.801 -9.880 -27.215 1.00 76.81 312 PRO A N 1
ATOM 2453 C CA . PRO A 1 312 ? 9.008 -9.100 -27.461 1.00 76.81 312 PRO A CA 1
ATOM 2454 C C . PRO A 1 312 ? 9.986 -9.098 -26.279 1.00 76.81 312 PRO A C 1
ATOM 2456 O O . PRO A 1 312 ? 9.647 -8.774 -25.137 1.00 76.81 312 PRO A O 1
ATOM 2459 N N . GLY A 1 313 ? 11.254 -9.396 -26.572 1.00 67.19 313 GLY A N 1
ATOM 2460 C CA . GLY A 1 313 ? 12.311 -9.486 -25.562 1.00 67.19 313 GLY A CA 1
ATOM 2461 C C . GLY A 1 313 ? 12.236 -10.745 -24.689 1.00 67.19 313 GLY A C 1
ATOM 2462 O O . GLY A 1 313 ? 12.764 -10.728 -23.575 1.00 67.19 313 GLY A O 1
ATOM 2463 N N . GLY A 1 314 ? 11.580 -11.801 -25.182 1.00 62.00 314 GLY A N 1
ATOM 2464 C CA . GLY A 1 314 ? 11.472 -13.109 -24.538 1.00 62.00 314 GLY A CA 1
ATOM 2465 C C . GLY A 1 314 ? 10.202 -13.248 -23.696 1.00 62.00 314 GLY A C 1
ATOM 2466 O O . GLY A 1 314 ? 9.964 -12.450 -22.786 1.00 62.00 314 GLY A O 1
ATOM 2467 N N . GLY A 1 315 ? 9.397 -14.269 -24.010 1.00 59.31 315 GLY A N 1
ATOM 2468 C CA . GLY A 1 315 ? 8.243 -14.704 -23.216 1.00 59.31 315 GLY A CA 1
ATOM 2469 C C . GLY A 1 315 ? 8.621 -15.621 -22.044 1.00 59.31 315 GLY A C 1
ATOM 2470 O O . GLY A 1 315 ? 9.794 -15.770 -21.699 1.00 59.31 315 GLY A O 1
ATOM 2471 N N . GLY A 1 316 ? 7.620 -16.235 -21.409 1.00 63.22 316 GLY A N 1
ATOM 2472 C CA . GLY A 1 316 ? 7.819 -17.175 -20.300 1.00 63.22 316 GLY A CA 1
ATOM 2473 C C . GLY A 1 316 ? 8.080 -16.493 -18.950 1.00 63.22 316 GLY A C 1
ATOM 2474 O O . GLY A 1 316 ? 7.374 -15.565 -18.563 1.00 63.22 316 GLY A O 1
ATOM 2475 N N . GLY A 1 317 ? 9.102 -16.944 -18.213 1.00 63.06 317 GLY A N 1
ATOM 2476 C CA . GLY A 1 317 ? 9.339 -16.562 -16.810 1.00 63.06 317 GLY A CA 1
ATOM 2477 C C . GLY A 1 317 ? 9.503 -15.059 -16.526 1.00 63.06 317 GLY A C 1
ATOM 2478 O O . GLY A 1 317 ? 9.321 -14.647 -15.388 1.00 63.06 317 GLY A O 1
ATOM 2479 N N . ARG A 1 318 ? 9.791 -14.223 -17.535 1.00 72.00 318 ARG A N 1
ATOM 2480 C CA . ARG A 1 318 ? 9.981 -12.763 -17.390 1.00 72.00 318 ARG A CA 1
ATOM 2481 C C . ARG A 1 318 ? 8.685 -11.997 -17.098 1.00 72.00 318 ARG A C 1
ATOM 2483 O O . ARG A 1 318 ? 8.741 -10.920 -16.510 1.00 72.00 318 ARG A O 1
ATOM 2490 N N . THR A 1 319 ? 7.538 -12.511 -17.536 1.00 79.88 319 THR A N 1
ATOM 2491 C CA . THR A 1 319 ? 6.220 -11.897 -17.292 1.00 79.88 319 THR A CA 1
ATOM 2492 C C . THR A 1 319 ? 5.482 -12.550 -16.122 1.00 79.88 319 THR A C 1
ATOM 2494 O O . THR A 1 319 ? 4.409 -12.082 -15.732 1.00 79.88 319 THR A O 1
ATOM 2497 N N . ALA A 1 320 ? 6.065 -13.602 -15.535 1.00 81.62 320 ALA A N 1
ATOM 2498 C CA . ALA A 1 320 ? 5.483 -14.351 -14.433 1.00 81.62 320 ALA A CA 1
ATOM 2499 C C . ALA A 1 320 ? 5.215 -13.439 -13.228 1.00 81.62 320 ALA A C 1
ATOM 2501 O O . ALA A 1 320 ? 6.113 -12.764 -12.725 1.00 81.62 320 ALA A O 1
ATOM 2502 N N . GLY A 1 321 ? 3.957 -13.421 -12.784 1.00 84.81 321 GLY A N 1
ATOM 2503 C CA . GLY A 1 321 ? 3.487 -12.575 -11.687 1.00 84.81 321 GLY A CA 1
ATOM 2504 C C . GLY A 1 321 ? 3.104 -11.143 -12.083 1.00 84.81 321 GLY A C 1
ATOM 2505 O O . GLY A 1 321 ? 2.506 -10.457 -11.262 1.00 84.81 321 GLY A O 1
ATOM 2506 N N . LEU A 1 322 ? 3.383 -10.694 -13.314 1.00 90.38 322 LEU A N 1
ATOM 2507 C CA . LEU A 1 322 ? 3.102 -9.319 -13.765 1.00 90.38 322 LEU A CA 1
ATOM 2508 C C . LEU A 1 322 ? 1.818 -9.196 -14.593 1.00 90.38 322 LEU A C 1
ATOM 2510 O O . LEU A 1 322 ? 1.168 -8.158 -14.562 1.00 90.38 322 LEU A O 1
ATOM 2514 N N . THR A 1 323 ? 1.437 -10.231 -15.347 1.00 90.88 323 THR A N 1
ATOM 2515 C CA . THR A 1 323 ? 0.289 -10.163 -16.275 1.00 90.88 323 THR A CA 1
ATOM 2516 C C . THR A 1 323 ? -1.048 -9.953 -15.572 1.00 90.88 323 THR A C 1
ATOM 2518 O O . THR A 1 323 ? -1.916 -9.285 -16.123 1.00 90.88 323 THR A O 1
ATOM 2521 N N . LYS A 1 324 ? -1.186 -10.432 -14.329 1.00 92.44 324 LYS A N 1
ATOM 2522 C CA . LYS A 1 324 ? -2.362 -10.203 -13.471 1.00 92.44 324 LYS A CA 1
ATOM 2523 C C . LYS A 1 324 ? -2.639 -8.725 -13.175 1.00 92.44 324 LYS A C 1
ATOM 2525 O O . LYS A 1 324 ? -3.722 -8.387 -12.709 1.00 92.44 324 LYS A O 1
ATOM 2530 N N . PHE A 1 325 ? -1.672 -7.841 -13.429 1.00 95.44 325 PHE A N 1
ATOM 2531 C CA . PHE A 1 325 ? -1.873 -6.408 -13.260 1.00 95.44 325 PHE A CA 1
ATOM 2532 C C . PHE A 1 325 ? -2.729 -5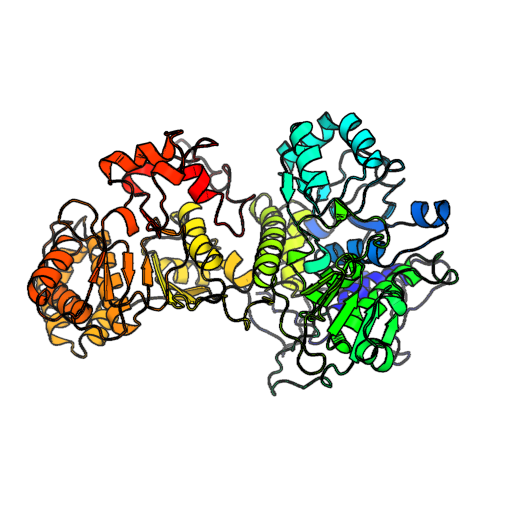.790 -14.353 1.00 95.44 325 PHE A C 1
ATOM 2534 O O . PHE A 1 325 ? -3.233 -4.700 -14.127 1.00 95.44 325 PHE A O 1
ATOM 2541 N N . PHE A 1 326 ? -2.904 -6.449 -15.498 1.00 96.12 326 PHE A N 1
ATOM 2542 C CA . PHE A 1 326 ? -3.540 -5.881 -16.686 1.00 96.12 326 PHE A CA 1
ATOM 2543 C C . PHE A 1 326 ? -4.786 -6.661 -17.088 1.00 96.12 326 PHE A C 1
ATOM 2545 O O . PHE A 1 326 ? -4.986 -7.805 -16.678 1.00 96.12 326 PHE A O 1
ATOM 2552 N N . HIS A 1 327 ? -5.580 -6.066 -17.975 1.00 96.94 327 HIS A N 1
ATOM 2553 C CA . HIS A 1 327 ? -6.504 -6.839 -18.797 1.00 96.94 327 HIS A CA 1
ATOM 2554 C C . HIS A 1 327 ? -5.685 -7.645 -19.808 1.00 96.94 327 HIS A C 1
ATOM 2556 O O . HIS A 1 327 ? -4.768 -7.098 -20.417 1.00 96.94 327 HIS A O 1
ATOM 2562 N N . VAL A 1 328 ? -5.970 -8.933 -19.994 1.00 95.44 328 VAL A N 1
ATOM 2563 C CA . VAL A 1 328 ? -5.167 -9.801 -20.874 1.00 95.44 328 VAL A CA 1
ATOM 2564 C C . VAL A 1 328 ? -5.982 -10.206 -22.095 1.00 95.44 328 VAL A C 1
ATOM 2566 O O . VAL A 1 328 ? -7.068 -10.762 -21.958 1.00 95.44 328 VAL A O 1
ATOM 2569 N N . TYR A 1 329 ? -5.432 -9.962 -23.286 1.00 95.62 329 TYR A N 1
ATOM 2570 C CA . TYR A 1 329 ? -5.950 -10.496 -24.542 1.00 95.62 329 TYR A CA 1
ATOM 2571 C C . TYR A 1 329 ? -5.052 -11.645 -25.012 1.00 95.62 329 TYR A C 1
ATOM 2573 O O . TYR A 1 329 ? -3.960 -11.422 -25.535 1.00 95.62 329 TYR A O 1
ATOM 2581 N N . ASP A 1 330 ? -5.488 -12.877 -24.752 1.00 93.06 330 ASP A N 1
ATOM 2582 C CA . ASP A 1 330 ? -4.668 -14.084 -24.887 1.00 93.06 330 ASP A CA 1
ATOM 2583 C C . ASP A 1 330 ? -4.841 -14.768 -26.247 1.00 93.06 330 ASP A C 1
ATOM 2585 O O . ASP A 1 330 ? -5.689 -15.643 -26.412 1.00 93.06 330 ASP A O 1
ATOM 2589 N N . LYS A 1 331 ? -4.020 -14.378 -27.226 1.00 91.00 331 LYS A N 1
ATOM 2590 C CA . LYS A 1 331 ? -4.041 -14.914 -28.594 1.00 91.00 331 LYS A CA 1
ATOM 2591 C C . LYS A 1 331 ? -3.516 -16.341 -28.718 1.00 91.00 331 LYS A C 1
ATOM 2593 O O . LYS A 1 331 ? -3.678 -16.914 -29.790 1.00 91.00 331 LYS A O 1
ATOM 2598 N N . THR A 1 332 ? -2.950 -16.920 -27.659 1.00 87.62 332 THR A N 1
ATOM 2599 C CA . THR A 1 332 ? -2.595 -18.351 -27.640 1.00 87.62 332 THR A CA 1
ATOM 2600 C C . THR A 1 332 ? -3.845 -19.238 -27.570 1.00 87.62 332 THR A C 1
ATOM 2602 O O . THR A 1 332 ? -3.796 -20.430 -27.865 1.00 87.62 332 THR A O 1
ATOM 2605 N N . LYS A 1 333 ? -5.002 -18.652 -27.218 1.00 88.44 333 LYS A N 1
ATOM 2606 C CA . LYS A 1 333 ? -6.289 -19.346 -27.138 1.00 88.44 333 LYS A CA 1
ATOM 2607 C C . LYS A 1 333 ? -7.117 -19.137 -28.415 1.00 88.44 333 LYS A C 1
ATOM 2609 O O . LYS A 1 333 ? -7.308 -17.989 -28.824 1.00 88.44 333 LYS A O 1
ATOM 2614 N N . PRO A 1 334 ? -7.712 -20.202 -28.994 1.00 79.81 334 PRO A N 1
ATOM 2615 C CA . PRO A 1 334 ? -8.490 -20.114 -30.238 1.00 79.81 334 PRO A CA 1
ATOM 2616 C C . PRO A 1 334 ? -9.669 -19.125 -30.209 1.00 79.81 334 PRO A C 1
ATOM 2618 O O . PRO A 1 334 ? -10.017 -18.558 -31.239 1.00 79.81 334 PRO A O 1
ATOM 2621 N N . GLN A 1 335 ? -10.277 -18.892 -29.041 1.00 83.81 335 GLN A N 1
ATOM 2622 C CA . GLN A 1 335 ? -11.467 -18.043 -28.866 1.00 83.81 335 GLN A CA 1
ATOM 2623 C C . GLN A 1 335 ? -11.200 -16.828 -27.962 1.00 83.81 335 GLN A C 1
ATOM 2625 O O . GLN A 1 335 ? -12.020 -16.465 -27.121 1.00 83.81 335 GLN A O 1
ATOM 2630 N N . ALA A 1 336 ? -10.028 -16.204 -28.098 1.00 88.12 336 ALA A N 1
ATOM 2631 C CA . ALA A 1 336 ? -9.675 -15.017 -27.324 1.00 88.12 336 ALA A CA 1
ATOM 2632 C C . ALA A 1 336 ? -10.699 -13.882 -27.523 1.00 88.12 336 ALA A C 1
ATOM 2634 O O . ALA A 1 336 ? -10.866 -13.382 -28.640 1.00 88.12 336 ALA A O 1
ATOM 2635 N N . GLN A 1 337 ? -11.332 -13.435 -26.437 1.00 90.88 337 GLN A N 1
ATOM 2636 C CA . GLN A 1 337 ? -12.257 -12.299 -26.438 1.00 90.88 337 GLN A CA 1
ATOM 2637 C C . GLN A 1 337 ? -11.548 -11.013 -26.021 1.00 90.88 337 GLN A C 1
ATOM 2639 O O . GLN A 1 337 ? -10.686 -11.020 -25.142 1.00 90.88 337 GLN A O 1
ATOM 2644 N N . TRP A 1 338 ? -11.905 -9.904 -26.667 1.00 94.50 338 TRP A N 1
ATOM 2645 C CA . TRP A 1 338 ? -11.372 -8.594 -26.315 1.00 94.50 338 TRP A CA 1
ATOM 2646 C C . TRP A 1 338 ? -11.873 -8.177 -24.917 1.00 94.50 338 TRP A C 1
ATOM 2648 O O . TRP A 1 338 ? -13.081 -8.221 -24.688 1.00 94.50 338 TRP A O 1
ATOM 2658 N N . PRO A 1 339 ? -10.989 -7.797 -23.973 1.00 94.62 339 PRO A N 1
ATOM 2659 C CA . PRO A 1 339 ? -11.353 -7.759 -22.553 1.00 94.62 339 PRO A CA 1
ATOM 2660 C C . PRO A 1 339 ? -11.927 -6.423 -22.054 1.00 94.62 339 PRO A C 1
ATOM 2662 O O . PRO A 1 339 ? -12.321 -6.342 -20.894 1.00 94.62 339 PRO A O 1
ATOM 2665 N N . VAL A 1 340 ? -11.937 -5.358 -22.867 1.00 93.50 340 VAL A N 1
ATOM 2666 C CA . VAL A 1 340 ? -12.322 -4.008 -22.411 1.00 93.50 340 VAL A CA 1
ATOM 2667 C C . VAL A 1 340 ? -13.198 -3.267 -23.415 1.00 93.50 340 VAL A C 1
ATOM 2669 O O . VAL A 1 340 ? -13.057 -3.432 -24.621 1.00 93.50 340 VAL A O 1
ATOM 2672 N N . ASP A 1 341 ? -14.040 -2.369 -22.920 1.00 90.69 341 ASP A N 1
ATOM 2673 C CA . ASP A 1 341 ? -14.684 -1.346 -23.743 1.00 90.69 341 ASP A CA 1
ATOM 2674 C C . ASP A 1 341 ? -13.625 -0.328 -24.221 1.00 90.69 341 ASP A C 1
ATOM 2676 O O . ASP A 1 341 ? -12.810 0.145 -23.426 1.00 90.69 341 ASP A O 1
ATOM 2680 N N . LEU A 1 342 ? -13.585 -0.011 -25.520 1.00 87.25 342 LEU A N 1
ATOM 2681 C CA . LEU A 1 342 ? -12.636 0.974 -26.050 1.00 87.25 342 LEU A CA 1
ATOM 2682 C C . LEU A 1 342 ? -12.982 2.409 -25.663 1.00 87.25 342 LEU A C 1
ATOM 2684 O O . LEU A 1 342 ? -12.067 3.238 -25.575 1.00 87.25 342 LEU A O 1
ATOM 2688 N N . ASP A 1 343 ? -14.267 2.706 -25.482 1.00 86.00 343 ASP A N 1
ATOM 2689 C CA . ASP A 1 343 ? -14.780 4.034 -25.179 1.00 86.00 343 ASP A CA 1
ATOM 2690 C C . ASP A 1 343 ? -14.704 4.369 -23.702 1.00 86.00 343 ASP A C 1
ATOM 2692 O O . ASP A 1 343 ? -14.288 5.476 -23.334 1.00 86.00 343 ASP A O 1
ATOM 2696 N N . HIS A 1 344 ? -14.981 3.366 -22.875 1.00 88.62 344 HIS A N 1
ATOM 2697 C CA . HIS A 1 344 ? -14.928 3.458 -21.423 1.00 88.62 344 HIS A CA 1
ATOM 2698 C C . HIS A 1 344 ? -14.120 2.297 -20.824 1.00 88.62 344 HIS A C 1
ATOM 2700 O O . HIS A 1 344 ? -14.675 1.449 -20.121 1.00 88.62 344 HIS A O 1
ATOM 2706 N N . PRO A 1 345 ? -12.799 2.232 -21.088 1.00 91.31 345 PRO A N 1
ATOM 2707 C CA . PRO A 1 345 ? -11.980 1.129 -20.613 1.00 91.31 345 PRO A CA 1
ATOM 2708 C C . PRO A 1 345 ? -11.947 1.096 -19.087 1.00 91.31 345 PRO A C 1
ATOM 2710 O O . PRO A 1 345 ? -11.633 2.088 -18.425 1.00 91.31 345 PRO A O 1
ATOM 2713 N N . GLN A 1 346 ? -12.252 -0.075 -18.536 1.00 91.56 346 GLN A N 1
ATOM 2714 C CA . GLN A 1 346 ? -12.299 -0.285 -17.096 1.00 91.56 346 GLN A CA 1
ATOM 2715 C C . GLN A 1 346 ? -10.897 -0.181 -16.472 1.00 91.56 346 GLN A C 1
ATOM 2717 O O . GLN A 1 346 ? -9.907 -0.535 -17.127 1.00 91.56 346 GLN A O 1
ATOM 2722 N N . PRO A 1 347 ? -10.780 0.236 -15.197 1.00 92.19 347 PRO A N 1
ATOM 2723 C CA . PRO A 1 347 ? -9.514 0.211 -14.468 1.00 92.19 347 PRO A CA 1
ATOM 2724 C C . PRO A 1 347 ? -8.847 -1.168 -14.517 1.00 92.19 347 PRO A C 1
ATOM 2726 O O . PRO A 1 347 ? -9.521 -2.193 -14.630 1.00 92.19 347 PRO A O 1
ATOM 2729 N N . ASN A 1 348 ? -7.518 -1.207 -14.435 1.00 95.25 348 ASN A N 1
ATOM 2730 C CA . ASN A 1 348 ? -6.806 -2.478 -14.476 1.00 95.25 348 ASN A CA 1
ATOM 2731 C C . ASN A 1 348 ? -7.158 -3.366 -13.264 1.00 95.25 348 ASN A C 1
ATOM 2733 O O . ASN A 1 348 ? -7.215 -2.867 -12.135 1.00 95.25 348 ASN A O 1
ATOM 2737 N N . PRO A 1 349 ? -7.313 -4.690 -13.448 1.00 94.12 349 PRO A N 1
ATOM 2738 C CA . PRO A 1 349 ? -7.754 -5.586 -12.379 1.00 94.12 349 PRO A CA 1
ATOM 2739 C C . PRO A 1 349 ? -6.777 -5.627 -11.194 1.00 94.12 349 PRO A C 1
ATOM 2741 O O . PRO A 1 349 ? -7.208 -5.703 -10.046 1.00 94.12 349 PRO A O 1
ATOM 2744 N N . GLY A 1 350 ? -5.468 -5.506 -11.439 1.00 94.38 350 GLY A N 1
ATOM 2745 C CA . GLY A 1 350 ? -4.452 -5.571 -10.386 1.00 94.38 350 GLY A CA 1
ATOM 2746 C C . GLY A 1 350 ? -4.033 -4.230 -9.779 1.00 94.38 350 GLY A C 1
ATOM 2747 O O . GLY A 1 350 ? -3.015 -4.195 -9.093 1.00 94.38 350 GLY A O 1
ATOM 2748 N N . ASN A 1 351 ? -4.768 -3.130 -9.989 1.00 94.94 351 ASN A N 1
ATOM 2749 C CA . ASN A 1 351 ? -4.395 -1.805 -9.464 1.00 94.94 351 ASN A CA 1
ATOM 2750 C C . ASN A 1 351 ? -4.132 -1.799 -7.948 1.00 94.94 351 ASN A C 1
ATOM 2752 O O . ASN A 1 351 ? -3.109 -1.282 -7.508 1.00 94.94 351 ASN A O 1
ATOM 2756 N N . HIS A 1 352 ? -5.010 -2.415 -7.146 1.00 93.69 352 HIS A N 1
ATOM 2757 C CA . HIS A 1 352 ? -4.815 -2.510 -5.693 1.00 93.69 352 HIS A CA 1
ATOM 2758 C C . HIS A 1 352 ? -3.549 -3.273 -5.312 1.00 93.69 352 HIS A C 1
ATOM 2760 O O . HIS A 1 352 ? -2.890 -2.946 -4.328 1.00 93.69 352 HIS A O 1
ATOM 2766 N N . GLU A 1 353 ? -3.212 -4.310 -6.073 1.00 93.25 353 GLU A N 1
ATOM 2767 C CA . GLU A 1 353 ? -2.007 -5.085 -5.834 1.00 93.25 353 GLU A CA 1
ATOM 2768 C C . GLU A 1 353 ? -0.749 -4.299 -6.222 1.00 93.25 353 GLU A C 1
ATOM 2770 O O . GLU A 1 353 ? 0.220 -4.284 -5.464 1.00 93.25 353 GLU A O 1
ATOM 2775 N N . VAL A 1 354 ? -0.789 -3.570 -7.339 1.00 94.88 354 VAL A N 1
ATOM 2776 C CA . VAL A 1 354 ? 0.286 -2.648 -7.722 1.00 94.88 354 VAL A CA 1
ATOM 2777 C C . VAL A 1 354 ? 0.467 -1.547 -6.678 1.00 94.88 354 VAL A C 1
ATOM 2779 O O . VAL A 1 354 ? 1.604 -1.246 -6.322 1.00 94.88 354 VAL A O 1
ATOM 2782 N N . ASP A 1 355 ? -0.614 -0.992 -6.124 1.00 94.69 355 ASP A N 1
ATOM 2783 C CA . ASP A 1 355 ? -0.533 -0.013 -5.033 1.00 94.69 355 ASP A CA 1
ATOM 2784 C C . ASP A 1 355 ? 0.206 -0.575 -3.810 1.00 94.69 355 ASP A C 1
ATOM 2786 O O . ASP A 1 355 ? 0.983 0.145 -3.182 1.00 94.69 355 ASP A O 1
ATOM 2790 N N . ARG A 1 356 ? 0.049 -1.871 -3.495 1.00 93.44 356 ARG A N 1
ATOM 2791 C CA . ARG A 1 356 ? 0.823 -2.515 -2.419 1.00 93.44 356 ARG A CA 1
ATOM 2792 C C . ARG A 1 356 ? 2.311 -2.608 -2.748 1.00 93.44 356 ARG A C 1
ATOM 2794 O O . ARG A 1 356 ? 3.131 -2.292 -1.892 1.00 93.44 356 ARG A O 1
ATOM 2801 N N . TYR A 1 357 ? 2.677 -2.980 -3.975 1.00 93.00 357 TYR A N 1
ATOM 2802 C CA . TYR A 1 357 ? 4.088 -3.014 -4.381 1.00 93.00 357 TYR A CA 1
ATOM 2803 C C . TYR A 1 357 ? 4.716 -1.613 -4.414 1.00 93.00 357 TYR A C 1
ATOM 2805 O O . TYR A 1 357 ? 5.848 -1.430 -3.971 1.00 93.00 357 TYR A O 1
ATOM 2813 N N . ARG A 1 358 ? 3.962 -0.597 -4.849 1.00 93.50 358 ARG A N 1
ATOM 2814 C CA . ARG A 1 358 ? 4.383 0.813 -4.787 1.00 93.50 358 ARG A CA 1
ATOM 2815 C C . ARG A 1 358 ? 4.598 1.276 -3.347 1.00 93.50 358 ARG A C 1
ATOM 2817 O O . ARG A 1 358 ? 5.628 1.873 -3.037 1.00 93.50 358 ARG A O 1
ATOM 2824 N N . ALA A 1 359 ? 3.681 0.920 -2.450 1.00 92.94 359 ALA A N 1
ATOM 2825 C CA . ALA A 1 359 ? 3.819 1.184 -1.024 1.00 92.94 359 ALA A CA 1
ATOM 2826 C C . ALA A 1 359 ? 5.058 0.495 -0.422 1.00 92.94 359 ALA A C 1
ATOM 2828 O O . ALA A 1 359 ? 5.764 1.086 0.393 1.00 92.94 359 ALA A O 1
ATOM 2829 N N . GLN A 1 360 ? 5.371 -0.724 -0.863 1.00 90.19 360 GLN A N 1
ATOM 2830 C CA . GLN A 1 360 ? 6.569 -1.449 -0.448 1.00 90.19 360 GLN A CA 1
ATOM 2831 C C . GLN A 1 360 ? 7.870 -0.793 -0.934 1.00 90.19 360 GLN A C 1
ATOM 2833 O O . GLN A 1 360 ? 8.814 -0.692 -0.148 1.00 90.19 360 GLN A O 1
ATOM 2838 N N . PHE A 1 361 ? 7.923 -0.305 -2.181 1.00 92.19 361 PHE A N 1
ATOM 2839 C CA . PHE A 1 361 ? 9.069 0.474 -2.667 1.00 92.19 361 PHE A CA 1
ATOM 2840 C C . PHE A 1 361 ? 9.287 1.727 -1.824 1.00 92.19 361 PHE A C 1
ATOM 2842 O O . PHE A 1 361 ? 10.410 1.981 -1.388 1.00 92.19 361 PHE A O 1
ATOM 2849 N N . TRP A 1 362 ? 8.213 2.479 -1.558 1.00 91.00 362 TRP A N 1
ATOM 2850 C CA . TRP A 1 362 ? 8.298 3.667 -0.715 1.00 91.00 362 TRP A CA 1
ATOM 2851 C C . TRP A 1 362 ? 8.787 3.329 0.690 1.00 91.00 362 TRP A C 1
ATOM 2853 O O . TRP A 1 362 ? 9.701 3.978 1.185 1.00 91.00 362 TRP A O 1
ATOM 2863 N N . HIS A 1 363 ? 8.253 2.274 1.306 1.00 87.69 363 HIS A N 1
ATOM 2864 C CA . HIS A 1 363 ? 8.680 1.842 2.636 1.00 87.69 363 HIS A CA 1
ATOM 2865 C C . HIS A 1 363 ? 10.173 1.494 2.685 1.00 87.69 363 HIS A C 1
ATOM 2867 O O . HIS A 1 363 ? 10.856 1.862 3.637 1.00 87.69 363 HIS A O 1
ATOM 2873 N N . TYR A 1 364 ? 10.717 0.873 1.633 1.00 86.75 364 TYR A N 1
ATOM 2874 C CA . TYR A 1 364 ? 12.158 0.608 1.532 1.00 86.75 364 TYR A CA 1
ATOM 2875 C C . TYR A 1 364 ? 12.985 1.881 1.394 1.00 86.75 364 TYR A C 1
ATOM 2877 O O . TYR A 1 364 ? 13.992 2.039 2.082 1.00 86.75 364 TYR A O 1
ATOM 2885 N N . ILE A 1 365 ? 12.544 2.811 0.548 1.00 87.94 365 ILE A N 1
ATOM 2886 C CA . ILE A 1 365 ? 13.201 4.108 0.362 1.00 87.94 365 ILE A CA 1
ATOM 2887 C C . ILE A 1 365 ? 13.176 4.922 1.666 1.00 87.94 365 ILE A C 1
ATOM 2889 O O . ILE A 1 365 ? 14.204 5.443 2.096 1.00 87.94 365 ILE A O 1
ATOM 2893 N N . ALA A 1 366 ? 12.024 4.982 2.336 1.00 84.88 366 ALA A N 1
ATOM 2894 C CA . ALA A 1 366 ? 11.841 5.668 3.610 1.00 84.88 366 ALA A CA 1
ATOM 2895 C C . ALA A 1 366 ? 12.681 5.046 4.736 1.00 84.88 366 ALA A C 1
ATOM 2897 O O . ALA A 1 366 ? 13.159 5.760 5.620 1.00 84.88 366 ALA A O 1
ATOM 2898 N N . HIS A 1 367 ? 12.911 3.731 4.696 1.00 80.62 367 HIS A N 1
ATOM 2899 C CA . HIS A 1 367 ? 13.680 3.032 5.718 1.00 80.62 367 HIS A CA 1
ATOM 2900 C C . HIS A 1 367 ? 15.159 3.448 5.767 1.00 80.62 367 HIS A C 1
ATOM 2902 O O . HIS A 1 367 ? 15.738 3.428 6.853 1.00 80.62 367 HIS A O 1
ATOM 2908 N N . PHE A 1 368 ? 15.770 3.884 4.654 1.00 78.62 368 PHE A N 1
ATOM 2909 C CA . PHE A 1 368 ? 17.139 4.426 4.684 1.00 78.62 368 PHE A CA 1
ATOM 2910 C C . PHE A 1 368 ? 17.255 5.593 5.671 1.00 78.62 368 PHE A C 1
ATOM 2912 O O . PHE A 1 368 ? 18.114 5.578 6.552 1.00 78.62 368 PHE A O 1
ATOM 2919 N N . LEU A 1 369 ? 16.309 6.535 5.598 1.00 72.62 369 LEU A N 1
ATOM 2920 C CA . LEU A 1 369 ? 16.231 7.681 6.504 1.00 72.62 369 LEU A CA 1
ATOM 2921 C C . LEU A 1 369 ? 15.973 7.265 7.957 1.00 72.62 369 LEU A C 1
ATOM 2923 O O . LEU A 1 369 ? 16.546 7.850 8.871 1.00 72.62 369 LEU A O 1
ATOM 2927 N N . LEU A 1 370 ? 15.119 6.263 8.180 1.00 72.62 370 LEU A N 1
ATOM 2928 C CA . LEU A 1 370 ? 14.796 5.791 9.531 1.00 72.62 370 LEU A CA 1
ATOM 2929 C C . LEU A 1 370 ? 15.964 5.050 10.193 1.00 72.62 370 LEU A C 1
ATOM 2931 O O . LEU A 1 370 ? 16.118 5.108 11.411 1.00 72.62 370 LEU A O 1
ATOM 2935 N N . ARG A 1 371 ? 16.777 4.341 9.405 1.00 74.00 371 ARG A N 1
ATOM 2936 C CA . ARG A 1 371 ? 17.886 3.526 9.908 1.00 74.00 371 ARG A CA 1
ATOM 2937 C C . ARG A 1 371 ? 19.132 4.351 10.202 1.00 74.00 371 ARG A C 1
ATOM 2939 O O . ARG A 1 371 ? 19.778 4.124 11.223 1.00 74.00 371 ARG A O 1
ATOM 2946 N N . ASN A 1 372 ? 19.509 5.228 9.277 1.00 75.56 372 ASN A N 1
ATOM 2947 C CA . ASN A 1 372 ? 20.683 6.078 9.407 1.00 75.56 372 ASN A CA 1
ATOM 2948 C C . ASN A 1 372 ? 20.440 7.405 8.673 1.00 75.56 372 ASN A C 1
ATOM 2950 O O . ASN A 1 372 ? 20.643 7.471 7.462 1.00 75.56 372 ASN A O 1
ATOM 2954 N N . PRO A 1 373 ? 20.038 8.467 9.390 1.00 74.56 373 PRO A N 1
ATOM 2955 C CA . PRO A 1 373 ? 19.819 9.781 8.792 1.00 74.56 373 PRO A CA 1
ATOM 2956 C C . PRO A 1 373 ? 21.052 10.378 8.099 1.00 74.56 373 PRO A C 1
ATOM 2958 O O . PRO A 1 373 ? 20.884 11.236 7.241 1.00 74.56 373 PRO A O 1
ATOM 2961 N N . GLU A 1 374 ? 22.261 9.922 8.450 1.00 77.62 374 GLU A N 1
ATOM 2962 C CA . GLU A 1 374 ? 23.526 10.372 7.852 1.00 77.62 374 GLU A CA 1
ATOM 2963 C C . GLU A 1 374 ? 23.944 9.548 6.616 1.00 77.62 374 GLU A C 1
ATOM 2965 O O . GLU A 1 374 ? 24.996 9.790 6.027 1.00 77.62 374 GLU A O 1
ATOM 2970 N N . ASP A 1 375 ? 23.163 8.539 6.215 1.00 80.06 375 ASP A N 1
ATOM 2971 C CA . ASP A 1 375 ? 23.395 7.810 4.965 1.00 80.06 375 ASP A CA 1
ATOM 2972 C C . ASP A 1 375 ? 22.995 8.698 3.772 1.00 80.06 375 ASP A C 1
ATOM 2974 O O . ASP A 1 375 ? 21.865 9.187 3.748 1.00 80.06 375 ASP A O 1
ATOM 2978 N N . PRO A 1 376 ? 23.837 8.893 2.738 1.00 74.75 376 PRO A N 1
ATOM 2979 C CA . PRO A 1 376 ? 23.427 9.609 1.530 1.00 74.75 376 PRO A CA 1
ATOM 2980 C C . PRO A 1 376 ? 22.137 9.067 0.889 1.00 74.75 376 PRO A C 1
ATOM 2982 O O . PRO A 1 376 ? 21.381 9.838 0.303 1.00 74.75 376 PRO A O 1
ATOM 2985 N N . GLN A 1 377 ? 21.825 7.771 1.025 1.00 82.06 377 GLN A N 1
ATOM 2986 C CA . GLN A 1 377 ? 20.565 7.189 0.538 1.00 82.06 377 GLN A CA 1
ATOM 2987 C C . GLN A 1 377 ? 19.334 7.634 1.349 1.00 82.06 377 GLN A C 1
ATOM 2989 O O . GLN A 1 377 ? 18.212 7.541 0.852 1.00 82.06 377 GLN A O 1
ATOM 2994 N N . ALA A 1 378 ? 19.506 8.180 2.560 1.00 79.81 378 ALA A N 1
ATOM 2995 C CA . ALA A 1 378 ? 18.425 8.815 3.320 1.00 79.81 378 ALA A CA 1
ATOM 2996 C C . ALA A 1 378 ? 17.830 10.027 2.582 1.00 79.81 378 ALA A C 1
ATOM 2998 O O . ALA A 1 378 ? 16.648 10.346 2.764 1.00 79.81 378 ALA A O 1
ATOM 2999 N N . LEU A 1 379 ? 18.622 10.655 1.700 1.00 77.25 379 LEU A N 1
ATOM 3000 C CA . LEU A 1 379 ? 18.163 11.736 0.832 1.00 77.25 379 LEU A CA 1
ATOM 3001 C C . LEU A 1 379 ? 17.049 11.270 -0.105 1.00 77.25 379 LEU A C 1
ATOM 3003 O O . LEU A 1 379 ? 16.173 12.069 -0.404 1.00 77.25 379 LEU A O 1
ATOM 3007 N N . TYR A 1 380 ? 16.976 9.984 -0.469 1.00 85.94 380 TYR A N 1
ATOM 3008 C CA . TYR A 1 380 ? 15.933 9.487 -1.369 1.00 85.94 380 TYR A CA 1
ATOM 3009 C C . TYR A 1 380 ? 14.512 9.753 -0.873 1.00 85.94 380 TYR A C 1
ATOM 3011 O O . TYR A 1 380 ? 13.638 10.168 -1.637 1.00 85.94 380 TYR A O 1
ATOM 3019 N N . ALA A 1 381 ? 14.278 9.554 0.424 1.00 83.12 381 ALA A N 1
ATOM 3020 C CA . ALA A 1 381 ? 12.979 9.811 1.030 1.00 83.12 381 ALA A CA 1
ATOM 3021 C C . ALA A 1 381 ? 12.685 11.316 1.125 1.00 83.12 381 ALA A C 1
ATOM 3023 O O . ALA A 1 381 ? 11.561 11.756 0.891 1.00 83.12 381 ALA A O 1
ATOM 3024 N N . GLN A 1 382 ? 13.695 12.124 1.457 1.00 73.44 382 GLN A N 1
ATOM 3025 C CA . GLN A 1 382 ? 13.552 13.581 1.527 1.00 73.44 382 GLN A CA 1
ATOM 3026 C C . GLN A 1 382 ? 13.264 14.171 0.145 1.00 73.44 382 GLN A C 1
ATOM 3028 O O . GLN A 1 382 ? 12.351 14.975 -0.001 1.00 73.44 382 GLN A O 1
ATOM 3033 N N . THR A 1 383 ? 13.973 13.697 -0.873 1.00 73.62 383 THR A N 1
ATOM 3034 C CA . THR A 1 383 ? 13.784 14.037 -2.279 1.00 73.62 383 THR A CA 1
ATOM 3035 C C . THR A 1 383 ? 12.402 13.634 -2.782 1.00 73.62 383 THR A C 1
ATOM 3037 O O . THR A 1 383 ? 11.702 14.464 -3.354 1.00 73.62 383 THR A O 1
ATOM 3040 N N . GLY A 1 384 ? 11.961 12.401 -2.507 1.00 75.75 384 GLY A N 1
ATOM 3041 C CA . GLY A 1 384 ? 10.623 11.947 -2.894 1.00 75.75 384 GLY A CA 1
ATOM 3042 C C . GLY A 1 384 ? 9.506 12.814 -2.300 1.00 75.75 384 GLY A C 1
ATOM 3043 O O . GLY A 1 384 ? 8.516 13.088 -2.974 1.00 75.75 384 GLY A O 1
ATOM 3044 N N . ARG A 1 385 ? 9.680 13.304 -1.065 1.00 72.50 385 ARG A N 1
ATOM 3045 C CA . ARG A 1 385 ? 8.759 14.263 -0.428 1.00 72.50 385 ARG A CA 1
ATOM 3046 C C . ARG A 1 385 ? 8.874 15.665 -1.021 1.00 72.50 385 ARG A C 1
ATOM 3048 O O . ARG A 1 385 ? 7.851 16.296 -1.267 1.00 72.50 385 ARG A O 1
ATOM 3055 N N . LEU A 1 386 ? 10.099 16.147 -1.248 1.00 66.00 386 LEU A N 1
ATOM 3056 C CA . LEU A 1 386 ? 10.368 17.479 -1.797 1.00 66.00 386 LEU A CA 1
ATOM 3057 C C . LEU A 1 386 ? 9.755 17.636 -3.192 1.00 66.00 386 LEU A C 1
ATOM 3059 O O . LEU A 1 386 ? 9.070 18.621 -3.445 1.00 66.00 386 LEU A O 1
ATOM 3063 N N . PHE A 1 387 ? 9.972 16.655 -4.070 1.00 63.88 387 PHE A N 1
ATOM 3064 C CA . PHE A 1 387 ? 9.486 16.681 -5.451 1.00 63.88 387 PHE A CA 1
ATOM 3065 C C . PHE A 1 387 ? 8.065 16.141 -5.612 1.00 63.88 387 PHE A C 1
ATOM 3067 O O . PHE A 1 387 ? 7.572 16.028 -6.731 1.00 63.88 387 PHE A O 1
ATOM 3074 N N . GLY A 1 388 ? 7.388 15.821 -4.506 1.00 65.81 388 GLY A N 1
ATOM 3075 C CA . GLY A 1 388 ? 5.996 15.386 -4.533 1.00 65.81 388 GLY A CA 1
ATOM 3076 C C . GLY A 1 388 ? 5.776 14.028 -5.199 1.00 65.81 388 GLY A C 1
ATOM 3077 O O . GLY A 1 388 ? 4.661 13.753 -5.626 1.00 65.81 388 GLY A O 1
ATOM 3078 N N . VAL A 1 389 ? 6.807 13.176 -5.264 1.00 75.12 389 VAL A N 1
ATOM 3079 C CA . VAL A 1 389 ? 6.654 11.759 -5.640 1.00 75.12 389 VAL A CA 1
ATOM 3080 C C . VAL A 1 389 ? 5.772 11.047 -4.616 1.00 75.12 389 VAL A C 1
ATOM 3082 O O . VAL A 1 389 ? 5.004 10.155 -4.961 1.00 75.12 389 VAL A O 1
ATOM 3085 N N . VAL A 1 390 ? 5.857 11.471 -3.350 1.00 74.12 390 VAL A N 1
ATOM 3086 C CA . VAL A 1 390 ? 4.882 11.146 -2.306 1.00 74.12 390 VAL A CA 1
ATOM 3087 C C . VAL A 1 390 ? 4.157 12.415 -1.821 1.00 74.12 390 VAL A C 1
ATOM 3089 O O . VAL A 1 390 ? 4.777 13.479 -1.767 1.00 74.12 390 VAL A O 1
ATOM 3092 N N . PRO A 1 391 ? 2.869 12.347 -1.433 1.00 75.56 391 PRO A N 1
ATOM 3093 C CA . PRO A 1 391 ? 2.069 11.137 -1.269 1.00 75.56 391 PRO A CA 1
ATOM 3094 C C . PRO A 1 391 ? 1.717 10.449 -2.595 1.00 75.56 391 PRO A C 1
ATOM 3096 O O . PRO A 1 391 ? 1.329 11.113 -3.552 1.00 75.56 391 PRO A O 1
ATOM 3099 N N . LEU A 1 392 ? 1.835 9.117 -2.642 1.00 82.56 392 LEU A N 1
ATOM 3100 C CA . LEU A 1 392 ? 1.473 8.344 -3.829 1.00 82.56 392 LEU A CA 1
ATOM 3101 C C . LEU A 1 392 ? -0.031 8.442 -4.073 1.00 82.56 392 LEU A C 1
ATOM 3103 O O . LEU A 1 392 ? -0.842 8.156 -3.190 1.00 82.56 392 LEU A O 1
ATOM 3107 N N . GLN A 1 393 ? -0.414 8.738 -5.310 1.00 82.94 393 GLN A N 1
ATOM 3108 C CA . GLN A 1 393 ? -1.786 8.521 -5.741 1.00 82.94 393 GLN A CA 1
ATOM 3109 C C . GLN A 1 393 ? -2.046 7.019 -5.876 1.00 82.94 393 GLN A C 1
ATOM 3111 O O . GLN A 1 393 ? -1.344 6.341 -6.629 1.00 82.94 393 GLN A O 1
ATOM 3116 N N . ARG A 1 394 ? -3.070 6.492 -5.197 1.00 89.19 394 ARG A N 1
ATOM 3117 C CA . ARG A 1 394 ? -3.473 5.091 -5.371 1.00 89.19 394 ARG A CA 1
ATOM 3118 C C . ARG A 1 394 ? -4.260 4.884 -6.660 1.00 89.19 394 ARG A C 1
ATOM 3120 O O . ARG A 1 394 ? -5.265 5.556 -6.895 1.00 89.19 394 ARG A O 1
ATOM 3127 N N . LEU A 1 395 ? -3.841 3.901 -7.448 1.00 91.38 395 LEU A N 1
ATOM 3128 C CA . LEU A 1 395 ? -4.475 3.516 -8.709 1.00 91.38 395 LEU A CA 1
ATOM 3129 C C . LEU A 1 395 ? -5.860 2.906 -8.471 1.00 91.38 395 LEU A C 1
ATOM 3131 O O . LEU A 1 395 ? -6.793 3.157 -9.228 1.00 91.38 395 LEU A O 1
ATOM 3135 N N . GLY A 1 396 ? -6.005 2.128 -7.396 1.00 90.50 396 GLY A N 1
ATOM 3136 C CA . GLY A 1 396 ? -7.252 1.452 -7.051 1.00 90.50 396 GLY A CA 1
ATOM 3137 C C . GLY A 1 396 ? -8.220 2.282 -6.203 1.00 90.50 396 GLY A C 1
ATOM 3138 O O . GLY A 1 396 ? -9.277 1.773 -5.853 1.00 90.50 396 GLY A O 1
ATOM 3139 N N . ALA A 1 397 ? -7.910 3.536 -5.846 1.00 87.62 397 ALA A N 1
ATOM 3140 C CA . ALA A 1 397 ? -8.723 4.318 -4.896 1.00 87.62 397 ALA A CA 1
ATOM 3141 C C . ALA A 1 397 ? -10.211 4.428 -5.276 1.00 87.62 397 ALA A C 1
ATOM 3143 O O . ALA A 1 397 ? -11.077 4.360 -4.408 1.00 87.62 397 ALA A O 1
ATOM 3144 N N . ALA A 1 398 ? -10.495 4.596 -6.569 1.00 82.62 398 ALA A N 1
ATOM 3145 C CA . ALA A 1 398 ? -11.852 4.704 -7.105 1.00 82.62 398 ALA A CA 1
ATOM 3146 C C . ALA A 1 398 ? -12.401 3.369 -7.642 1.00 82.62 398 ALA A C 1
ATOM 3148 O O . ALA A 1 398 ? -13.534 3.315 -8.116 1.00 82.62 398 ALA A O 1
ATOM 3149 N N . GLN A 1 399 ? -11.600 2.302 -7.609 1.00 86.12 399 GLN A N 1
ATOM 3150 C CA . GLN A 1 399 ? -11.993 0.996 -8.115 1.00 86.12 399 GLN A CA 1
ATOM 3151 C C . GLN A 1 399 ? -12.810 0.253 -7.051 1.00 86.12 399 GLN A C 1
ATOM 3153 O O . GLN A 1 399 ? -12.398 0.216 -5.889 1.00 86.12 399 GLN A O 1
ATOM 3158 N N . PRO A 1 400 ? -13.958 -0.345 -7.407 1.00 78.12 400 PRO A N 1
ATOM 3159 C CA . PRO A 1 400 ? -14.687 -1.194 -6.479 1.00 78.12 400 PRO A CA 1
ATOM 3160 C C . PRO A 1 400 ? -13.862 -2.440 -6.141 1.00 78.12 400 PRO A C 1
ATOM 3162 O O . PRO A 1 400 ? -13.150 -2.989 -6.983 1.00 78.12 400 PRO A O 1
ATOM 3165 N N . THR A 1 401 ? -13.977 -2.905 -4.900 1.00 81.00 401 THR A N 1
ATOM 3166 C CA . THR A 1 401 ? -13.485 -4.230 -4.520 1.00 81.00 401 THR A CA 1
ATOM 3167 C C . THR A 1 401 ? -14.358 -5.308 -5.159 1.00 81.00 401 THR A C 1
ATOM 3169 O O . THR A 1 401 ? -15.531 -5.068 -5.440 1.00 81.00 401 THR A O 1
ATOM 3172 N N . GLU A 1 402 ? -13.799 -6.504 -5.360 1.00 78.12 402 GLU A N 1
ATOM 3173 C CA . GLU A 1 402 ? -14.500 -7.644 -5.978 1.00 78.12 402 GLU A CA 1
ATOM 3174 C C . GLU A 1 402 ? -15.841 -7.955 -5.288 1.00 78.12 402 GLU A C 1
ATOM 3176 O O . GLU A 1 402 ? -16.829 -8.261 -5.949 1.00 78.12 402 GLU A O 1
ATOM 3181 N N . TYR A 1 403 ? -15.894 -7.782 -3.962 1.00 83.00 403 TYR A N 1
ATOM 3182 C CA . TYR A 1 403 ? -17.107 -7.926 -3.160 1.00 83.00 403 TYR A CA 1
ATOM 3183 C C . TYR A 1 403 ? -17.304 -6.715 -2.238 1.00 83.00 403 TYR A C 1
ATOM 3185 O O . TYR A 1 403 ? -16.316 -6.093 -1.827 1.00 83.00 403 TYR A O 1
ATOM 3193 N N . PRO A 1 404 ? -18.552 -6.380 -1.852 1.00 91.25 404 PRO A N 1
ATOM 3194 C CA . PRO A 1 404 ? -18.817 -5.336 -0.868 1.00 91.25 404 PRO A CA 1
ATOM 3195 C C . PRO A 1 404 ? -18.263 -5.701 0.514 1.00 91.25 404 PRO A C 1
ATOM 3197 O O . PRO A 1 404 ? -18.723 -6.643 1.166 1.00 91.25 404 PRO A O 1
ATOM 3200 N N . THR A 1 405 ? -17.316 -4.907 1.002 1.00 94.44 405 THR A N 1
ATOM 3201 C CA . THR A 1 405 ? -16.701 -5.082 2.323 1.00 94.44 405 THR A CA 1
ATOM 3202 C C . THR A 1 405 ? -16.978 -3.901 3.248 1.00 94.44 405 THR A C 1
ATOM 3204 O O . THR A 1 405 ? -17.407 -2.835 2.802 1.00 94.44 405 THR A O 1
ATOM 3207 N N . GLN A 1 406 ? -16.683 -4.072 4.537 1.00 97.25 406 GLN A N 1
ATOM 3208 C CA . GLN A 1 406 ? -16.630 -2.967 5.499 1.00 97.25 406 GLN A CA 1
ATOM 3209 C C . GLN A 1 406 ? -15.689 -1.848 5.020 1.00 97.25 406 GLN A C 1
ATOM 3211 O O . GLN A 1 406 ? -14.679 -2.123 4.363 1.00 97.25 406 GLN A O 1
ATOM 3216 N N . SER A 1 407 ? -16.030 -0.595 5.339 1.00 96.44 407 SER A N 1
ATOM 3217 C CA . SER A 1 407 ? -15.344 0.603 4.822 1.00 96.44 407 SER A CA 1
ATOM 3218 C C . SER A 1 407 ? -14.877 1.593 5.891 1.00 96.44 407 SER A C 1
ATOM 3220 O O . SER A 1 407 ? -14.184 2.546 5.544 1.00 96.44 407 SER A O 1
ATOM 3222 N N . LEU A 1 408 ? -15.244 1.404 7.161 1.00 98.56 408 LEU A N 1
ATOM 3223 C CA . LEU A 1 408 ? -14.844 2.271 8.270 1.00 98.56 408 LEU A CA 1
ATOM 3224 C C . LEU A 1 408 ? -14.335 1.416 9.431 1.00 98.56 408 LEU A C 1
ATOM 3226 O O . LEU A 1 408 ? -15.064 0.567 9.942 1.00 98.56 408 LEU A O 1
ATOM 3230 N N . PHE A 1 409 ? -13.087 1.653 9.822 1.00 98.81 409 PHE A N 1
ATOM 3231 C CA . PHE A 1 409 ? -12.401 0.925 10.882 1.00 98.81 409 PHE A CA 1
ATOM 3232 C C . PHE A 1 409 ? -11.873 1.885 11.942 1.00 98.81 409 PHE A C 1
ATOM 3234 O O . PHE A 1 409 ? -11.382 2.969 11.623 1.00 98.81 409 PHE A O 1
ATOM 3241 N N . HIS A 1 410 ? -11.927 1.458 13.198 1.00 98.81 410 HIS A N 1
ATOM 3242 C CA . HIS A 1 410 ? -11.503 2.226 14.356 1.00 98.81 410 HIS A CA 1
ATOM 3243 C C . HIS A 1 410 ? -10.477 1.447 15.173 1.00 98.81 410 HIS A C 1
ATOM 3245 O O . HIS A 1 410 ? -10.721 0.306 15.563 1.00 98.81 410 HIS A O 1
ATOM 3251 N N . PHE A 1 411 ? -9.371 2.114 15.491 1.00 98.25 411 PHE A N 1
ATOM 3252 C CA . PHE A 1 411 ? -8.398 1.689 16.492 1.00 98.25 411 PHE A CA 1
ATOM 3253 C C . PHE A 1 411 ? -8.325 2.742 17.595 1.00 98.25 411 PHE A C 1
ATOM 3255 O O . PHE A 1 411 ? -8.510 3.932 17.339 1.00 98.25 411 PHE A O 1
ATOM 3262 N N . ILE A 1 412 ? -8.020 2.320 18.820 1.00 97.19 412 ILE A N 1
ATOM 3263 C CA . ILE A 1 412 ? -7.808 3.222 19.955 1.00 97.19 412 ILE A CA 1
ATOM 3264 C C . ILE A 1 412 ? -6.371 3.067 20.452 1.00 97.19 412 ILE A C 1
ATOM 3266 O O . ILE A 1 412 ? -5.930 1.962 20.765 1.00 97.19 412 ILE A O 1
ATOM 3270 N N . VAL A 1 413 ? -5.654 4.188 20.557 1.00 93.62 413 VAL A N 1
ATOM 3271 C CA . VAL A 1 413 ? -4.306 4.253 21.138 1.00 93.62 413 VAL A CA 1
ATOM 3272 C C . VAL A 1 413 ? -4.279 5.385 22.161 1.00 93.62 413 VAL A C 1
ATOM 3274 O O . VAL A 1 413 ? -4.061 6.546 21.826 1.00 93.62 413 VAL A O 1
ATOM 3277 N N . THR A 1 414 ? -4.517 5.065 23.430 1.00 88.00 414 THR A N 1
ATOM 3278 C CA . THR A 1 414 ? -4.522 6.056 24.524 1.00 88.00 414 THR A CA 1
ATOM 3279 C C . THR A 1 414 ? -3.141 6.264 25.158 1.00 88.00 414 THR A C 1
ATOM 3281 O O . THR A 1 414 ? -2.951 7.174 25.962 1.00 88.00 414 THR A O 1
ATOM 3284 N N . THR A 1 415 ? -2.149 5.457 24.782 1.00 81.81 415 THR A N 1
ATOM 3285 C CA . THR A 1 415 ? -0.759 5.541 25.247 1.00 81.81 415 THR A CA 1
ATOM 3286 C C . THR A 1 415 ? 0.120 6.436 24.366 1.00 81.81 415 THR A C 1
ATOM 3288 O O . THR A 1 415 ? -0.226 6.771 23.237 1.00 81.81 415 THR A O 1
ATOM 3291 N N . GLY A 1 416 ? 1.285 6.853 24.876 1.00 74.94 416 GLY A N 1
ATOM 3292 C CA . GLY A 1 416 ? 2.236 7.702 24.141 1.00 74.94 416 GLY A CA 1
ATOM 3293 C C . GLY A 1 416 ? 2.851 7.047 22.889 1.00 74.94 416 GLY A C 1
ATOM 3294 O O . GLY A 1 416 ? 2.810 5.820 22.759 1.00 74.94 416 GLY A O 1
ATOM 3295 N N . PRO A 1 417 ? 3.502 7.831 22.004 1.00 76.38 417 PRO A N 1
ATOM 3296 C CA . PRO A 1 417 ? 4.097 7.336 20.754 1.00 76.38 417 PRO A CA 1
ATOM 3297 C C . PRO A 1 417 ? 5.109 6.199 20.960 1.00 76.38 417 PRO A C 1
ATOM 3299 O O . PRO A 1 417 ? 5.202 5.313 20.123 1.00 76.38 417 PRO A O 1
ATOM 3302 N N . ASN A 1 418 ? 5.780 6.135 22.114 1.00 77.75 418 ASN A N 1
ATOM 3303 C CA . ASN A 1 418 ? 6.728 5.064 22.459 1.00 77.75 418 ASN A CA 1
ATOM 3304 C C . ASN A 1 418 ? 6.095 3.662 22.545 1.00 77.75 418 ASN A C 1
ATOM 3306 O O . ASN A 1 418 ? 6.805 2.664 22.605 1.00 77.75 418 ASN A O 1
ATOM 3310 N N . THR A 1 419 ? 4.765 3.575 22.599 1.00 78.00 419 THR A N 1
ATOM 3311 C CA . THR A 1 419 ? 4.037 2.296 22.609 1.00 78.00 419 THR A CA 1
ATOM 3312 C C . THR A 1 419 ? 3.653 1.811 21.213 1.00 78.00 419 THR A C 1
ATOM 3314 O O . THR A 1 419 ? 3.288 0.639 21.060 1.00 78.00 419 THR A O 1
ATOM 3317 N N . MET A 1 420 ? 3.774 2.678 20.197 1.00 84.62 420 MET A N 1
ATOM 3318 C CA . MET A 1 420 ? 3.606 2.295 18.801 1.00 84.62 420 MET A CA 1
ATOM 3319 C C . MET A 1 420 ? 4.685 1.286 18.444 1.00 84.62 420 MET A C 1
ATOM 3321 O O . MET A 1 420 ? 5.879 1.570 18.467 1.00 84.62 420 MET A O 1
ATOM 3325 N N . ASN A 1 421 ? 4.248 0.074 18.134 1.00 83.00 421 ASN A N 1
ATOM 3326 C CA . ASN A 1 421 ? 5.128 -1.017 17.766 1.00 83.00 421 ASN A CA 1
ATOM 3327 C C . ASN A 1 421 ? 4.668 -1.634 16.446 1.00 83.00 421 ASN A C 1
ATOM 3329 O O . ASN A 1 421 ? 3.555 -1.401 15.970 1.00 83.00 421 ASN A O 1
ATOM 3333 N N . TRP A 1 422 ? 5.538 -2.451 15.861 1.00 81.56 422 TRP A N 1
ATOM 3334 C CA . TRP A 1 422 ? 5.314 -3.045 14.547 1.00 81.56 422 TRP A CA 1
ATOM 3335 C C . TRP A 1 422 ? 4.054 -3.921 14.468 1.00 81.56 422 TRP A C 1
ATOM 3337 O O . TRP A 1 422 ? 3.512 -4.079 13.379 1.00 81.56 422 TRP A O 1
ATOM 3347 N N . ARG A 1 423 ? 3.555 -4.471 15.587 1.00 85.38 423 ARG A N 1
ATOM 3348 C CA . ARG A 1 423 ? 2.323 -5.275 15.591 1.00 85.38 423 ARG A CA 1
ATOM 3349 C C . ARG A 1 423 ? 1.087 -4.405 15.406 1.00 85.38 423 ARG A C 1
ATOM 3351 O O . ARG A 1 423 ? 0.226 -4.775 14.622 1.00 85.38 423 ARG A O 1
ATOM 3358 N N . ILE A 1 424 ? 1.052 -3.231 16.041 1.00 89.94 424 ILE A N 1
ATOM 3359 C CA . ILE A 1 424 ? -0.027 -2.248 15.847 1.00 89.94 424 ILE A CA 1
ATOM 3360 C C . ILE A 1 424 ? -0.050 -1.792 14.386 1.00 89.94 424 ILE A C 1
ATOM 3362 O O . ILE A 1 424 ? -1.100 -1.794 13.746 1.00 89.94 424 ILE A O 1
ATOM 3366 N N . ILE A 1 425 ? 1.127 -1.471 13.835 1.00 90.31 425 ILE A N 1
ATOM 3367 C CA . ILE A 1 425 ? 1.271 -1.132 12.414 1.00 90.31 425 ILE A CA 1
ATOM 3368 C C . ILE A 1 425 ? 0.767 -2.284 11.537 1.00 90.31 425 ILE A C 1
ATOM 3370 O O . ILE A 1 425 ? -0.018 -2.043 10.624 1.00 90.31 425 ILE A O 1
ATOM 3374 N N . ARG A 1 426 ? 1.130 -3.537 11.850 1.00 91.00 426 ARG A N 1
ATOM 3375 C CA . ARG A 1 426 ? 0.682 -4.709 11.088 1.00 91.00 426 ARG A CA 1
ATOM 3376 C C . ARG A 1 426 ? -0.830 -4.948 11.173 1.00 91.00 426 ARG A C 1
ATOM 3378 O O . ARG A 1 426 ? -1.418 -5.345 10.174 1.00 91.00 426 ARG A O 1
ATOM 3385 N N . ALA A 1 427 ? -1.466 -4.705 12.318 1.00 94.38 427 ALA A N 1
ATOM 3386 C CA . ALA A 1 427 ? -2.919 -4.830 12.459 1.00 94.38 427 ALA A CA 1
ATOM 3387 C C . ALA A 1 427 ? -3.661 -3.842 11.537 1.00 94.38 427 ALA A C 1
ATOM 3389 O O . ALA A 1 427 ? -4.562 -4.231 10.794 1.00 94.38 427 ALA A O 1
ATOM 3390 N N . ILE A 1 428 ? -3.219 -2.580 11.507 1.00 96.38 428 ILE A N 1
ATOM 3391 C CA . ILE A 1 428 ? -3.748 -1.546 10.596 1.00 96.38 428 ILE A CA 1
ATOM 3392 C C . ILE A 1 428 ? -3.484 -1.919 9.132 1.00 96.38 428 ILE A C 1
ATOM 3394 O O . ILE A 1 428 ? -4.336 -1.774 8.259 1.00 96.38 428 ILE A O 1
ATOM 3398 N N . GLU A 1 429 ? -2.296 -2.431 8.849 1.00 95.25 429 GLU A N 1
ATOM 3399 C CA . GLU A 1 429 ? -1.899 -2.846 7.513 1.00 95.25 429 GLU A CA 1
ATOM 3400 C C . GLU A 1 429 ? -2.750 -3.991 6.960 1.00 95.25 429 GLU A C 1
ATOM 3402 O O . GLU A 1 429 ? -3.104 -3.975 5.784 1.00 95.25 429 GLU A O 1
ATOM 3407 N N . GLN A 1 430 ? -3.124 -4.952 7.805 1.00 96.25 430 GLN A N 1
ATOM 3408 C CA . GLN A 1 430 ? -4.025 -6.045 7.439 1.00 96.25 430 GLN A CA 1
ATOM 3409 C C . GLN A 1 430 ? -5.434 -5.541 7.113 1.00 96.25 430 GLN A C 1
ATOM 3411 O O . GLN A 1 430 ? -6.070 -6.073 6.200 1.00 96.25 430 GLN A O 1
ATOM 3416 N N . VAL A 1 431 ? -5.900 -4.471 7.775 1.00 97.88 431 VAL A N 1
ATOM 3417 C CA . VAL A 1 431 ? -7.126 -3.774 7.355 1.00 97.88 431 VAL A CA 1
ATOM 3418 C C . VAL A 1 431 ? -6.969 -3.278 5.926 1.00 97.88 431 VAL A C 1
ATOM 3420 O O . VAL A 1 431 ? -7.770 -3.646 5.080 1.00 97.88 431 VAL A O 1
ATOM 3423 N N . PHE A 1 432 ? -5.917 -2.525 5.609 1.00 96.94 432 PHE A N 1
ATOM 3424 C CA . PHE A 1 432 ? -5.718 -2.014 4.248 1.00 96.94 432 PHE A CA 1
ATOM 3425 C C . PHE A 1 432 ? -5.404 -3.097 3.208 1.00 96.94 432 PHE A C 1
ATOM 3427 O O . PHE A 1 432 ? -5.689 -2.915 2.025 1.00 96.94 432 PHE A O 1
ATOM 3434 N N . TYR A 1 433 ? -4.847 -4.237 3.614 1.00 95.44 433 TYR A N 1
ATOM 3435 C CA . TYR A 1 433 ? -4.640 -5.369 2.718 1.00 95.44 433 TYR A CA 1
ATOM 3436 C C . TYR A 1 433 ? -5.980 -5.937 2.231 1.00 95.44 433 TYR A C 1
ATOM 3438 O O . TYR A 1 433 ? -6.165 -6.135 1.028 1.00 95.44 433 TYR A O 1
ATOM 3446 N N . HIS A 1 434 ? -6.913 -6.174 3.158 1.00 95.75 434 HIS A N 1
ATOM 3447 C CA . HIS A 1 434 ? -8.224 -6.761 2.865 1.00 95.75 434 HIS A CA 1
ATOM 3448 C C . HIS A 1 434 ? -9.282 -5.728 2.444 1.00 95.75 434 HIS A C 1
ATOM 3450 O O . HIS A 1 434 ? -10.208 -6.058 1.708 1.00 95.75 434 HIS A O 1
ATOM 3456 N N . HIS A 1 435 ? -9.130 -4.483 2.888 1.00 96.69 435 HIS A N 1
ATOM 3457 C CA . HIS A 1 435 ? -10.048 -3.364 2.687 1.00 96.69 435 HIS A CA 1
ATOM 3458 C C . HIS A 1 435 ? -9.281 -2.153 2.133 1.00 96.69 435 HIS A C 1
ATOM 3460 O O . HIS A 1 435 ? -9.143 -1.128 2.805 1.00 96.69 435 HIS A O 1
ATOM 3466 N N . PRO A 1 436 ? -8.760 -2.237 0.897 1.00 95.00 436 PRO A N 1
ATOM 3467 C CA . PRO A 1 436 ? -7.804 -1.263 0.374 1.00 95.00 436 PRO A CA 1
ATOM 3468 C C . PRO A 1 436 ? -8.349 0.166 0.278 1.00 95.00 436 PRO A C 1
ATOM 3470 O O . PRO A 1 436 ? -7.557 1.103 0.291 1.00 95.00 436 PRO A O 1
ATOM 3473 N N . ASN A 1 437 ? -9.669 0.341 0.182 1.00 94.75 437 ASN A N 1
ATOM 3474 C CA . ASN A 1 437 ? -10.339 1.645 0.102 1.00 94.75 437 ASN A CA 1
ATOM 3475 C C . ASN A 1 437 ? -11.023 2.071 1.414 1.00 94.75 437 ASN A C 1
ATOM 3477 O O . ASN A 1 437 ? -11.761 3.055 1.418 1.00 94.75 437 ASN A O 1
ATOM 3481 N N . ALA A 1 438 ? -10.835 1.336 2.515 1.00 96.56 438 ALA A N 1
ATOM 3482 C CA . ALA A 1 438 ? -11.446 1.706 3.787 1.00 96.56 438 ALA A CA 1
ATOM 3483 C C . ALA A 1 438 ? -10.833 2.984 4.373 1.00 96.56 438 ALA A C 1
ATOM 3485 O O . ALA A 1 438 ? -9.670 3.306 4.135 1.00 96.56 438 ALA A O 1
ATOM 3486 N N . LYS A 1 439 ? -11.624 3.685 5.189 1.00 98.06 439 LYS A N 1
ATOM 3487 C CA . LYS A 1 439 ? -11.145 4.715 6.106 1.00 98.06 439 LYS A CA 1
ATOM 3488 C C . LYS A 1 439 ? -10.764 4.063 7.434 1.00 98.06 439 LYS A C 1
ATOM 3490 O O . LYS A 1 439 ? -11.577 3.353 8.027 1.00 98.06 439 LYS A O 1
ATOM 3495 N N . VAL A 1 440 ? -9.551 4.331 7.910 1.00 98.75 440 VAL A N 1
ATOM 3496 C CA . VAL A 1 440 ? -9.073 3.909 9.232 1.00 98.75 440 VAL A CA 1
ATOM 3497 C C . VAL A 1 440 ? -8.917 5.136 10.123 1.00 98.75 440 VAL A C 1
ATOM 3499 O O . VAL A 1 440 ? -8.153 6.048 9.812 1.00 98.75 440 VAL A O 1
ATOM 3502 N N . LEU A 1 441 ? -9.633 5.146 11.245 1.00 98.62 441 LEU A N 1
ATOM 3503 C CA . LEU A 1 441 ? -9.533 6.159 12.288 1.00 98.62 441 LEU A CA 1
ATOM 3504 C C . LEU A 1 441 ? -8.749 5.609 13.478 1.00 98.62 441 LEU A C 1
ATOM 3506 O O . LEU A 1 441 ? -9.173 4.647 14.119 1.00 98.62 441 LEU A O 1
ATOM 3510 N N . VAL A 1 442 ? -7.621 6.239 13.795 1.00 97.94 442 VAL A N 1
ATOM 3511 C CA . VAL A 1 442 ? -6.843 5.960 15.006 1.00 97.94 442 VAL A CA 1
ATOM 3512 C C . VAL A 1 442 ? -7.163 7.037 16.038 1.00 97.94 442 VAL A C 1
ATOM 3514 O O . VAL A 1 442 ? -6.694 8.169 15.942 1.00 97.94 442 VAL A O 1
ATOM 3517 N N . HIS A 1 443 ? -7.974 6.691 17.032 1.00 97.81 443 HIS A N 1
ATOM 3518 C CA . HIS A 1 443 ? -8.390 7.602 18.097 1.00 97.81 443 HIS A CA 1
ATOM 3519 C C . HIS A 1 443 ? -7.286 7.722 19.148 1.00 97.81 443 HIS A C 1
ATOM 3521 O O . HIS A 1 443 ? -6.975 6.752 19.847 1.00 97.81 443 HIS A O 1
ATOM 3527 N N . SER A 1 444 ? -6.667 8.901 19.245 1.00 96.19 444 SER A N 1
ATOM 3528 C CA . SER A 1 444 ? -5.541 9.138 20.147 1.00 96.19 444 SER A CA 1
ATOM 3529 C C . SER A 1 444 ? -5.281 10.619 20.415 1.00 96.19 444 SER A C 1
ATOM 3531 O O . SER A 1 444 ? -4.947 11.376 19.510 1.00 96.19 444 SER A O 1
ATOM 3533 N N . ASN A 1 445 ? -5.317 11.021 21.686 1.00 96.00 445 ASN A N 1
ATOM 3534 C CA . ASN A 1 445 ? -4.895 12.365 22.098 1.00 96.00 445 ASN A CA 1
ATOM 3535 C C . ASN A 1 445 ? -3.363 12.498 22.161 1.00 96.00 445 ASN A C 1
ATOM 3537 O O . ASN A 1 445 ? -2.799 13.549 21.863 1.00 96.00 445 ASN A O 1
ATOM 3541 N N . THR A 1 446 ? -2.668 11.423 22.529 1.00 93.56 446 THR A N 1
ATOM 3542 C CA . THR A 1 446 ? -1.209 11.391 22.691 1.00 93.56 446 THR A CA 1
ATOM 3543 C C . THR A 1 446 ? -0.469 11.403 21.358 1.00 93.56 446 THR A C 1
ATOM 3545 O O . THR A 1 446 ? 0.549 12.084 21.239 1.00 93.56 446 THR A O 1
ATOM 3548 N N . LEU A 1 447 ? -0.964 10.677 20.349 1.00 91.88 447 LEU A N 1
ATOM 3549 C CA . LEU A 1 447 ? -0.372 10.685 19.011 1.00 91.88 447 LEU A CA 1
ATOM 3550 C C . LEU A 1 447 ? -0.620 12.017 18.298 1.00 91.88 447 LEU A C 1
ATOM 3552 O O . LEU A 1 447 ? 0.284 12.504 17.627 1.00 91.88 447 LEU A O 1
ATOM 3556 N N . VAL A 1 448 ? -1.789 12.642 18.486 1.00 92.94 448 VAL A N 1
ATOM 3557 C CA . VAL A 1 448 ? -2.055 14.004 17.983 1.00 92.94 448 VAL A CA 1
ATOM 3558 C C . VAL A 1 448 ? -1.037 14.988 18.560 1.00 92.94 448 VAL A C 1
ATOM 3560 O O . VAL A 1 448 ? -0.313 15.625 17.797 1.00 92.94 448 VAL A O 1
ATOM 3563 N N . ALA A 1 449 ? -0.868 15.009 19.885 1.00 91.62 449 ALA A N 1
ATOM 3564 C CA . ALA A 1 449 ? 0.118 15.870 20.540 1.00 91.62 449 ALA A CA 1
ATOM 3565 C C . ALA A 1 449 ? 1.570 15.575 20.106 1.00 91.62 449 ALA A C 1
ATOM 3567 O O . ALA A 1 449 ? 2.410 16.475 20.068 1.00 91.62 449 ALA A O 1
ATOM 3568 N N . ALA A 1 450 ? 1.901 14.318 19.785 1.00 87.12 450 ALA A N 1
ATOM 3569 C CA . ALA A 1 450 ? 3.214 13.955 19.251 1.00 87.12 450 ALA A CA 1
ATOM 3570 C C . ALA A 1 450 ? 3.429 14.518 17.836 1.00 87.12 450 ALA A C 1
ATOM 3572 O O . ALA A 1 450 ? 4.484 15.094 17.561 1.00 87.12 450 ALA A O 1
ATOM 3573 N N . ARG A 1 451 ? 2.419 14.415 16.963 1.00 83.56 451 ARG A N 1
ATOM 3574 C CA . ARG A 1 451 ? 2.459 14.950 15.593 1.00 83.56 451 ARG A CA 1
ATOM 3575 C C . ARG A 1 451 ? 2.539 16.475 15.572 1.00 83.56 451 ARG A C 1
ATOM 3577 O O . ARG A 1 451 ? 3.315 17.017 14.793 1.00 83.56 451 ARG A O 1
ATOM 3584 N N . GLU A 1 452 ? 1.822 17.161 16.463 1.00 86.19 452 GLU A N 1
ATOM 3585 C CA . GLU A 1 452 ? 1.920 18.621 16.645 1.00 86.19 452 GLU A CA 1
ATOM 3586 C C . GLU A 1 452 ? 3.340 19.066 17.031 1.00 86.19 452 GLU A C 1
ATOM 3588 O O . GLU A 1 452 ? 3.793 20.138 16.637 1.00 86.19 452 GLU A O 1
ATOM 3593 N N . LYS A 1 453 ? 4.085 18.207 17.739 1.00 83.50 453 LYS A N 1
ATOM 3594 C CA . LYS A 1 453 ? 5.506 18.406 18.074 1.00 83.50 453 LYS A CA 1
ATOM 3595 C C . LYS A 1 453 ? 6.472 17.946 16.972 1.00 83.50 453 LYS A C 1
ATOM 3597 O O . LYS A 1 453 ? 7.683 17.956 17.184 1.00 83.50 453 LYS A O 1
ATOM 3602 N N . GLY A 1 454 ? 5.968 17.518 15.813 1.00 75.06 454 GLY A N 1
ATOM 3603 C CA . GLY A 1 454 ? 6.773 17.023 14.693 1.00 75.06 454 GLY A CA 1
ATOM 3604 C C . GLY A 1 454 ? 7.415 15.650 14.926 1.00 75.06 454 GLY A C 1
ATOM 3605 O O . GLY A 1 454 ? 8.393 15.316 14.257 1.00 75.06 454 GLY A O 1
ATOM 3606 N N . LEU A 1 455 ? 6.909 14.861 15.880 1.00 78.50 455 LEU A N 1
ATOM 3607 C CA . LEU A 1 455 ? 7.383 13.499 16.128 1.00 78.50 455 LEU A CA 1
ATOM 3608 C C . LEU A 1 455 ? 6.692 12.514 15.181 1.00 78.50 455 LEU A C 1
ATOM 3610 O O . LEU A 1 455 ? 5.477 12.568 14.996 1.00 78.50 455 LEU A O 1
ATOM 3614 N N . LEU A 1 456 ? 7.472 11.589 14.619 1.00 76.94 456 LEU A N 1
ATOM 3615 C CA . LEU A 1 456 ? 6.953 10.510 13.780 1.00 76.94 456 LEU A CA 1
ATOM 3616 C C . LEU A 1 456 ? 6.269 9.449 14.645 1.00 76.94 456 LEU A C 1
ATOM 3618 O O . LEU A 1 456 ? 6.806 9.028 15.670 1.00 76.94 456 LEU A O 1
ATOM 3622 N N . THR A 1 457 ? 5.099 8.996 14.206 1.00 80.19 457 THR A N 1
ATOM 3623 C CA . THR A 1 457 ? 4.312 7.953 14.884 1.00 80.19 457 THR A CA 1
ATOM 3624 C C . THR A 1 457 ? 4.436 6.588 14.207 1.00 80.19 457 THR A C 1
ATOM 3626 O O . THR A 1 457 ? 4.022 5.574 14.769 1.00 80.19 457 THR A O 1
ATOM 3629 N N . GLY A 1 458 ? 4.992 6.557 12.993 1.00 81.69 458 GLY A N 1
ATOM 3630 C CA . GLY A 1 458 ? 5.034 5.382 12.126 1.00 81.69 458 GLY A CA 1
ATOM 3631 C C . GLY A 1 458 ? 3.766 5.214 11.288 1.00 81.69 458 GLY A C 1
ATOM 3632 O O . GLY A 1 458 ? 3.752 4.386 10.384 1.00 81.69 458 GLY A O 1
ATOM 3633 N N . LEU A 1 459 ? 2.716 6.004 11.540 1.00 88.06 459 LEU A N 1
ATOM 3634 C CA . LEU A 1 459 ? 1.472 5.982 10.765 1.00 88.06 459 LEU A CA 1
ATOM 3635 C C . LEU A 1 459 ? 1.561 6.827 9.490 1.00 88.06 459 LEU A C 1
ATOM 3637 O O . LEU A 1 459 ? 0.781 6.621 8.560 1.00 88.06 459 LEU A O 1
ATOM 3641 N N . GLU A 1 460 ? 2.531 7.742 9.424 1.00 85.06 460 GLU A N 1
ATOM 3642 C CA . GLU A 1 460 ? 2.742 8.632 8.281 1.00 85.06 460 GLU A CA 1
ATOM 3643 C C . GLU A 1 460 ? 2.961 7.835 6.987 1.00 85.06 460 GLU A C 1
ATOM 3645 O O . GLU A 1 460 ? 2.455 8.229 5.936 1.00 85.06 460 GLU A O 1
ATOM 3650 N N . ILE A 1 461 ? 3.604 6.663 7.081 1.00 86.06 461 ILE A N 1
ATOM 3651 C CA . ILE A 1 461 ? 3.878 5.782 5.939 1.00 86.06 461 ILE A CA 1
ATOM 3652 C C . ILE A 1 461 ? 2.607 5.379 5.180 1.00 86.06 461 ILE A C 1
ATOM 3654 O O . ILE A 1 461 ? 2.642 5.268 3.960 1.00 86.06 461 ILE A O 1
ATOM 3658 N N . PHE A 1 462 ? 1.469 5.204 5.865 1.00 90.81 462 PHE A N 1
ATOM 3659 C CA . PHE A 1 462 ? 0.201 4.854 5.217 1.00 90.81 462 PHE A CA 1
ATOM 3660 C C . PHE A 1 462 ? -0.348 6.025 4.405 1.00 90.81 462 PHE A C 1
ATOM 3662 O O . PHE A 1 462 ? -0.751 5.853 3.255 1.00 90.81 462 PHE A O 1
ATOM 3669 N N . THR A 1 463 ? -0.327 7.224 4.989 1.00 88.88 463 THR A N 1
ATOM 3670 C CA . THR A 1 463 ? -0.799 8.439 4.317 1.00 88.88 463 THR A CA 1
ATOM 3671 C C . THR A 1 463 ? 0.118 8.848 3.163 1.00 88.88 463 THR A C 1
ATOM 3673 O O . THR A 1 463 ? -0.366 9.276 2.119 1.00 88.88 463 THR A O 1
ATOM 3676 N N . GLU A 1 464 ? 1.433 8.636 3.294 1.00 86.12 464 GLU A N 1
ATOM 3677 C CA . GLU A 1 464 ? 2.417 8.881 2.231 1.00 86.12 464 GLU A CA 1
ATOM 3678 C C . GLU A 1 464 ? 2.247 7.940 1.031 1.00 86.12 464 GLU A C 1
ATOM 3680 O O . GLU A 1 464 ? 2.660 8.276 -0.073 1.00 86.12 464 GLU A O 1
ATOM 3685 N N . VAL A 1 465 ? 1.615 6.778 1.201 1.00 89.25 465 VAL A N 1
ATOM 3686 C CA . VAL A 1 465 ? 1.309 5.861 0.087 1.00 89.25 465 VAL A CA 1
ATOM 3687 C C . VAL A 1 465 ? -0.167 5.912 -0.330 1.00 89.25 465 VAL A C 1
ATOM 3689 O O . VAL A 1 465 ? -0.636 5.053 -1.077 1.00 89.25 465 VAL A O 1
ATOM 3692 N N . GLY A 1 466 ? -0.901 6.921 0.148 1.00 89.88 466 GLY A N 1
ATOM 3693 C CA . GLY A 1 466 ? -2.263 7.233 -0.284 1.00 89.88 466 GLY A CA 1
ATOM 3694 C C . GLY A 1 466 ? -3.379 6.425 0.385 1.00 89.88 466 GLY A C 1
ATOM 3695 O O . GLY A 1 466 ? -4.511 6.456 -0.100 1.00 89.88 466 GLY A O 1
ATOM 3696 N N . TYR A 1 467 ? -3.111 5.696 1.475 1.00 93.12 467 TYR A N 1
ATOM 3697 C CA . TYR A 1 467 ? -4.180 5.077 2.268 1.00 93.12 467 TYR A CA 1
ATOM 3698 C C . TYR A 1 467 ? -4.918 6.116 3.118 1.00 93.12 467 TYR A C 1
ATOM 3700 O O . TYR A 1 467 ? -4.320 7.053 3.650 1.00 93.12 467 TYR A O 1
ATOM 3708 N N . ASN A 1 468 ? -6.229 5.922 3.278 1.00 95.00 468 ASN A N 1
ATOM 3709 C CA . ASN A 1 468 ? -7.087 6.804 4.064 1.00 95.00 468 ASN A CA 1
ATOM 3710 C C . ASN A 1 468 ? -6.978 6.465 5.557 1.00 95.00 468 ASN A C 1
ATOM 3712 O O . ASN A 1 468 ? -7.809 5.743 6.112 1.00 95.00 468 ASN A O 1
ATOM 3716 N N . LEU A 1 469 ? -5.911 6.960 6.182 1.00 96.31 469 LEU A N 1
ATOM 3717 C CA . LEU A 1 469 ? -5.681 6.871 7.616 1.00 96.31 469 LEU A CA 1
ATOM 3718 C C . LEU A 1 469 ? -5.708 8.264 8.239 1.00 96.31 469 LEU A C 1
ATOM 3720 O O . LEU A 1 469 ? -5.020 9.175 7.782 1.00 96.31 469 LEU A O 1
ATOM 3724 N N . GLU A 1 470 ? -6.446 8.402 9.333 1.00 95.88 470 GLU A N 1
ATOM 3725 C CA . GLU A 1 470 ? -6.519 9.642 10.097 1.00 95.88 470 GLU A CA 1
ATOM 3726 C C . GLU A 1 470 ? -6.308 9.354 11.585 1.00 95.88 470 GLU A C 1
ATOM 3728 O O . GLU A 1 470 ? -6.892 8.424 12.141 1.00 95.88 470 GLU A O 1
ATOM 3733 N N . VAL A 1 471 ? -5.463 10.157 12.235 1.00 94.94 471 VAL A N 1
ATOM 3734 C CA . VAL A 1 471 ? -5.311 10.139 13.694 1.00 94.94 471 VAL A CA 1
ATOM 3735 C C . VAL A 1 471 ? -6.182 11.252 14.252 1.00 94.94 471 VAL A C 1
ATOM 3737 O O . VAL A 1 471 ? -5.930 12.417 13.947 1.00 94.94 471 VAL A O 1
ATOM 3740 N N . VAL A 1 472 ? -7.192 10.895 15.041 1.00 95.88 472 VAL A N 1
ATOM 3741 C CA . VAL A 1 472 ? -8.211 11.831 15.527 1.00 95.88 472 VAL A CA 1
ATOM 3742 C C . VAL A 1 472 ? -8.153 11.960 17.052 1.00 95.88 472 VAL A C 1
ATOM 3744 O O . VAL A 1 472 ? -8.035 10.945 17.748 1.00 95.88 472 VAL A O 1
ATOM 3747 N N . PRO A 1 473 ? -8.217 13.185 17.606 1.00 97.00 473 PRO A N 1
ATOM 3748 C CA . PRO A 1 473 ? -8.354 13.369 19.042 1.00 97.00 473 PRO A CA 1
ATOM 3749 C C . PRO A 1 473 ? -9.774 12.996 19.483 1.00 97.00 473 PRO A C 1
ATOM 3751 O O . PRO A 1 473 ? -10.713 12.986 18.687 1.00 97.00 473 PRO A O 1
ATOM 3754 N N . PHE A 1 474 ? -9.949 12.730 20.773 1.00 96.44 474 PHE A N 1
ATOM 3755 C CA . PHE A 1 474 ? -11.248 12.396 21.346 1.00 96.44 474 PHE A CA 1
ATOM 3756 C C . PHE A 1 474 ? -11.482 13.094 22.687 1.00 96.44 474 PHE A C 1
ATOM 3758 O O . PHE A 1 474 ? -10.565 13.322 23.481 1.00 96.44 474 PHE A O 1
ATOM 3765 N N . LYS A 1 475 ? -12.760 13.354 22.974 1.00 97.25 475 LYS A N 1
ATOM 3766 C CA . LYS A 1 475 ? -13.257 13.765 24.289 1.00 97.25 475 LYS A CA 1
ATOM 3767 C C . LYS A 1 475 ? -14.255 12.718 24.769 1.00 97.25 475 LYS A C 1
ATOM 3769 O O . LYS A 1 475 ? -15.363 12.627 24.253 1.00 97.25 475 LYS A O 1
ATOM 3774 N N . LEU A 1 476 ? -13.830 11.900 25.732 1.00 96.62 476 LEU A N 1
ATOM 3775 C CA . LEU A 1 476 ? -14.548 10.694 26.162 1.00 96.62 476 LEU A CA 1
ATOM 3776 C C . LEU A 1 476 ? -16.013 10.960 26.536 1.00 96.62 476 LEU A C 1
ATOM 3778 O O . LEU A 1 476 ? -16.916 10.288 26.048 1.00 96.62 476 LEU A O 1
ATOM 3782 N N . LEU A 1 477 ? -16.231 11.938 27.416 1.00 97.56 477 LEU A N 1
ATOM 3783 C CA . LEU A 1 477 ? -17.558 12.233 27.953 1.00 97.56 477 LEU A CA 1
ATOM 3784 C C . LEU A 1 477 ? -18.462 12.904 26.911 1.00 97.56 477 LEU A C 1
ATOM 3786 O O . LEU A 1 477 ? -19.658 12.632 26.899 1.00 97.56 477 LEU A O 1
ATOM 3790 N N . ASP A 1 478 ? -17.891 13.690 25.995 1.00 98.25 478 ASP A N 1
ATOM 3791 C CA . ASP A 1 478 ? -18.634 14.299 24.887 1.00 98.25 478 ASP A CA 1
ATOM 3792 C C . ASP A 1 478 ? -19.127 13.224 23.910 1.00 98.25 478 ASP A C 1
ATOM 3794 O O . ASP A 1 478 ? -20.282 13.257 23.499 1.00 98.25 478 ASP A O 1
ATOM 3798 N N . LEU A 1 479 ? -18.289 12.232 23.579 1.00 98.06 479 LEU A N 1
ATOM 3799 C CA . LEU A 1 479 ? -18.696 11.091 22.748 1.00 98.06 479 LEU A CA 1
ATOM 3800 C C . LEU A 1 479 ? -19.818 10.282 23.409 1.00 98.06 479 LEU A C 1
ATOM 3802 O O . LEU A 1 479 ? -20.776 9.890 22.743 1.00 98.06 479 LEU A O 1
ATOM 3806 N N . ALA A 1 480 ? -19.725 10.053 24.721 1.00 98.38 480 ALA A N 1
ATOM 3807 C CA . ALA A 1 480 ? -20.771 9.363 25.467 1.00 98.38 480 ALA A CA 1
ATOM 3808 C C . ALA A 1 480 ? -22.087 10.167 25.476 1.00 98.38 480 ALA A C 1
ATOM 3810 O O . ALA A 1 480 ? -23.150 9.600 25.227 1.00 98.38 480 ALA A O 1
ATOM 3811 N N . ALA A 1 481 ? -22.021 11.487 25.683 1.00 98.44 481 ALA A N 1
ATOM 3812 C CA . ALA A 1 481 ? -23.189 12.365 25.624 1.00 98.44 481 ALA A CA 1
ATOM 3813 C C . ALA A 1 481 ? -23.817 12.405 24.221 1.00 98.44 481 ALA A C 1
ATOM 3815 O O . ALA A 1 481 ? -25.038 12.345 24.093 1.00 98.44 481 ALA A O 1
ATOM 3816 N N . GLN A 1 482 ? -22.996 12.444 23.165 1.00 98.25 482 GLN A N 1
ATOM 3817 C CA . GLN A 1 482 ? -23.454 12.391 21.771 1.00 98.25 482 GLN A CA 1
ATOM 3818 C C . GLN A 1 482 ? -24.160 11.071 21.453 1.00 98.25 482 GLN A C 1
ATOM 3820 O O . GLN A 1 482 ? -25.221 11.086 20.834 1.00 98.25 482 GLN A O 1
ATOM 3825 N N . CYS A 1 483 ? -23.614 9.941 21.912 1.00 98.19 483 CYS A N 1
ATOM 3826 C CA . CYS A 1 483 ? -24.253 8.634 21.757 1.00 98.19 483 CYS A CA 1
ATOM 3827 C C . CYS A 1 483 ? -25.660 8.600 22.375 1.00 98.19 483 CYS A C 1
ATOM 3829 O O . CYS A 1 483 ? -26.597 8.078 21.771 1.00 98.19 483 CYS A O 1
ATOM 3831 N N . LEU A 1 484 ? -25.805 9.159 23.581 1.00 98.06 484 LEU A N 1
ATOM 3832 C CA . LEU A 1 484 ? -27.067 9.152 24.323 1.00 98.06 484 LEU A CA 1
ATOM 3833 C C . LEU A 1 484 ? -28.011 10.296 23.947 1.00 98.06 484 LEU A C 1
ATOM 3835 O O . LEU A 1 484 ? -29.163 10.278 24.371 1.00 98.06 484 LEU A O 1
ATOM 3839 N N . GLN A 1 485 ? -27.525 11.293 23.202 1.00 97.31 485 GLN A N 1
ATOM 3840 C CA . GLN A 1 485 ? -28.219 12.561 22.954 1.00 97.31 485 GLN A CA 1
ATOM 3841 C C . GLN A 1 485 ? -28.699 13.226 24.261 1.00 97.31 485 GLN A C 1
ATOM 3843 O O . GLN A 1 485 ? -29.734 13.883 24.308 1.00 97.31 485 GLN A O 1
ATOM 3848 N N . SER A 1 486 ? -27.946 13.023 25.346 1.00 96.56 486 SER A N 1
ATOM 3849 C CA . SER A 1 486 ? -28.267 13.483 26.697 1.00 96.56 486 SER A CA 1
ATOM 3850 C C . SER A 1 486 ? -27.004 13.537 27.552 1.00 96.56 486 SER A C 1
ATOM 3852 O O . SER A 1 486 ? -26.074 12.747 27.373 1.00 96.56 486 SER A O 1
ATOM 3854 N N . THR A 1 487 ? -26.977 14.455 28.517 1.00 97.12 487 THR A N 1
ATOM 3855 C CA . THR A 1 487 ? -25.889 14.591 29.495 1.00 97.12 487 THR A CA 1
ATOM 3856 C C . THR A 1 487 ? -26.232 13.994 30.859 1.00 97.12 487 THR A C 1
ATOM 3858 O O . THR A 1 487 ? -25.361 13.940 31.718 1.00 97.12 487 THR A O 1
ATOM 3861 N N . GLU A 1 488 ? -27.452 13.496 31.083 1.00 98.00 488 GLU A N 1
ATOM 3862 C CA . GLU A 1 488 ? -27.912 13.057 32.410 1.00 98.00 488 GLU A CA 1
ATOM 3863 C C . GLU A 1 488 ? -27.065 11.908 32.980 1.00 98.00 488 GLU A C 1
ATOM 3865 O O . GLU A 1 488 ? -26.479 12.031 34.059 1.00 98.00 488 GLU A O 1
ATOM 3870 N N . ALA A 1 489 ? -26.918 10.816 32.223 1.00 97.44 489 ALA A N 1
ATOM 3871 C CA . ALA A 1 489 ? -26.097 9.676 32.635 1.00 97.44 489 ALA A CA 1
ATOM 3872 C C . ALA A 1 489 ? -24.608 10.050 32.755 1.00 97.44 489 ALA A C 1
ATOM 3874 O O . ALA A 1 489 ? -23.904 9.545 33.631 1.00 97.44 489 ALA A O 1
ATOM 3875 N N . VAL A 1 490 ? -24.129 10.965 31.906 1.00 98.00 490 VAL A N 1
ATOM 3876 C CA . VAL A 1 490 ? -22.753 11.475 31.963 1.00 98.00 490 VAL A CA 1
ATOM 3877 C C . VAL A 1 490 ? -22.534 12.262 33.255 1.00 98.00 490 VAL A C 1
ATOM 3879 O O . VAL A 1 490 ? -21.581 11.982 33.978 1.00 98.00 490 VAL A O 1
ATOM 3882 N N . ASN A 1 491 ? -23.440 13.177 33.599 1.00 98.19 491 ASN A N 1
ATOM 3883 C CA . ASN A 1 491 ? -23.394 13.961 34.833 1.00 98.19 491 ASN A CA 1
ATOM 3884 C C . ASN A 1 491 ? -23.472 13.056 36.066 1.00 98.19 491 ASN A C 1
ATOM 3886 O O . ASN A 1 491 ? -22.713 13.239 37.019 1.00 98.19 491 ASN A O 1
ATOM 3890 N N . PHE A 1 492 ? -24.328 12.030 36.032 1.00 98.06 492 PHE A N 1
ATOM 3891 C CA . PHE A 1 492 ? -24.380 11.014 37.081 1.00 98.06 492 PHE A CA 1
ATOM 3892 C C . PHE A 1 492 ? -23.023 10.321 37.260 1.00 98.06 492 PHE A C 1
ATOM 3894 O O . PHE A 1 492 ? -22.510 10.249 38.379 1.00 98.06 492 PHE A O 1
ATOM 3901 N N . PHE A 1 493 ? -22.404 9.858 36.169 1.00 98.06 493 PHE A N 1
ATOM 3902 C CA . PHE A 1 493 ? -21.095 9.208 36.210 1.00 98.06 493 PHE A CA 1
ATOM 3903 C C . PHE A 1 493 ? -19.997 10.142 36.732 1.00 98.06 493 PHE A C 1
ATOM 3905 O O . PHE A 1 493 ? -19.209 9.736 37.592 1.00 98.06 493 PHE A O 1
ATOM 3912 N N . VAL A 1 494 ? -19.970 11.392 36.259 1.00 97.81 494 VAL A N 1
ATOM 3913 C CA . VAL A 1 494 ? -19.025 12.429 36.696 1.00 97.81 494 VAL A CA 1
ATOM 3914 C C . VAL A 1 494 ? -19.122 12.650 38.203 1.00 97.81 494 VAL A C 1
ATOM 3916 O O . VAL A 1 494 ? -18.107 12.563 38.894 1.00 97.81 494 VAL A O 1
ATOM 3919 N N . ASN A 1 495 ? -20.339 12.834 38.715 1.00 97.50 495 ASN A N 1
ATOM 3920 C CA . ASN A 1 495 ? -20.580 13.134 40.126 1.00 97.50 495 ASN A CA 1
ATOM 3921 C C . ASN A 1 495 ? -20.333 11.929 41.046 1.00 97.50 495 ASN A C 1
ATOM 3923 O O . ASN A 1 495 ? -19.866 12.096 42.170 1.00 97.50 495 ASN A O 1
ATOM 3927 N N . LYS A 1 496 ? -20.656 10.708 40.598 1.00 96.31 496 LYS A N 1
ATOM 3928 C CA . LYS A 1 496 ? -20.630 9.504 41.452 1.00 96.31 496 LYS A CA 1
ATOM 3929 C C . LYS A 1 496 ? -19.329 8.714 41.369 1.00 96.31 496 LYS A C 1
ATOM 3931 O O . LYS A 1 496 ? -18.880 8.166 42.373 1.00 96.31 496 LYS A O 1
ATOM 3936 N N . SER A 1 497 ? -18.765 8.584 40.169 1.00 95.56 497 SER A N 1
ATOM 3937 C CA . SER A 1 497 ? -17.802 7.517 39.868 1.00 95.56 497 SER A CA 1
ATOM 3938 C C . SER A 1 497 ? -16.523 7.998 39.196 1.00 95.56 497 SER A C 1
ATOM 3940 O O . SER A 1 497 ? -15.489 7.364 39.396 1.00 95.56 497 SER A O 1
ATOM 3942 N N . TYR A 1 498 ? -16.543 9.095 38.435 1.00 95.69 498 TYR A N 1
ATOM 3943 C CA . TYR A 1 498 ? -15.443 9.454 37.533 1.00 95.69 498 TYR A CA 1
ATOM 3944 C C . TYR A 1 498 ? -14.113 9.725 38.245 1.00 95.69 498 TYR A C 1
ATOM 3946 O O . TYR A 1 498 ? -13.090 9.178 37.840 1.00 95.69 498 TYR A O 1
ATOM 3954 N N . ALA A 1 499 ? -14.109 10.488 39.343 1.00 94.81 499 ALA A N 1
ATOM 3955 C CA . ALA A 1 499 ? -12.880 10.755 40.100 1.00 94.81 499 ALA A CA 1
ATOM 3956 C C . ALA A 1 499 ? -12.250 9.459 40.649 1.00 94.81 499 ALA A C 1
ATOM 3958 O O . ALA A 1 499 ? -11.053 9.213 40.488 1.00 94.81 499 ALA A O 1
ATOM 3959 N N . LYS A 1 500 ? -13.077 8.577 41.228 1.00 94.19 500 LYS A N 1
ATOM 3960 C CA . LYS A 1 500 ? -12.655 7.247 41.696 1.00 94.19 500 LYS A CA 1
ATOM 3961 C C . LYS A 1 500 ? -12.180 6.369 40.541 1.00 94.19 500 LYS A C 1
ATOM 3963 O O . LYS A 1 500 ? -11.215 5.624 40.692 1.00 94.19 500 LYS A O 1
ATOM 3968 N N . ALA A 1 501 ? -12.868 6.433 39.405 1.00 94.44 501 ALA A N 1
ATOM 3969 C CA . ALA A 1 501 ? -12.548 5.670 38.213 1.00 94.44 501 ALA A CA 1
ATOM 3970 C C . ALA A 1 501 ? -11.168 6.052 37.681 1.00 94.44 501 ALA A C 1
ATOM 3972 O O . ALA A 1 501 ? -10.327 5.168 37.562 1.00 94.44 501 ALA A O 1
ATOM 3973 N N . LYS A 1 502 ? -10.923 7.350 37.464 1.00 94.19 502 LYS A N 1
ATOM 3974 C CA . LYS A 1 502 ? -9.693 7.907 36.884 1.00 94.19 502 LYS A CA 1
ATOM 3975 C C . LYS A 1 502 ? -8.437 7.600 37.701 1.00 94.19 502 LYS A C 1
ATOM 3977 O O . LYS A 1 502 ? -7.373 7.390 37.131 1.00 94.19 502 LYS A O 1
ATOM 3982 N N . ASN A 1 503 ? -8.576 7.516 39.023 1.00 94.69 503 ASN A N 1
ATOM 3983 C CA . ASN A 1 503 ? -7.472 7.199 39.933 1.00 94.69 503 ASN A CA 1
ATOM 3984 C C . ASN A 1 503 ? -7.257 5.687 40.138 1.00 94.69 503 ASN A C 1
ATOM 3986 O O . ASN A 1 503 ? -6.338 5.282 40.846 1.00 94.69 503 ASN A O 1
ATOM 3990 N N . HIS A 1 504 ? -8.098 4.827 39.555 1.00 96.25 504 HIS A N 1
ATOM 3991 C CA . HIS A 1 504 ? -7.992 3.382 39.730 1.00 96.25 504 HIS A CA 1
ATOM 3992 C C . HIS A 1 504 ? -7.058 2.744 38.690 1.00 96.25 504 HIS A C 1
ATOM 3994 O O . HIS A 1 504 ? -7.095 3.083 37.511 1.00 96.25 504 HIS A O 1
ATOM 4000 N N . ARG A 1 505 ? -6.305 1.709 39.088 1.00 95.12 505 ARG A N 1
ATOM 4001 C CA . ARG A 1 505 ? -5.347 0.988 38.217 1.00 95.12 505 ARG A CA 1
ATOM 4002 C C . ARG A 1 505 ? -5.931 0.426 36.911 1.00 95.12 505 ARG A C 1
ATOM 4004 O O . ARG A 1 505 ? -5.200 0.219 35.953 1.00 95.12 505 ARG A O 1
ATOM 4011 N N . ASN A 1 506 ? -7.240 0.167 36.880 1.00 94.56 506 ASN A N 1
ATOM 4012 C CA . ASN A 1 506 ? -7.938 -0.376 35.707 1.00 94.56 506 ASN A CA 1
ATOM 4013 C C . ASN A 1 506 ? -8.537 0.707 34.797 1.00 94.56 506 ASN A C 1
ATOM 4015 O O . ASN A 1 506 ? -9.147 0.354 33.791 1.00 94.56 506 ASN A O 1
ATOM 4019 N N . TRP A 1 507 ? -8.391 1.996 35.136 1.00 94.62 507 TRP A N 1
ATOM 4020 C CA . TRP A 1 507 ? -8.996 3.097 34.380 1.00 94.62 507 TRP A CA 1
ATOM 4021 C C . TRP A 1 507 ? -8.669 3.024 32.898 1.00 94.62 507 TRP A C 1
ATOM 4023 O O . TRP A 1 507 ? -9.573 3.118 32.085 1.00 94.62 507 TRP A O 1
ATOM 4033 N N . TYR A 1 508 ? -7.406 2.763 32.567 1.00 91.38 508 TYR A N 1
ATOM 4034 C CA . TYR A 1 508 ? -6.953 2.626 31.188 1.00 91.38 508 TYR A CA 1
ATOM 4035 C C . TYR A 1 508 ? -7.819 1.650 30.375 1.00 91.38 508 TYR A C 1
ATOM 4037 O O . TYR A 1 508 ? -8.251 1.971 29.275 1.00 91.38 508 TYR A O 1
ATOM 4045 N N . SER A 1 509 ? -8.119 0.475 30.939 1.00 93.12 509 SER A N 1
ATOM 4046 C CA . SER A 1 509 ? -8.970 -0.525 30.282 1.00 93.12 509 SER A CA 1
ATOM 4047 C C . SER A 1 509 ? -10.425 -0.067 30.200 1.00 93.12 509 SER A C 1
ATOM 4049 O O . SER A 1 509 ? -11.097 -0.304 29.207 1.00 93.12 509 SER A O 1
ATOM 4051 N N . HIS A 1 510 ? -10.931 0.587 31.245 1.00 96.25 510 HIS A N 1
ATOM 4052 C CA . HIS A 1 510 ? -12.319 1.043 31.271 1.00 96.25 510 HIS A CA 1
ATOM 4053 C C . HIS A 1 510 ? -12.557 2.236 30.336 1.00 96.25 510 HIS A C 1
ATOM 4055 O O . HIS A 1 510 ? -13.625 2.351 29.745 1.00 96.25 510 HIS A O 1
ATOM 4061 N N . GLU A 1 511 ? -11.567 3.114 30.186 1.00 96.44 511 GLU A N 1
ATOM 4062 C CA . GLU A 1 511 ? -11.586 4.217 29.233 1.00 96.44 511 GLU A CA 1
ATOM 4063 C C . GLU A 1 511 ? -11.698 3.681 27.805 1.00 96.44 511 GLU A C 1
ATOM 4065 O O . GLU A 1 511 ? -12.563 4.133 27.059 1.00 96.44 511 GLU A O 1
ATOM 4070 N N . THR A 1 512 ? -10.899 2.675 27.430 1.00 95.69 512 THR A N 1
ATOM 4071 C CA . THR A 1 512 ? -10.982 2.077 26.090 1.00 95.69 512 THR A CA 1
ATOM 4072 C C . THR A 1 512 ? -12.291 1.316 25.858 1.00 95.69 512 THR A C 1
ATOM 4074 O O . THR A 1 512 ? -12.803 1.347 24.737 1.00 95.69 512 THR A O 1
ATOM 4077 N N . ASP A 1 513 ? -12.868 0.689 26.891 1.00 97.94 513 ASP A N 1
ATOM 4078 C CA . ASP A 1 513 ? -14.191 0.045 26.834 1.00 97.94 513 ASP A CA 1
ATOM 4079 C C . ASP A 1 513 ? -15.341 1.054 26.627 1.00 97.94 513 ASP A C 1
ATOM 4081 O O . ASP A 1 513 ? -16.253 0.809 25.830 1.00 97.94 513 ASP A O 1
ATOM 4085 N N . LEU A 1 514 ? -15.297 2.221 27.282 1.00 98.31 514 LEU A N 1
ATOM 4086 C CA . LEU A 1 514 ? -16.276 3.285 27.026 1.00 98.31 514 LEU A CA 1
ATOM 4087 C C . LEU A 1 514 ? -16.046 3.948 25.661 1.00 98.31 514 LEU A C 1
ATOM 4089 O O . LEU A 1 514 ? -17.006 4.215 24.943 1.00 98.31 514 LEU A O 1
ATOM 4093 N N . LEU A 1 515 ? -14.790 4.180 25.264 1.00 98.25 515 LEU A N 1
ATOM 4094 C CA . LEU A 1 515 ? -14.475 4.766 23.958 1.00 98.25 515 LEU A CA 1
ATOM 4095 C C . LEU A 1 515 ? -14.998 3.904 22.813 1.00 98.25 515 LEU A C 1
ATOM 4097 O O . LEU A 1 515 ? -15.699 4.425 21.953 1.00 98.25 515 LEU A O 1
ATOM 4101 N N . ARG A 1 516 ? -14.698 2.598 22.790 1.00 98.06 516 ARG A N 1
ATOM 4102 C CA . ARG A 1 516 ? -15.109 1.722 21.676 1.00 98.06 516 ARG A CA 1
ATOM 4103 C C . ARG A 1 516 ? -16.630 1.659 21.521 1.00 98.06 516 ARG A C 1
ATOM 4105 O O . ARG A 1 516 ? -17.125 1.661 20.399 1.00 98.06 516 ARG A O 1
ATOM 4112 N N . THR A 1 517 ? -17.371 1.660 22.631 1.00 98.50 517 THR A N 1
ATOM 4113 C CA . THR A 1 517 ? -18.841 1.635 22.609 1.00 98.50 517 THR A CA 1
ATOM 4114 C C . THR A 1 517 ? -19.424 2.986 22.192 1.00 98.50 517 THR A C 1
ATOM 4116 O O . THR A 1 517 ? -20.296 3.032 21.324 1.00 98.50 517 THR A O 1
ATOM 4119 N N . ALA A 1 518 ? -18.901 4.097 22.720 1.00 98.62 518 ALA A N 1
ATOM 4120 C CA . ALA A 1 518 ? -19.343 5.441 22.348 1.00 98.62 518 ALA A CA 1
ATOM 4121 C C . ALA A 1 518 ? -19.002 5.796 20.888 1.00 98.62 518 ALA A C 1
ATOM 4123 O O . ALA A 1 518 ? -19.847 6.340 20.180 1.00 98.62 518 ALA A O 1
ATOM 4124 N N . ILE A 1 519 ? -17.806 5.440 20.405 1.00 98.62 519 ILE A N 1
ATOM 4125 C CA . ILE A 1 519 ? -17.388 5.650 19.010 1.00 98.62 519 ILE A CA 1
ATOM 4126 C C . ILE A 1 519 ? -18.323 4.901 18.062 1.00 98.62 519 ILE A C 1
ATOM 4128 O O . ILE A 1 519 ? -18.868 5.518 17.152 1.00 98.62 519 ILE A O 1
ATOM 4132 N N . LEU A 1 520 ? -18.565 3.606 18.293 1.00 98.69 520 LEU A N 1
ATOM 4133 C CA . LEU A 1 520 ? -19.463 2.822 17.438 1.00 98.69 520 LEU A CA 1
ATOM 4134 C C . LEU A 1 520 ? -20.910 3.315 17.500 1.00 98.69 520 LEU A C 1
ATOM 4136 O O . LEU A 1 520 ? -21.607 3.301 16.492 1.00 98.69 520 LEU A O 1
ATOM 4140 N N . CYS A 1 521 ? -21.362 3.808 18.652 1.00 98.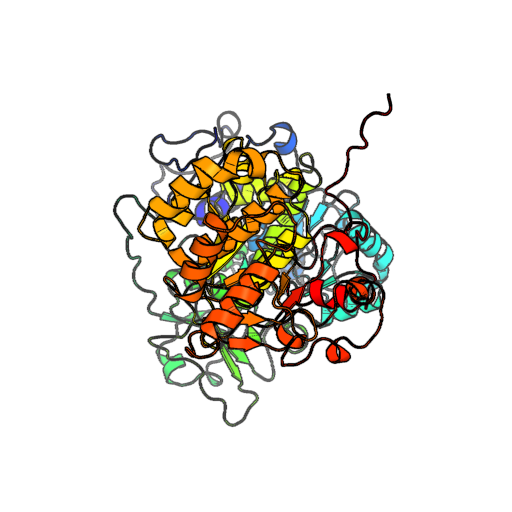31 521 CYS A N 1
ATOM 4141 C CA . CYS A 1 521 ? -22.672 4.438 18.765 1.00 98.31 521 CYS A CA 1
ATOM 4142 C C . CYS A 1 521 ? -22.798 5.683 17.872 1.00 98.31 521 CYS A C 1
ATOM 4144 O O . CYS A 1 521 ? -23.798 5.848 17.173 1.00 98.31 521 CYS A O 1
ATOM 4146 N N . VAL A 1 522 ? -21.778 6.549 17.878 1.00 98.38 522 VAL A N 1
ATOM 4147 C CA . VAL A 1 522 ? -21.793 7.837 17.168 1.00 98.38 522 VAL A CA 1
ATOM 4148 C C . VAL A 1 522 ? -21.467 7.689 15.682 1.00 98.38 522 VAL A C 1
ATOM 4150 O O . VAL A 1 522 ? -22.042 8.409 14.870 1.00 98.38 522 VAL A O 1
ATOM 4153 N N . GLN A 1 523 ? -20.560 6.782 15.317 1.00 98.25 523 GLN A N 1
ATOM 4154 C CA . GLN A 1 523 ? -19.979 6.687 13.970 1.00 98.25 523 GLN A CA 1
ATOM 4155 C C . GLN A 1 523 ? -20.310 5.373 13.244 1.00 98.25 523 GLN A C 1
ATOM 4157 O O . GLN A 1 523 ? -20.194 5.317 12.021 1.00 98.25 523 GLN A O 1
ATOM 4162 N N . GLY A 1 524 ? -20.747 4.330 13.957 1.00 98.38 524 GLY A N 1
ATOM 4163 C CA . GLY A 1 524 ? -20.856 2.973 13.413 1.00 98.38 524 GLY A CA 1
ATOM 4164 C C . GLY A 1 524 ? -19.497 2.389 13.015 1.00 98.38 524 GLY A C 1
ATOM 4165 O O . GLY A 1 524 ? -18.460 2.896 13.423 1.00 98.38 524 GLY A O 1
ATOM 4166 N N . GLY A 1 525 ? -19.494 1.332 12.201 1.00 98.44 525 GLY A N 1
ATOM 4167 C CA . GLY A 1 525 ? -18.284 0.747 11.615 1.00 98.44 525 GLY A CA 1
ATOM 4168 C C . GLY A 1 525 ? -17.730 -0.452 12.386 1.00 98.44 525 GLY A C 1
ATOM 4169 O O . GLY A 1 525 ? -18.459 -1.158 13.087 1.00 98.44 525 GLY A O 1
ATOM 4170 N N . VAL A 1 526 ? -16.432 -0.710 12.207 1.00 98.81 526 VAL A N 1
ATOM 4171 C CA . VAL A 1 526 ? -15.710 -1.843 12.803 1.00 98.81 526 VAL A CA 1
ATOM 4172 C C . VAL A 1 526 ? -14.693 -1.326 13.814 1.00 98.81 526 VAL A C 1
ATOM 4174 O O . VAL A 1 526 ? -13.779 -0.588 13.459 1.00 98.81 526 VAL A O 1
ATOM 4177 N N . TYR A 1 527 ? -14.807 -1.740 15.068 1.00 98.75 527 TYR A N 1
ATOM 4178 C CA . TYR A 1 527 ? -13.765 -1.553 16.068 1.00 98.75 527 TYR A CA 1
ATOM 4179 C C . TYR A 1 527 ? -12.874 -2.794 16.152 1.00 98.75 527 TYR A C 1
ATOM 4181 O O . TYR A 1 527 ? -13.381 -3.918 16.195 1.00 98.75 527 TYR A O 1
ATOM 4189 N N . LEU A 1 528 ? -11.561 -2.574 16.223 1.00 98.38 528 LEU A N 1
ATOM 4190 C CA . LEU A 1 528 ? -10.552 -3.600 16.462 1.00 98.38 528 LEU A CA 1
ATOM 4191 C C . LEU A 1 528 ? -9.575 -3.126 17.548 1.00 98.38 528 LEU A C 1
ATOM 4193 O O . LEU A 1 528 ? -9.037 -2.018 17.475 1.00 98.38 528 LEU A O 1
ATOM 4197 N N . ASP A 1 529 ? -9.303 -3.982 18.536 1.00 96.31 529 ASP A N 1
ATOM 4198 C CA . ASP A 1 529 ? -8.137 -3.816 19.407 1.00 96.31 529 ASP A CA 1
ATOM 4199 C C . ASP A 1 529 ? -6.853 -3.841 18.558 1.00 96.31 529 ASP A C 1
ATOM 4201 O O . ASP A 1 529 ? -6.788 -4.430 17.476 1.00 96.31 529 ASP A O 1
ATOM 4205 N N . THR A 1 530 ? -5.796 -3.196 19.050 1.00 94.00 530 THR A N 1
ATOM 4206 C CA . THR A 1 530 ? -4.533 -3.007 18.311 1.00 94.00 530 THR A CA 1
ATOM 4207 C C . THR A 1 530 ? -3.725 -4.291 18.092 1.00 94.00 530 THR A C 1
ATOM 4209 O O . THR A 1 530 ? -2.695 -4.263 17.419 1.00 94.00 530 THR A O 1
ATOM 4212 N N . ASP A 1 531 ? -4.190 -5.413 18.635 1.00 92.69 531 ASP A N 1
ATOM 4213 C CA . ASP A 1 531 ? -3.653 -6.764 18.477 1.00 92.69 531 ASP A CA 1
ATOM 4214 C C . ASP A 1 531 ? -4.673 -7.761 17.897 1.00 92.69 531 ASP A C 1
ATOM 4216 O O . ASP A 1 531 ? -4.501 -8.983 18.008 1.00 92.69 531 ASP A O 1
ATOM 4220 N N . MET A 1 532 ? -5.715 -7.237 17.244 1.00 95.88 532 MET A N 1
ATOM 4221 C CA . MET A 1 532 ? -6.582 -7.989 16.345 1.00 95.88 532 MET A CA 1
ATOM 4222 C C . MET A 1 532 ? -6.004 -7.978 14.933 1.00 95.88 532 MET A C 1
ATOM 4224 O O . MET A 1 532 ? -5.903 -6.937 14.286 1.00 95.88 532 MET A O 1
ATOM 4228 N N . HIS A 1 533 ? -5.669 -9.162 14.436 1.00 95.19 533 HIS A N 1
ATOM 4229 C CA . HIS A 1 533 ? -5.032 -9.337 13.140 1.00 95.19 533 HIS A CA 1
ATOM 4230 C C . HIS A 1 533 ? -6.000 -9.955 12.139 1.00 95.19 533 HIS A C 1
ATOM 4232 O O . HIS A 1 533 ? -6.381 -11.117 12.290 1.00 95.19 533 HIS A O 1
ATOM 4238 N N . LEU A 1 534 ? -6.412 -9.185 11.128 1.00 97.19 534 LEU A N 1
ATOM 4239 C CA . LEU A 1 534 ? -7.289 -9.690 10.073 1.00 97.19 534 LEU A CA 1
ATOM 4240 C C . LEU A 1 534 ? -6.544 -10.687 9.182 1.00 97.19 534 LEU A C 1
ATOM 4242 O O . LEU A 1 534 ? -5.382 -10.492 8.827 1.00 97.19 534 LEU A O 1
ATOM 4246 N N . VAL A 1 535 ? -7.251 -11.755 8.829 1.00 96.38 535 VAL A N 1
ATOM 4247 C CA . VAL A 1 535 ? -6.791 -12.805 7.909 1.00 96.38 535 VAL A CA 1
ATOM 4248 C C . VAL A 1 535 ? -7.750 -13.000 6.731 1.00 96.38 535 VAL A C 1
ATOM 4250 O O . VAL A 1 535 ? -7.445 -13.741 5.796 1.00 96.38 535 VAL A O 1
ATOM 4253 N N . ARG A 1 536 ? -8.919 -12.340 6.762 1.00 95.06 536 ARG A N 1
ATOM 4254 C CA . ARG A 1 536 ? -9.918 -12.310 5.686 1.00 95.06 536 ARG A CA 1
ATOM 4255 C C . ARG A 1 536 ? -10.639 -10.958 5.643 1.00 95.06 536 ARG A C 1
ATOM 4257 O O . ARG A 1 536 ? -10.724 -10.287 6.673 1.00 95.06 536 ARG A O 1
ATOM 4264 N N . PRO A 1 537 ? -11.205 -10.572 4.484 1.00 95.94 537 PRO A N 1
ATOM 4265 C CA . PRO A 1 537 ? -12.072 -9.403 4.402 1.00 95.94 537 PRO A CA 1
ATOM 4266 C C . PRO A 1 537 ? -13.361 -9.600 5.205 1.00 95.94 537 PRO A C 1
ATOM 4268 O O . PRO A 1 537 ? -13.968 -10.670 5.177 1.00 95.94 537 PRO A O 1
ATOM 4271 N N . LEU A 1 538 ? -13.802 -8.539 5.879 1.00 97.38 538 LEU A N 1
ATOM 4272 C CA . LEU A 1 538 ? -15.100 -8.467 6.550 1.00 97.38 538 LEU A CA 1
ATOM 4273 C C . LEU A 1 538 ? -16.209 -8.068 5.553 1.00 97.38 538 LEU A C 1
ATOM 4275 O O . LEU A 1 538 ? -16.169 -6.953 5.014 1.00 97.38 538 LEU A O 1
ATOM 4279 N N . PRO A 1 539 ? -17.217 -8.923 5.302 1.00 96.19 539 PRO A N 1
ATOM 4280 C CA . PRO A 1 539 ? -18.322 -8.597 4.404 1.00 96.19 539 PRO A CA 1
ATOM 4281 C C . PRO A 1 539 ? -19.128 -7.392 4.896 1.00 96.19 539 PRO A C 1
ATOM 4283 O O . PRO A 1 539 ? -19.358 -7.233 6.097 1.00 96.19 539 PRO A O 1
ATOM 4286 N N . LYS A 1 540 ? -19.636 -6.569 3.970 1.00 95.62 540 LYS A N 1
ATOM 4287 C CA . LYS A 1 540 ? -20.518 -5.435 4.311 1.00 95.62 540 LYS A CA 1
ATOM 4288 C C . LYS A 1 540 ? -21.834 -5.881 4.970 1.00 95.62 540 LYS A C 1
ATOM 4290 O O . LYS A 1 540 ? -22.433 -5.122 5.724 1.00 95.62 540 LYS A O 1
ATOM 4295 N N . SER A 1 541 ? -22.277 -7.111 4.702 1.00 95.31 541 SER A N 1
ATOM 4296 C CA . SER A 1 541 ? -23.467 -7.716 5.315 1.00 95.31 541 SER A CA 1
ATOM 4297 C C . SER A 1 541 ? -23.295 -8.054 6.800 1.00 95.31 541 SER A C 1
ATOM 4299 O O . SER A 1 541 ? -24.290 -8.225 7.496 1.00 95.31 541 SER A O 1
ATOM 4301 N N . MET A 1 542 ? -22.059 -8.129 7.306 1.00 95.88 542 MET A N 1
ATOM 4302 C CA . MET A 1 542 ? -21.775 -8.379 8.718 1.00 95.88 542 MET A CA 1
ATOM 4303 C C . MET A 1 542 ? -22.055 -7.106 9.528 1.00 95.88 542 MET A C 1
ATOM 4305 O O . MET A 1 542 ? -21.239 -6.189 9.533 1.00 95.88 542 MET A O 1
ATOM 4309 N N . ARG A 1 543 ? -23.224 -7.016 10.172 1.00 96.19 543 ARG A N 1
ATOM 4310 C CA . ARG A 1 543 ? -23.693 -5.813 10.886 1.00 96.19 543 ARG A CA 1
ATOM 4311 C C . ARG A 1 543 ? -24.208 -6.172 12.277 1.00 96.19 543 ARG A C 1
ATOM 4313 O O . ARG A 1 543 ? -24.845 -7.208 12.433 1.00 96.19 543 ARG A O 1
ATOM 4320 N N . ASN A 1 544 ? -23.958 -5.303 13.258 1.00 97.75 544 ASN A N 1
ATOM 4321 C CA . ASN A 1 544 ? -24.347 -5.483 14.666 1.00 97.75 544 ASN A CA 1
ATOM 4322 C C . ASN A 1 544 ? -23.875 -6.834 15.232 1.00 97.75 544 ASN A C 1
ATOM 4324 O O . ASN A 1 544 ? -24.669 -7.671 15.653 1.00 97.75 544 ASN A O 1
ATOM 4328 N N . VAL A 1 545 ? -22.565 -7.063 15.188 1.00 97.56 545 VAL A N 1
ATOM 4329 C CA . VAL A 1 545 ? -21.903 -8.325 15.507 1.00 97.56 545 VAL A CA 1
ATOM 4330 C C . VAL A 1 545 ? -21.004 -8.206 16.735 1.00 97.56 545 VAL A C 1
ATOM 4332 O O . VAL A 1 545 ? -20.197 -7.282 16.864 1.00 97.56 545 VAL A O 1
ATOM 4335 N N . LEU A 1 546 ? -21.114 -9.223 17.591 1.00 96.38 546 LEU A N 1
ATOM 4336 C CA . LEU A 1 546 ? -20.187 -9.584 18.664 1.00 96.38 546 LEU A CA 1
ATOM 4337 C C . LEU A 1 546 ? -19.589 -10.966 18.375 1.00 96.38 546 LEU A C 1
ATOM 4339 O O . LEU A 1 546 ? -20.129 -11.727 17.575 1.00 96.38 546 LEU A O 1
ATOM 4343 N N . ALA A 1 547 ? -18.520 -11.335 19.078 1.00 95.62 547 ALA A N 1
ATOM 4344 C CA . ALA A 1 547 ? -17.965 -12.683 19.006 1.00 95.62 547 ALA A CA 1
ATOM 4345 C C . ALA A 1 547 ? -17.628 -13.244 20.394 1.00 95.62 547 ALA A C 1
ATOM 4347 O O . ALA A 1 547 ? -17.266 -12.513 21.324 1.00 95.62 547 ALA A O 1
ATOM 4348 N N . LEU A 1 548 ? -17.765 -14.563 20.531 1.00 94.69 548 LEU A N 1
ATOM 4349 C CA . LEU A 1 548 ? -17.420 -15.291 21.750 1.00 94.69 548 LEU A CA 1
ATOM 4350 C C . LEU A 1 548 ? -15.901 -15.449 21.883 1.00 94.69 548 LEU A C 1
ATOM 4352 O O . LEU A 1 548 ? -15.245 -15.880 20.952 1.00 94.69 548 LEU A O 1
ATOM 4356 N N . GLN A 1 549 ? -15.327 -15.218 23.063 1.00 87.88 549 GLN A N 1
ATOM 4357 C CA . GLN A 1 549 ? -13.919 -15.561 23.349 1.00 87.88 549 GLN A CA 1
ATOM 4358 C C . GLN A 1 549 ? -13.744 -16.920 24.055 1.00 87.88 549 GLN A C 1
ATOM 4360 O O . GLN A 1 549 ? -12.642 -17.300 24.454 1.00 87.88 549 GLN A O 1
ATOM 4365 N N . GLY A 1 550 ? -14.845 -17.638 24.276 1.00 83.75 550 GLY A N 1
ATOM 4366 C CA . GLY A 1 550 ? -14.913 -18.889 25.026 1.00 83.75 550 GLY A CA 1
ATOM 4367 C C . GLY A 1 550 ? -16.306 -19.508 24.919 1.00 83.75 550 GLY A C 1
ATOM 4368 O O . GLY A 1 550 ? -17.078 -19.151 24.040 1.00 83.75 550 GLY A O 1
ATOM 4369 N N . ARG A 1 551 ? -16.678 -20.399 25.850 1.00 77.69 551 ARG A N 1
ATOM 4370 C CA . ARG A 1 551 ? -17.969 -21.119 25.779 1.00 77.69 551 ARG A CA 1
ATOM 4371 C C . ARG A 1 551 ? -19.210 -20.217 25.789 1.00 77.69 551 ARG A C 1
ATOM 4373 O O . ARG A 1 551 ? -20.205 -20.581 25.181 1.00 77.69 551 ARG A O 1
ATOM 4380 N N . LYS A 1 552 ? -19.190 -19.110 26.540 1.00 81.31 552 LYS A N 1
ATOM 4381 C CA . LYS A 1 552 ? -20.375 -18.253 26.749 1.00 81.31 552 LYS A CA 1
ATOM 4382 C C . LYS A 1 552 ? -20.077 -16.762 26.908 1.00 81.31 552 LYS A C 1
ATOM 4384 O O . LYS A 1 552 ? -21.003 -16.008 27.156 1.00 81.31 552 LYS A O 1
ATOM 4389 N N . GLN A 1 553 ? -18.814 -16.343 26.851 1.00 90.94 553 GLN A N 1
ATOM 4390 C CA . GLN A 1 553 ? -18.441 -14.959 27.145 1.00 90.94 553 GLN A CA 1
ATOM 4391 C C . GLN A 1 553 ? -18.120 -14.217 25.852 1.00 90.94 553 GLN A C 1
ATOM 4393 O O . GLN A 1 553 ? -17.220 -14.638 25.122 1.00 90.94 553 GLN A O 1
ATOM 4398 N N . VAL A 1 554 ? -18.819 -13.113 25.601 1.00 93.88 554 VAL A N 1
ATOM 4399 C CA . VAL A 1 554 ? -18.462 -12.152 24.547 1.00 93.88 554 VAL A CA 1
ATOM 4400 C C . VAL A 1 554 ? -17.233 -11.328 24.940 1.00 93.88 554 VAL A C 1
ATOM 4402 O O . VAL A 1 554 ? -16.956 -11.130 26.124 1.00 93.88 554 VAL A O 1
ATOM 4405 N N . ASN A 1 555 ? -16.487 -10.835 23.956 1.00 93.19 555 ASN A N 1
ATOM 4406 C CA . ASN A 1 555 ? -15.344 -9.946 24.170 1.00 93.19 555 ASN A CA 1
ATOM 4407 C C . ASN A 1 555 ? -15.493 -8.666 23.322 1.00 93.19 555 ASN A C 1
ATOM 4409 O O . ASN A 1 555 ? -16.168 -8.676 22.299 1.00 93.19 555 ASN A O 1
ATOM 4413 N N . GLY A 1 556 ? -14.918 -7.555 23.795 1.00 95.25 556 GLY A N 1
ATOM 4414 C CA . GLY A 1 556 ? -14.996 -6.237 23.153 1.00 95.25 556 GLY A CA 1
ATOM 4415 C C . GLY A 1 556 ? -13.837 -5.887 22.215 1.00 95.25 556 GLY A C 1
ATOM 4416 O O . GLY A 1 556 ? -13.809 -4.776 21.702 1.00 95.25 556 GLY A O 1
ATOM 4417 N N . ALA A 1 557 ? -12.885 -6.796 21.996 1.00 95.25 557 ALA A N 1
ATOM 4418 C CA . ALA A 1 557 ? -11.712 -6.585 21.147 1.00 95.25 557 ALA A CA 1
ATOM 4419 C C . ALA A 1 557 ? -12.073 -6.488 19.661 1.00 95.25 557 ALA A C 1
ATOM 4421 O O . ALA A 1 557 ? -11.312 -5.932 18.878 1.00 95.25 557 ALA A O 1
ATOM 4422 N N . MET A 1 558 ? -13.240 -7.004 19.273 1.00 96.75 558 MET A N 1
ATOM 4423 C CA . MET A 1 558 ? -13.832 -6.782 17.962 1.00 96.75 558 MET A CA 1
ATOM 4424 C C . MET A 1 558 ? -15.323 -6.529 18.123 1.00 96.75 558 MET A C 1
ATOM 4426 O O . MET A 1 558 ? -16.019 -7.312 18.770 1.00 96.75 558 MET A O 1
ATOM 4430 N N . LEU A 1 559 ? -15.801 -5.438 17.529 1.00 98.44 559 LEU A N 1
ATOM 4431 C CA . LEU A 1 559 ? -17.210 -5.056 17.516 1.00 98.44 559 LEU A CA 1
ATOM 4432 C C . LEU A 1 559 ? -17.546 -4.465 16.145 1.00 98.44 559 LEU A C 1
ATOM 4434 O O . LEU A 1 559 ? -16.798 -3.626 15.644 1.00 98.44 559 LEU A O 1
ATOM 4438 N N . ILE A 1 560 ? -18.674 -4.855 15.550 1.00 98.56 560 ILE A N 1
ATOM 4439 C CA . ILE A 1 560 ? -19.151 -4.268 14.287 1.00 98.56 560 ILE A CA 1
ATOM 4440 C C . ILE A 1 560 ? -20.573 -3.799 14.494 1.00 98.56 560 ILE A C 1
ATOM 4442 O O . ILE A 1 560 ? -21.450 -4.629 14.678 1.00 98.56 560 ILE A O 1
ATOM 4446 N N . PHE A 1 561 ? -20.829 -2.499 14.468 1.00 98.44 561 PHE A N 1
ATOM 4447 C CA . PHE A 1 561 ? -22.163 -1.978 14.756 1.00 98.44 561 PHE A CA 1
ATOM 4448 C C . PHE A 1 561 ? -22.528 -0.839 13.825 1.00 98.44 561 PHE A C 1
ATOM 4450 O O . PHE A 1 561 ? -21.682 -0.066 13.382 1.00 98.44 561 PHE A O 1
ATOM 4457 N N . ASP A 1 562 ? -23.815 -0.748 13.529 1.00 97.94 562 ASP A N 1
ATOM 4458 C CA . ASP A 1 562 ? -24.354 0.394 12.817 1.00 97.94 562 ASP A CA 1
ATOM 4459 C C . ASP A 1 562 ? -24.375 1.628 13.716 1.00 97.94 562 ASP A C 1
ATOM 4461 O O . ASP A 1 562 ? -24.545 1.539 14.938 1.00 97.94 562 ASP A O 1
ATOM 4465 N N . GLN A 1 563 ? -24.249 2.794 13.088 1.00 97.44 563 GLN A N 1
ATOM 4466 C CA . GLN A 1 563 ? -24.433 4.067 13.766 1.00 97.44 563 GLN A CA 1
ATOM 4467 C C . GLN A 1 563 ? -25.814 4.108 14.436 1.00 97.44 563 GLN A C 1
ATOM 4469 O O . GLN A 1 563 ? -26.825 3.750 13.832 1.00 97.44 563 GLN A O 1
ATOM 4474 N N . GLY A 1 564 ? -25.859 4.548 15.693 1.00 95.12 564 GLY A N 1
ATOM 4475 C CA . GLY A 1 564 ? -27.098 4.633 16.460 1.00 95.12 564 GLY A CA 1
ATOM 4476 C C . GLY A 1 564 ? -27.692 3.278 16.854 1.00 95.12 564 GLY A C 1
ATOM 4477 O O . GLY A 1 564 ? -28.883 3.223 17.168 1.00 95.12 564 GLY A O 1
ATOM 4478 N N . SER A 1 565 ? -26.909 2.193 16.851 1.00 96.06 565 SER A N 1
ATOM 4479 C CA . SER A 1 565 ? -27.368 0.893 17.347 1.00 96.06 565 SER A CA 1
ATOM 4480 C C . SER A 1 565 ? -27.888 0.986 18.788 1.00 96.06 565 SER A C 1
ATOM 4482 O O . SER A 1 565 ? -27.236 1.550 19.673 1.00 96.06 565 SER A O 1
ATOM 4484 N N . GLU A 1 566 ? -29.053 0.381 19.036 1.00 96.38 566 GLU A N 1
ATOM 4485 C CA . GLU A 1 566 ? -29.635 0.263 20.376 1.00 96.38 566 GLU A CA 1
ATOM 4486 C C . GLU A 1 566 ? -28.667 -0.415 21.349 1.00 96.38 566 GLU A C 1
ATOM 4488 O O . GLU A 1 566 ? -28.490 0.061 22.469 1.00 96.38 566 GLU A O 1
ATOM 4493 N N . PHE A 1 567 ? -27.983 -1.471 20.899 1.00 97.88 567 PHE A N 1
ATOM 4494 C CA . PHE A 1 567 ? -27.021 -2.199 21.719 1.00 97.88 567 PHE A CA 1
ATOM 4495 C C . PHE A 1 567 ? -25.941 -1.263 22.274 1.00 97.88 567 PHE A C 1
ATOM 4497 O O . PHE A 1 567 ? -25.640 -1.292 23.468 1.00 97.88 567 PHE A O 1
ATOM 4504 N N . MET A 1 568 ? -25.388 -0.395 21.421 1.00 98.00 568 MET A N 1
ATOM 4505 C CA . MET A 1 568 ? -24.334 0.538 21.819 1.00 98.00 568 MET A CA 1
ATOM 4506 C C . MET A 1 568 ? -24.850 1.630 22.753 1.00 98.00 568 MET A C 1
ATOM 4508 O O . MET A 1 568 ? -24.184 1.930 23.743 1.00 98.00 568 MET A O 1
ATOM 4512 N N . ARG A 1 569 ? -26.057 2.163 22.515 1.00 97.75 569 ARG A N 1
ATOM 4513 C CA . ARG A 1 569 ? -26.691 3.111 23.449 1.00 97.75 569 ARG A CA 1
ATOM 4514 C C . ARG A 1 569 ? -26.873 2.497 24.834 1.00 97.75 569 ARG A C 1
ATOM 4516 O O . ARG A 1 569 ? -26.431 3.081 25.819 1.00 97.75 569 ARG A O 1
ATOM 4523 N N . VAL A 1 570 ? -27.449 1.295 24.910 1.00 98.12 570 VAL A N 1
ATOM 4524 C CA . VAL A 1 570 ? -27.676 0.592 26.183 1.00 98.12 570 VAL A CA 1
ATOM 4525 C C . VAL A 1 570 ? -26.352 0.278 26.886 1.00 98.12 570 VAL A C 1
ATOM 4527 O O . VAL A 1 570 ? -26.262 0.424 28.105 1.00 98.12 570 VAL A O 1
ATOM 4530 N N . ALA A 1 571 ? -25.310 -0.094 26.136 1.00 98.44 571 ALA A N 1
ATOM 4531 C CA . ALA A 1 571 ? -23.976 -0.328 26.681 1.00 98.44 571 ALA A CA 1
ATOM 4532 C C . ALA A 1 571 ? -23.351 0.940 27.285 1.00 98.44 571 ALA A C 1
ATOM 4534 O O . ALA A 1 571 ? -22.858 0.895 28.414 1.00 98.44 571 ALA A O 1
ATOM 4535 N N . VAL A 1 572 ? -23.424 2.078 26.585 1.00 98.69 572 VAL A N 1
ATOM 4536 C CA . VAL A 1 572 ? -22.931 3.368 27.096 1.00 98.69 572 VAL A CA 1
ATOM 4537 C C . VAL A 1 572 ? -23.722 3.804 28.334 1.00 98.69 572 VAL A C 1
ATOM 4539 O O . VAL A 1 572 ? -23.119 4.170 29.343 1.00 98.69 572 VAL A O 1
ATOM 4542 N N . THR A 1 573 ? -25.056 3.700 28.321 1.00 98.56 573 THR A N 1
ATOM 4543 C CA . THR A 1 573 ? -25.886 4.004 29.500 1.00 98.56 573 THR A CA 1
ATOM 4544 C C . THR A 1 573 ? -25.511 3.130 30.694 1.00 98.56 573 THR A C 1
ATOM 4546 O O . THR A 1 573 ? -25.360 3.635 31.809 1.00 98.56 573 THR A O 1
ATOM 4549 N N . GLU A 1 574 ? -25.335 1.824 30.484 1.00 98.44 574 GLU A N 1
ATOM 4550 C CA . GLU A 1 574 ? -24.983 0.903 31.563 1.00 98.44 574 GLU A CA 1
ATOM 4551 C C . GLU A 1 574 ? -23.594 1.197 32.138 1.00 98.44 574 GLU A C 1
ATOM 4553 O O . GLU A 1 574 ? -23.426 1.162 33.358 1.00 98.44 574 GLU A O 1
ATOM 4558 N N . PHE A 1 575 ? -22.618 1.542 31.293 1.00 98.56 575 PHE A N 1
ATOM 4559 C CA . PHE A 1 575 ? -21.285 1.932 31.753 1.00 98.56 575 PHE A CA 1
ATOM 4560 C C . PHE A 1 575 ? -21.377 3.121 32.714 1.00 98.56 575 PHE A C 1
ATOM 4562 O O . PHE A 1 575 ? -20.802 3.095 33.802 1.00 98.56 575 PHE A O 1
ATOM 4569 N N . LEU A 1 576 ? -22.119 4.160 32.322 1.00 98.44 576 LEU A N 1
ATOM 4570 C CA . LEU A 1 576 ? -22.206 5.416 33.067 1.00 98.44 576 LEU A CA 1
ATOM 4571 C C . LEU A 1 576 ? -23.004 5.282 34.374 1.00 98.44 576 LEU A C 1
ATOM 4573 O O . LEU A 1 576 ? -22.657 5.898 35.381 1.00 98.44 576 LEU A O 1
ATOM 4577 N N . THR A 1 577 ? -24.054 4.460 34.379 1.00 97.69 577 THR A N 1
ATOM 4578 C CA . THR A 1 577 ? -24.983 4.335 35.519 1.00 97.69 577 THR A CA 1
ATOM 4579 C C . THR A 1 577 ? -24.627 3.212 36.495 1.00 97.69 577 THR A C 1
ATOM 4581 O O . THR A 1 577 ? -25.022 3.270 37.658 1.00 97.69 577 THR A O 1
ATOM 4584 N N . ASN A 1 578 ? -23.848 2.211 36.067 1.00 97.19 578 ASN A N 1
ATOM 4585 C CA . ASN A 1 578 ? -23.528 1.015 36.858 1.00 97.19 578 ASN A CA 1
ATOM 4586 C C . ASN A 1 578 ? -22.019 0.693 36.881 1.00 97.19 578 ASN A C 1
ATOM 4588 O O . ASN A 1 578 ? -21.611 -0.473 36.902 1.00 97.19 578 ASN A O 1
ATOM 4592 N N . TYR A 1 579 ? -21.171 1.722 36.865 1.00 97.75 579 TYR A N 1
ATOM 4593 C CA . TYR A 1 579 ? -19.715 1.569 36.869 1.00 97.75 579 TYR A CA 1
ATOM 4594 C C . TYR A 1 579 ? -19.182 0.832 38.113 1.00 97.75 579 TYR A C 1
ATOM 4596 O O . TYR A 1 579 ? -19.580 1.114 39.247 1.00 97.75 579 TYR A O 1
ATOM 4604 N N . ARG A 1 580 ? -18.187 -0.050 37.928 1.00 96.50 580 ARG A N 1
ATOM 4605 C CA . ARG A 1 580 ? -17.375 -0.618 39.030 1.00 96.50 580 ARG A CA 1
ATOM 4606 C C . ARG A 1 580 ? -15.889 -0.629 38.694 1.00 96.50 580 ARG A C 1
ATOM 4608 O O . ARG A 1 580 ? -15.497 -0.650 37.541 1.00 96.50 580 ARG A O 1
ATOM 4615 N N . THR A 1 581 ? -15.019 -0.672 39.698 1.00 96.19 581 THR A N 1
ATOM 4616 C CA . THR A 1 581 ? -13.558 -0.664 39.486 1.00 96.19 581 THR A CA 1
ATOM 4617 C C . THR A 1 581 ? -12.969 -2.023 39.067 1.00 96.19 581 THR A C 1
ATOM 4619 O O . THR A 1 581 ? -11.797 -2.099 38.684 1.00 96.19 581 THR A O 1
ATOM 4622 N N . THR A 1 582 ? -13.762 -3.098 39.098 1.00 95.75 582 THR A N 1
ATOM 4623 C CA . THR A 1 582 ? -13.365 -4.444 38.657 1.00 95.75 582 THR A CA 1
ATOM 4624 C C . THR A 1 582 ? -13.124 -4.484 37.147 1.00 95.75 582 THR A C 1
ATOM 4626 O O . THR A 1 582 ? -14.018 -4.137 36.386 1.00 95.75 582 THR A O 1
ATOM 4629 N N . TRP A 1 583 ? -11.956 -4.985 36.726 1.00 91.12 583 TRP A N 1
ATOM 4630 C CA . TRP A 1 583 ? -11.464 -4.941 35.337 1.00 91.12 583 TRP A CA 1
ATOM 4631 C C . TRP A 1 583 ? -12.504 -5.354 34.279 1.00 91.12 583 TRP A C 1
ATOM 4633 O O . TRP A 1 583 ? -12.838 -4.580 33.393 1.00 91.12 583 TRP A O 1
ATOM 4643 N N . GLY A 1 584 ? -13.077 -6.556 34.393 1.00 92.44 584 GLY A N 1
ATOM 4644 C CA . GLY A 1 584 ? -14.020 -7.062 33.388 1.00 92.44 584 GLY A CA 1
ATOM 4645 C C . GLY A 1 584 ? -15.443 -6.507 33.502 1.00 92.44 584 GLY A C 1
ATOM 4646 O O . GLY A 1 584 ? -16.272 -6.815 32.650 1.00 92.44 584 GLY A O 1
ATOM 4647 N N . TRP A 1 585 ? -15.764 -5.737 34.553 1.00 96.50 585 TRP A N 1
ATOM 4648 C CA . TRP A 1 585 ? -17.144 -5.338 34.855 1.00 96.50 585 TRP A CA 1
ATOM 4649 C C . TRP A 1 585 ? -17.736 -4.385 33.819 1.00 96.50 585 TRP A C 1
ATOM 4651 O O . TRP A 1 585 ? -18.912 -4.545 33.483 1.00 96.50 585 TRP A O 1
ATOM 4661 N N . ASN A 1 586 ? -16.926 -3.440 33.329 1.00 96.81 586 ASN A N 1
ATOM 4662 C CA . ASN A 1 586 ? -17.344 -2.408 32.373 1.00 96.81 586 ASN A CA 1
ATOM 4663 C C . ASN A 1 586 ? -17.022 -2.751 30.909 1.00 96.81 586 ASN A C 1
ATOM 4665 O O . ASN A 1 586 ? -17.431 -2.017 30.021 1.00 96.81 586 ASN A O 1
ATOM 4669 N N . GLY A 1 587 ? -16.304 -3.849 30.668 1.00 95.50 587 GLY A N 1
ATOM 4670 C CA . GLY A 1 587 ? -15.955 -4.333 29.332 1.00 95.50 587 GLY A CA 1
ATOM 4671 C C . GLY A 1 587 ? -16.716 -5.618 28.991 1.00 95.50 587 GLY A C 1
ATOM 4672 O O . GLY A 1 587 ? -17.941 -5.577 28.859 1.00 95.50 587 GLY A O 1
ATOM 4673 N N . PRO A 1 588 ? -16.052 -6.790 28.908 1.00 95.25 588 PRO A N 1
ATOM 4674 C CA . PRO A 1 588 ? -16.691 -8.053 28.522 1.00 95.25 588 PRO A CA 1
ATOM 4675 C C . PRO A 1 588 ? -17.966 -8.404 29.304 1.00 95.25 588 PRO A C 1
ATOM 4677 O O . PRO A 1 588 ? -18.951 -8.843 28.713 1.00 95.25 588 PRO A O 1
ATOM 4680 N N . ASN A 1 589 ? -17.995 -8.184 30.626 1.00 97.06 589 ASN A N 1
ATOM 4681 C CA . ASN A 1 589 ? -19.183 -8.515 31.418 1.00 97.06 589 ASN A CA 1
ATOM 4682 C C . ASN A 1 589 ? -20.327 -7.522 31.184 1.00 97.06 589 ASN A C 1
ATOM 4684 O O . ASN A 1 589 ? -21.481 -7.915 31.314 1.00 97.06 589 ASN A O 1
ATOM 4688 N N . LEU A 1 590 ? -20.029 -6.263 30.848 1.00 97.81 590 LEU A N 1
ATOM 4689 C CA . LEU A 1 590 ? -21.046 -5.290 30.451 1.00 97.81 590 LEU A CA 1
ATOM 4690 C C . LEU A 1 590 ? -21.676 -5.707 29.130 1.00 97.81 590 LEU A C 1
ATOM 4692 O O . LEU A 1 590 ? -22.892 -5.856 29.065 1.00 97.81 590 LEU A O 1
ATOM 4696 N N . LEU A 1 591 ? -20.856 -5.999 28.118 1.00 97.56 591 LEU A N 1
ATOM 4697 C CA . LEU A 1 591 ? -21.343 -6.471 26.820 1.00 97.56 591 LEU A CA 1
ATOM 4698 C C . LEU A 1 591 ? -22.202 -7.733 26.972 1.00 97.56 591 LEU A C 1
ATOM 4700 O O . LEU A 1 591 ? -23.258 -7.834 26.355 1.00 97.56 591 LEU A O 1
ATOM 4704 N N . GLN A 1 592 ? -21.807 -8.658 27.853 1.00 96.44 592 GLN A N 1
ATOM 4705 C CA . GLN A 1 592 ? -22.598 -9.854 28.139 1.00 96.44 592 GLN A CA 1
ATOM 4706 C C . GLN A 1 592 ? -23.950 -9.533 28.790 1.00 96.44 592 GLN A C 1
ATOM 4708 O O . GLN A 1 592 ? -24.962 -10.127 28.421 1.00 96.44 592 GLN A O 1
ATOM 4713 N N . ARG A 1 593 ? -23.992 -8.615 29.765 1.00 97.12 593 ARG A N 1
ATOM 4714 C CA . ARG A 1 593 ? -25.248 -8.217 30.424 1.00 97.12 593 ARG A CA 1
ATOM 4715 C C . ARG A 1 593 ? -26.195 -7.521 29.448 1.00 97.12 593 ARG A C 1
ATOM 4717 O O . ARG A 1 593 ? -27.385 -7.828 29.457 1.00 97.12 593 ARG A O 1
ATOM 4724 N N . VAL A 1 594 ? -25.670 -6.654 28.582 1.00 97.50 594 VAL A N 1
ATOM 4725 C CA . VAL A 1 594 ? -26.450 -5.985 27.528 1.00 97.50 594 VAL A CA 1
ATOM 4726 C C . VAL A 1 594 ? -26.968 -6.998 26.507 1.00 97.50 594 VAL A C 1
ATOM 4728 O O . VAL A 1 594 ? -28.157 -6.986 26.204 1.00 97.50 594 VAL A O 1
ATOM 4731 N N . ALA A 1 595 ? -26.127 -7.935 26.056 1.00 96.38 595 ALA A N 1
ATOM 4732 C CA . ALA A 1 595 ? -26.546 -9.010 25.158 1.00 96.38 595 ALA A CA 1
ATOM 4733 C C . ALA A 1 595 ? -27.667 -9.863 25.764 1.00 96.38 595 ALA A C 1
ATOM 4735 O O . ALA A 1 595 ? -28.665 -10.119 25.102 1.00 96.38 595 ALA A O 1
ATOM 4736 N N . ASN A 1 596 ? -27.564 -10.234 27.042 1.00 95.50 596 ASN A N 1
ATOM 4737 C CA . ASN A 1 596 ? -28.622 -10.984 27.720 1.00 95.50 596 ASN A CA 1
ATOM 4738 C C . ASN A 1 596 ? -29.927 -10.177 27.829 1.00 95.50 596 ASN A C 1
ATOM 4740 O O . ASN A 1 596 ? -31.004 -10.745 27.673 1.00 95.50 596 ASN A O 1
ATOM 4744 N N . ARG A 1 597 ? -29.840 -8.860 28.076 1.00 95.88 597 ARG A N 1
ATOM 4745 C CA . ARG A 1 597 ? -31.011 -7.969 28.148 1.00 95.88 597 ARG A CA 1
ATOM 4746 C C . ARG A 1 597 ? -31.718 -7.842 26.797 1.00 95.88 597 ARG A C 1
ATOM 4748 O O . ARG A 1 597 ? -32.940 -7.764 26.766 1.00 95.88 597 ARG A O 1
ATOM 4755 N N . LEU A 1 598 ? -30.957 -7.822 25.704 1.00 95.75 598 LEU A N 1
ATOM 4756 C CA . LEU A 1 598 ? -31.463 -7.585 24.349 1.00 95.75 598 LEU A CA 1
ATOM 4757 C C . LEU A 1 598 ? -31.627 -8.869 23.516 1.00 95.75 598 LEU A C 1
ATOM 4759 O O . LEU A 1 598 ? -31.971 -8.788 22.345 1.00 95.75 598 LEU A O 1
ATOM 4763 N N . ASN A 1 599 ? -31.410 -10.060 24.080 1.00 89.56 599 ASN A N 1
ATOM 4764 C CA . ASN A 1 599 ? -31.334 -11.313 23.312 1.00 89.56 599 ASN A CA 1
ATOM 4765 C C . ASN A 1 599 ? -32.578 -11.609 22.447 1.00 89.56 599 ASN A C 1
ATOM 4767 O O . ASN A 1 599 ? -32.474 -12.268 21.419 1.00 89.56 599 ASN A O 1
ATOM 4771 N N . ASN A 1 600 ? -33.749 -11.105 22.844 1.00 86.75 600 ASN A N 1
ATOM 4772 C CA . ASN A 1 600 ? -35.019 -11.365 22.162 1.00 86.75 600 ASN A CA 1
ATOM 4773 C C . ASN A 1 600 ? -35.427 -10.268 21.161 1.00 86.75 600 ASN A C 1
ATOM 4775 O O . ASN A 1 600 ? -36.512 -10.349 20.595 1.00 86.75 600 ASN A O 1
ATOM 4779 N N . THR A 1 601 ? -34.602 -9.238 20.943 1.00 86.56 601 THR A N 1
ATOM 4780 C CA . THR A 1 601 ? -34.948 -8.123 20.039 1.00 86.56 601 THR A CA 1
ATOM 4781 C C . THR A 1 601 ? -34.514 -8.360 18.592 1.00 86.56 601 THR A C 1
ATOM 4783 O O . THR A 1 601 ? -34.963 -7.649 17.698 1.00 86.56 601 THR A O 1
ATOM 4786 N N . GLY A 1 602 ? -33.615 -9.322 18.345 1.00 83.56 602 GLY A N 1
ATOM 4787 C CA . GLY A 1 602 ? -33.001 -9.532 17.029 1.00 83.56 602 GLY A CA 1
ATOM 4788 C C . GLY A 1 602 ? -32.069 -8.394 16.582 1.00 83.56 602 GLY A C 1
ATOM 4789 O O . GLY A 1 602 ? -31.715 -8.327 15.408 1.00 83.56 602 GLY A O 1
ATOM 4790 N N . SER A 1 603 ? -31.663 -7.492 17.488 1.00 90.25 603 SER A N 1
ATOM 4791 C CA . SER A 1 603 ? -30.899 -6.282 17.140 1.00 90.25 603 SER A CA 1
ATOM 4792 C C . SER A 1 603 ? -29.394 -6.500 16.935 1.00 90.25 603 SER A C 1
ATOM 4794 O O . SER A 1 603 ? -28.685 -5.567 16.550 1.00 90.25 603 SER A O 1
ATOM 4796 N N . PHE A 1 604 ? -28.890 -7.713 17.177 1.00 96.06 604 PHE A N 1
ATOM 4797 C CA . PHE A 1 604 ? -27.482 -8.076 17.016 1.00 96.06 604 PHE A CA 1
ATOM 4798 C C . PHE A 1 604 ? -27.302 -9.587 16.802 1.00 96.06 604 PHE A C 1
ATOM 4800 O O . PHE A 1 604 ? -28.205 -10.383 17.049 1.00 96.06 604 PHE A O 1
ATOM 4807 N N . THR A 1 605 ? -26.109 -9.987 16.365 1.00 96.25 605 THR A N 1
ATOM 4808 C CA . THR A 1 605 ? -25.690 -11.387 16.215 1.00 96.25 605 THR A CA 1
ATOM 4809 C C . THR A 1 605 ? -24.427 -11.652 17.033 1.00 96.25 605 THR A C 1
ATOM 4811 O O . THR A 1 605 ? -23.512 -10.830 17.063 1.00 96.25 605 THR A O 1
ATOM 4814 N N . ILE A 1 606 ? -24.350 -12.819 17.679 1.00 96.25 606 ILE A N 1
ATOM 4815 C CA . ILE A 1 606 ? -23.120 -13.305 18.315 1.00 96.25 606 ILE A CA 1
ATOM 4816 C C . ILE A 1 606 ? -22.533 -14.414 17.445 1.00 96.25 606 ILE A C 1
ATOM 4818 O O . ILE A 1 606 ? -23.151 -15.461 17.269 1.00 96.25 606 ILE A O 1
ATOM 4822 N N . LEU A 1 607 ? -21.331 -14.192 16.923 1.00 95.94 607 LEU A N 1
ATOM 4823 C CA . LEU A 1 607 ? -20.587 -15.189 16.164 1.00 95.94 607 LEU A CA 1
ATOM 4824 C C . LEU A 1 607 ? -19.804 -16.142 17.074 1.00 95.94 607 LEU A C 1
ATOM 4826 O O . LEU A 1 607 ? -19.454 -15.818 18.217 1.00 95.94 607 LEU A O 1
ATOM 4830 N N . GLY A 1 608 ? -19.525 -17.325 16.522 1.00 95.00 608 GLY A N 1
ATOM 4831 C CA . GLY A 1 608 ? -18.737 -18.373 17.157 1.00 95.00 608 GLY A CA 1
ATOM 4832 C C . GLY A 1 608 ? -17.311 -17.934 17.492 1.00 95.00 608 GLY A C 1
ATOM 4833 O O . GLY A 1 608 ? -16.794 -16.925 17.002 1.00 95.00 608 GLY A O 1
ATOM 4834 N N . GLN A 1 609 ? -16.668 -18.699 18.373 1.00 93.81 609 GLN A N 1
ATOM 4835 C CA . GLN A 1 609 ? -15.351 -18.351 18.906 1.00 93.81 609 GLN A CA 1
ATOM 4836 C C . GLN A 1 609 ? -14.283 -18.312 17.806 1.00 93.81 609 GLN A C 1
ATOM 4838 O O . GLN A 1 609 ? -13.457 -17.405 17.743 1.00 93.81 609 GLN A O 1
ATOM 4843 N N . GLU A 1 610 ? -14.331 -19.281 16.904 1.00 93.12 610 GLU A N 1
ATOM 4844 C CA . GLU A 1 610 ? -13.427 -19.486 15.776 1.00 93.12 610 GLU A CA 1
ATOM 4845 C C . GLU A 1 610 ? -13.417 -18.346 14.749 1.00 93.12 610 GLU A C 1
ATOM 4847 O O . GLU A 1 610 ? -12.469 -18.249 13.964 1.00 93.12 610 GLU A O 1
ATOM 4852 N N . SER A 1 611 ? -14.432 -17.473 14.758 1.00 95.44 611 SER A N 1
ATOM 4853 C CA . SER A 1 611 ? -14.514 -16.346 13.828 1.00 95.44 611 SER A CA 1
ATOM 4854 C C . SER A 1 611 ? -13.460 -15.269 14.103 1.00 95.44 611 SER A C 1
ATOM 4856 O O . SER A 1 611 ? -12.913 -14.701 13.159 1.00 95.44 611 SER A O 1
ATOM 4858 N N . PHE A 1 612 ? -13.151 -15.000 15.377 1.00 95.25 612 PHE A N 1
ATOM 4859 C CA . PHE A 1 612 ? -12.235 -13.918 15.789 1.00 95.25 612 PHE A CA 1
ATOM 4860 C C . PHE A 1 612 ? -11.241 -14.316 16.894 1.00 95.25 612 PHE A C 1
ATOM 4862 O O . PHE A 1 612 ? -10.230 -13.642 17.109 1.00 95.25 612 PHE A O 1
ATOM 4869 N N . TYR A 1 613 ? -11.498 -15.430 17.582 1.00 94.38 613 TYR A N 1
ATOM 4870 C CA . TYR A 1 613 ? -10.709 -15.942 18.704 1.00 94.38 613 TYR A CA 1
ATOM 4871 C C . TYR A 1 613 ? -10.361 -17.434 18.507 1.00 94.38 613 TYR A C 1
ATOM 4873 O O . TYR A 1 613 ? -10.677 -18.271 19.364 1.00 94.38 613 TYR A O 1
ATOM 4881 N N . PRO A 1 614 ? -9.687 -17.809 17.396 1.00 92.75 614 PRO A N 1
ATOM 4882 C CA . PRO A 1 614 ? -9.309 -19.204 17.143 1.00 92.75 614 PRO A CA 1
ATOM 4883 C C . PRO A 1 614 ? -8.322 -19.746 18.190 1.00 92.75 614 PRO A C 1
ATOM 4885 O O . PRO A 1 614 ? -8.242 -20.954 18.398 1.00 92.75 614 PRO A O 1
ATOM 4888 N N . PHE A 1 615 ? -7.619 -18.855 18.897 1.00 89.06 615 PHE A N 1
ATOM 4889 C CA . PHE A 1 615 ? -6.840 -19.177 20.087 1.00 89.06 615 PHE A CA 1
ATOM 4890 C C . PHE A 1 615 ? -7.526 -18.600 21.322 1.00 89.06 615 PHE A C 1
ATOM 4892 O O . PHE A 1 615 ? -7.823 -17.404 21.383 1.00 89.06 615 PHE A O 1
ATOM 4899 N N . ARG A 1 616 ? -7.720 -19.429 22.352 1.00 84.31 616 ARG A N 1
ATOM 4900 C CA . ARG A 1 616 ? -8.059 -18.915 23.684 1.00 84.31 616 ARG A CA 1
ATOM 4901 C C . ARG A 1 616 ? -6.881 -18.114 24.228 1.00 84.31 616 ARG A C 1
ATOM 4903 O O . ARG A 1 616 ? -5.730 -18.409 23.917 1.00 84.31 616 ARG A O 1
ATOM 4910 N N . TRP A 1 617 ? -7.144 -17.153 25.111 1.00 77.50 617 TRP A N 1
ATOM 4911 C CA . TRP A 1 617 ? -6.087 -16.297 25.667 1.00 77.50 617 TRP A CA 1
ATOM 4912 C C . TRP A 1 617 ? -4.961 -17.088 26.365 1.00 77.50 617 TRP A C 1
ATOM 4914 O O . TRP A 1 617 ? -3.802 -16.694 26.290 1.00 77.50 617 TRP A O 1
ATOM 4924 N N . GLN A 1 618 ? -5.281 -18.237 26.973 1.00 79.88 618 GLN A N 1
ATOM 4925 C CA . GLN A 1 618 ? -4.314 -19.153 27.601 1.00 79.88 618 GLN A CA 1
ATOM 4926 C C . GLN A 1 618 ? -3.442 -19.901 26.583 1.00 79.88 618 GLN A C 1
ATOM 4928 O O . GLN A 1 618 ? -2.362 -20.382 26.909 1.00 79.88 618 GLN A O 1
ATOM 4933 N N . GLU A 1 619 ? -3.915 -20.015 25.345 1.00 85.31 619 GLU A N 1
ATOM 4934 C CA . GLU A 1 619 ? -3.301 -20.802 24.278 1.00 85.31 619 GLU A CA 1
ATOM 4935 C C . GLU A 1 619 ? -2.614 -19.933 23.230 1.00 85.31 619 GLU A C 1
ATOM 4937 O O . GLU A 1 619 ? -1.988 -20.465 22.319 1.00 85.31 619 GLU A O 1
ATOM 4942 N N . VAL A 1 620 ? -2.686 -18.606 23.352 1.00 84.88 620 VAL A N 1
ATOM 4943 C CA . VAL A 1 620 ? -2.156 -17.681 22.343 1.00 84.88 620 VAL A CA 1
ATOM 4944 C C . VAL A 1 620 ? -0.661 -17.890 22.085 1.00 84.88 620 VAL A C 1
ATOM 4946 O O . VAL A 1 620 ? -0.209 -17.737 20.957 1.00 84.88 620 VAL A O 1
ATOM 4949 N N . LEU A 1 621 ? 0.109 -18.336 23.088 1.00 86.69 621 LEU A N 1
ATOM 4950 C CA . LEU A 1 621 ? 1.529 -18.682 22.937 1.00 86.69 621 LEU A CA 1
ATOM 4951 C C . LEU A 1 621 ? 1.763 -19.865 21.980 1.00 86.69 621 LEU A C 1
ATOM 4953 O O . LEU A 1 621 ? 2.814 -19.928 21.344 1.00 86.69 621 LEU A O 1
ATOM 4957 N N . LYS A 1 622 ? 0.779 -20.760 21.804 1.00 86.88 622 LYS A N 1
ATOM 4958 C CA . LYS A 1 622 ? 0.845 -21.835 20.803 1.00 86.88 622 LYS A CA 1
ATOM 4959 C C . LYS A 1 622 ? 0.906 -21.262 19.389 1.00 86.88 622 LYS A C 1
ATOM 4961 O O . LYS A 1 622 ? 1.674 -21.769 18.588 1.00 86.88 622 LYS A O 1
ATOM 4966 N N . CYS A 1 623 ? 0.201 -20.166 19.098 1.00 86.81 623 CYS A N 1
ATOM 4967 C CA . CYS A 1 623 ? 0.281 -19.511 17.787 1.00 86.81 623 CYS A CA 1
ATOM 4968 C C . CYS A 1 623 ? 1.715 -19.083 17.439 1.00 86.81 623 CYS A C 1
ATOM 4970 O O . CYS A 1 623 ? 2.140 -19.185 16.287 1.00 86.81 623 CYS A O 1
ATOM 4972 N N . TRP A 1 624 ? 2.473 -18.630 18.441 1.00 84.31 624 TRP A N 1
ATOM 4973 C CA . TRP A 1 624 ? 3.848 -18.169 18.268 1.00 84.31 624 TRP A CA 1
ATOM 4974 C C . TRP A 1 624 ? 4.849 -19.319 18.137 1.00 84.31 624 TRP A C 1
ATOM 4976 O O . TRP A 1 624 ? 5.773 -19.206 17.336 1.00 84.31 624 TRP A O 1
ATOM 4986 N N . ASN A 1 625 ? 4.649 -20.415 18.873 1.00 81.25 625 ASN A N 1
ATOM 4987 C CA . ASN A 1 625 ? 5.643 -21.487 19.006 1.00 81.25 625 ASN A CA 1
ATOM 4988 C C . ASN A 1 625 ? 5.327 -22.760 18.202 1.00 81.25 625 ASN A C 1
ATOM 4990 O O . ASN A 1 625 ? 6.214 -23.585 18.004 1.00 81.25 625 ASN A O 1
ATOM 4994 N N . SER A 1 626 ? 4.081 -22.955 17.769 1.00 73.25 626 SER A N 1
ATOM 4995 C CA . SER A 1 626 ? 3.635 -24.182 17.104 1.00 73.25 626 SER A CA 1
ATOM 4996 C C . SER A 1 626 ? 3.953 -24.179 15.612 1.00 73.25 626 SER A C 1
ATOM 4998 O O . SER A 1 626 ? 3.810 -23.157 14.940 1.00 73.25 626 SER A O 1
ATOM 5000 N N . THR A 1 627 ? 4.313 -25.352 15.093 1.00 69.81 627 THR A N 1
ATOM 5001 C CA . THR A 1 627 ? 4.427 -25.656 13.659 1.00 69.81 627 THR A CA 1
ATOM 5002 C C . THR A 1 627 ? 3.172 -26.336 13.102 1.00 69.81 627 THR A C 1
ATOM 5004 O O . THR A 1 627 ? 3.207 -26.852 11.985 1.00 69.81 627 THR A O 1
ATOM 5007 N N . GLU A 1 628 ? 2.065 -26.354 13.860 1.00 79.94 628 GLU A N 1
ATOM 5008 C CA . GLU A 1 628 ? 0.793 -26.903 13.376 1.00 79.94 628 GLU A CA 1
ATOM 5009 C C . GLU A 1 628 ? 0.384 -26.259 12.033 1.00 79.94 628 GLU A C 1
ATOM 5011 O O . GLU A 1 628 ? 0.665 -25.072 11.808 1.00 79.94 628 GLU A O 1
ATOM 5016 N N . PRO A 1 629 ? -0.263 -27.015 11.121 1.00 82.44 629 PRO A N 1
ATOM 5017 C CA . PRO A 1 629 ? -0.712 -26.468 9.847 1.00 82.44 629 PRO A CA 1
ATOM 5018 C C . PRO A 1 629 ? -1.585 -25.230 10.063 1.00 82.44 629 PRO A C 1
ATOM 5020 O O . PRO A 1 629 ? -2.454 -25.210 10.934 1.00 82.44 629 PRO A O 1
ATOM 5023 N N . TYR A 1 630 ? -1.363 -24.192 9.259 1.00 83.69 630 TYR A N 1
ATOM 5024 C CA . TYR A 1 630 ? -2.070 -22.915 9.401 1.00 83.69 630 TYR A CA 1
ATOM 5025 C C . TYR A 1 630 ? -3.579 -23.109 9.242 1.00 83.69 630 TYR A C 1
ATOM 5027 O O . TYR A 1 630 ? -4.375 -22.598 10.024 1.00 83.69 630 TYR A O 1
ATOM 5035 N N . GLU A 1 631 ? -3.941 -23.943 8.278 1.00 85.69 631 GLU A N 1
ATOM 5036 C CA . GLU A 1 631 ? -5.289 -24.324 7.886 1.00 85.69 631 GLU A CA 1
ATOM 5037 C C . GLU A 1 631 ? -6.008 -25.127 8.979 1.00 85.69 631 GLU A C 1
ATOM 5039 O O . GLU A 1 631 ? -7.235 -25.126 9.035 1.00 85.69 631 GLU A O 1
ATOM 5044 N N . ALA A 1 632 ? -5.264 -25.769 9.891 1.00 85.06 632 ALA A N 1
ATOM 5045 C CA . ALA A 1 632 ? -5.847 -26.479 11.029 1.00 85.06 632 ALA A CA 1
ATOM 5046 C C . ALA A 1 632 ? -6.421 -25.523 12.090 1.00 85.06 632 ALA A C 1
ATOM 5048 O O . ALA A 1 632 ? -7.244 -25.931 12.910 1.00 85.06 632 ALA A O 1
ATOM 5049 N N . ARG A 1 633 ? -5.993 -24.252 12.095 1.00 86.88 633 ARG A N 1
ATOM 5050 C CA . ARG A 1 633 ? -6.480 -23.221 13.029 1.00 86.88 633 ARG A CA 1
ATOM 5051 C C . ARG A 1 633 ? -7.239 -22.104 12.350 1.00 86.88 633 ARG A C 1
ATOM 5053 O O . ARG A 1 633 ? -8.230 -21.625 12.895 1.00 86.88 633 ARG A O 1
ATOM 5060 N N . ILE A 1 634 ? -6.762 -21.672 11.193 1.00 91.69 634 ILE A N 1
ATOM 5061 C CA . ILE A 1 634 ? -7.332 -20.563 10.449 1.00 91.69 634 ILE A CA 1
ATOM 5062 C C . ILE A 1 634 ? -8.163 -21.137 9.309 1.00 91.69 634 ILE A C 1
ATOM 5064 O O . ILE A 1 634 ? -7.643 -21.552 8.275 1.00 91.69 634 ILE A O 1
ATOM 5068 N N . THR A 1 635 ? -9.474 -21.179 9.527 1.00 91.88 635 THR A N 1
ATOM 5069 C CA . THR A 1 635 ? -10.428 -21.794 8.596 1.00 91.88 635 THR A CA 1
ATOM 5070 C C . THR A 1 635 ? -11.002 -20.762 7.615 1.00 91.88 635 THR A C 1
ATOM 5072 O O . THR A 1 635 ? -10.615 -19.588 7.596 1.00 91.88 635 THR A O 1
ATOM 5075 N N . ASN A 1 636 ? -11.950 -21.174 6.771 1.00 91.50 636 ASN A N 1
ATOM 5076 C CA . ASN A 1 636 ? -12.751 -20.257 5.952 1.00 91.50 636 ASN A CA 1
ATOM 5077 C C . ASN A 1 636 ? -13.710 -19.376 6.775 1.00 91.50 636 ASN A C 1
ATOM 5079 O O . ASN A 1 636 ? -14.117 -18.329 6.281 1.00 91.50 636 ASN A O 1
ATOM 5083 N N . HIS A 1 637 ? -14.015 -19.749 8.021 1.00 91.88 637 HIS A N 1
ATOM 5084 C CA . HIS A 1 637 ? -14.884 -18.986 8.926 1.00 91.88 637 HIS A CA 1
ATOM 5085 C C . HIS A 1 637 ? -14.115 -18.034 9.855 1.00 91.88 637 HIS A C 1
ATOM 5087 O O . HIS A 1 637 ? -14.733 -17.264 10.587 1.00 91.88 637 HIS A O 1
ATOM 5093 N N . THR A 1 638 ? -12.779 -18.076 9.841 1.00 95.81 638 THR A N 1
ATOM 5094 C CA . THR A 1 638 ? -11.918 -17.223 10.670 1.00 95.81 638 THR A CA 1
ATOM 5095 C C . THR A 1 638 ? -11.602 -15.920 9.941 1.00 95.81 638 THR A C 1
ATOM 5097 O O . THR A 1 638 ? -10.936 -15.933 8.907 1.00 95.81 638 THR A O 1
ATOM 5100 N N . TYR A 1 639 ? -12.055 -14.795 10.492 1.00 97.00 639 TYR A N 1
ATOM 5101 C CA . TYR A 1 639 ? -11.855 -13.457 9.931 1.00 97.00 639 TYR A CA 1
ATOM 5102 C C . TYR A 1 639 ? -10.671 -12.720 10.548 1.00 97.00 639 TYR A C 1
ATOM 5104 O O . TYR A 1 639 ? -9.945 -12.015 9.843 1.00 97.00 639 TYR A O 1
ATOM 5112 N N . ALA A 1 640 ? -10.459 -12.895 11.852 1.00 96.38 640 ALA A N 1
ATOM 5113 C CA . ALA A 1 640 ? -9.358 -12.274 12.572 1.00 96.38 640 ALA A CA 1
ATOM 5114 C C . ALA A 1 640 ? -8.794 -13.190 13.659 1.00 96.38 640 ALA A C 1
ATOM 5116 O O . ALA A 1 640 ? -9.405 -14.188 14.044 1.00 96.38 640 ALA A O 1
ATOM 5117 N N . VAL A 1 641 ? -7.630 -12.810 14.178 1.00 94.19 641 VAL A N 1
ATOM 5118 C CA . VAL A 1 641 ? -6.965 -13.483 15.288 1.00 94.19 641 VAL A CA 1
ATOM 5119 C C . VAL A 1 641 ? -6.567 -12.462 16.343 1.00 94.19 641 VAL A C 1
ATOM 5121 O O . VAL A 1 641 ? -5.803 -11.540 16.066 1.00 94.19 641 VAL A O 1
ATOM 5124 N N . HIS A 1 642 ? -7.050 -12.653 17.566 1.00 93.75 642 HIS A N 1
ATOM 5125 C CA . HIS A 1 642 ? -6.612 -11.888 18.730 1.00 93.75 642 HIS A CA 1
ATOM 5126 C C . HIS A 1 642 ? -5.293 -12.452 19.289 1.00 93.75 642 HIS A C 1
ATOM 5128 O O . HIS A 1 642 ? -5.264 -13.579 19.791 1.00 93.75 642 HIS A O 1
ATOM 5134 N N . LEU A 1 643 ? -4.195 -11.687 19.220 1.00 88.75 643 LEU A N 1
ATOM 5135 C CA . LEU A 1 643 ? -2.859 -12.151 19.643 1.00 88.75 643 LEU A CA 1
ATOM 5136 C C . LEU A 1 643 ? -2.468 -11.795 21.083 1.00 88.75 643 LEU A C 1
ATOM 5138 O O . LEU A 1 643 ? -1.381 -12.188 21.525 1.00 88.75 643 LEU A O 1
ATOM 5142 N N . ASN A 1 644 ? -3.347 -11.102 21.811 1.00 81.94 644 ASN A N 1
ATOM 5143 C CA . ASN A 1 644 ? -3.212 -10.736 23.220 1.00 81.94 644 ASN A CA 1
ATOM 5144 C C . ASN A 1 644 ? -1.787 -10.285 23.581 1.00 81.94 644 ASN A C 1
ATOM 5146 O O . ASN A 1 644 ? -0.953 -11.046 24.096 1.00 81.94 644 ASN A O 1
ATOM 5150 N N . THR A 1 645 ? -1.507 -9.013 23.315 1.00 79.19 645 THR A N 1
ATOM 5151 C CA . THR A 1 645 ? -0.194 -8.398 23.540 1.00 79.19 645 THR A CA 1
ATOM 5152 C C . THR A 1 645 ? 0.243 -8.510 24.997 1.00 79.19 645 THR A C 1
ATOM 5154 O O . THR A 1 645 ? 1.433 -8.660 25.261 1.00 79.19 645 THR A O 1
ATOM 5157 N N . GLY A 1 646 ? -0.692 -8.535 25.953 1.00 78.56 646 GLY A N 1
ATOM 5158 C CA . GLY A 1 646 ? -0.377 -8.740 27.369 1.00 78.56 646 GLY A CA 1
ATOM 5159 C C . GLY A 1 646 ? 0.407 -10.032 27.626 1.00 78.56 646 GLY A C 1
ATOM 5160 O O . GLY A 1 646 ? 1.395 -10.017 28.364 1.00 78.56 646 GLY A O 1
ATOM 5161 N N . MET A 1 647 ? 0.017 -11.120 26.955 1.00 77.81 647 MET A N 1
ATOM 5162 C CA . MET A 1 647 ? 0.656 -12.437 27.071 1.00 77.81 647 MET A CA 1
ATOM 5163 C C . MET A 1 647 ? 1.898 -12.575 26.186 1.00 77.81 647 MET A C 1
ATOM 5165 O O . MET A 1 647 ? 2.849 -13.259 26.557 1.00 77.81 647 MET A O 1
ATOM 5169 N N . SER A 1 648 ? 1.910 -11.927 25.020 1.00 79.06 648 SER A N 1
ATOM 5170 C CA . SER A 1 648 ? 2.930 -12.137 23.984 1.00 79.06 648 SER A CA 1
ATOM 5171 C C . SER A 1 648 ? 3.956 -11.001 23.855 1.00 79.06 648 SER A C 1
ATOM 5173 O O . SER A 1 648 ? 4.797 -11.047 22.955 1.00 79.06 648 SER A O 1
ATOM 5175 N N . LYS A 1 649 ? 3.942 -10.001 24.754 1.00 77.50 649 LYS A N 1
ATOM 5176 C CA . LYS A 1 649 ? 4.830 -8.815 24.723 1.00 77.50 649 LYS A CA 1
ATOM 5177 C C . LYS A 1 649 ? 6.332 -9.116 24.714 1.00 77.50 649 LYS A C 1
ATOM 5179 O O . LYS A 1 649 ? 7.110 -8.306 24.227 1.00 77.50 649 LYS A O 1
ATOM 5184 N N . HIS A 1 650 ? 6.744 -10.256 25.266 1.00 79.25 650 HIS A N 1
ATOM 5185 C CA . HIS A 1 650 ? 8.149 -10.668 25.335 1.00 79.25 650 HIS A CA 1
ATOM 5186 C C . HIS A 1 650 ? 8.659 -11.263 24.010 1.00 79.25 650 HIS A C 1
ATOM 5188 O O . HIS A 1 650 ? 9.865 -11.398 23.817 1.00 79.25 650 HIS A O 1
ATOM 5194 N N . ILE A 1 651 ? 7.756 -11.602 23.085 1.00 75.69 651 ILE A N 1
ATOM 5195 C CA . ILE A 1 651 ? 8.096 -12.218 21.802 1.00 75.69 651 ILE A CA 1
ATOM 5196 C C . ILE A 1 651 ? 8.406 -11.112 20.795 1.00 75.69 651 ILE A C 1
ATOM 5198 O O . ILE A 1 651 ? 7.510 -10.455 20.267 1.00 75.69 651 ILE A O 1
ATOM 5202 N N . GLN A 1 652 ? 9.683 -10.892 20.503 1.00 69.44 652 GLN A N 1
ATOM 5203 C CA . GLN A 1 652 ? 10.071 -9.859 19.539 1.00 69.44 652 GLN A CA 1
ATOM 5204 C C . GLN A 1 652 ? 9.840 -10.296 18.088 1.00 69.44 652 GLN A C 1
ATOM 5206 O O . GLN A 1 652 ? 9.481 -9.468 17.252 1.00 69.44 652 GLN A O 1
ATOM 5211 N N . GLN A 1 653 ? 9.982 -11.593 17.804 1.00 69.69 653 GLN A N 1
ATOM 5212 C CA . GLN A 1 653 ? 9.848 -12.166 16.469 1.00 69.69 653 GLN A CA 1
ATOM 5213 C C . GLN A 1 653 ? 9.225 -13.564 16.534 1.00 69.69 653 GLN A C 1
ATOM 5215 O O . GLN A 1 653 ? 9.609 -14.380 17.368 1.00 69.69 653 GLN A O 1
ATOM 5220 N N . ALA A 1 654 ? 8.284 -13.845 15.630 1.00 72.25 654 ALA A N 1
ATOM 5221 C CA . ALA A 1 654 ? 7.737 -15.188 15.458 1.00 72.25 654 ALA A CA 1
ATOM 5222 C C . ALA A 1 654 ? 8.745 -16.090 14.708 1.00 72.25 654 ALA A C 1
ATOM 5224 O O . ALA A 1 654 ? 9.224 -15.676 13.642 1.00 72.25 654 ALA A O 1
ATOM 5225 N N . PRO A 1 655 ? 9.049 -17.303 15.212 1.00 75.62 655 PRO A N 1
ATOM 5226 C CA . PRO A 1 655 ? 9.813 -18.317 14.485 1.00 75.62 655 PRO A CA 1
ATOM 5227 C C . PRO A 1 655 ? 9.257 -18.550 13.076 1.00 75.62 655 PRO A C 1
ATOM 5229 O O . PRO A 1 655 ? 8.043 -18.656 12.897 1.00 75.62 655 PRO A O 1
ATOM 5232 N N . ARG A 1 656 ? 10.135 -18.642 12.065 1.00 77.50 656 ARG A N 1
ATOM 5233 C CA . ARG A 1 656 ? 9.712 -18.944 10.686 1.00 77.50 656 ARG A CA 1
ATOM 5234 C C . ARG A 1 656 ? 8.913 -20.252 10.666 1.00 77.50 656 ARG A C 1
ATOM 5236 O O . ARG A 1 656 ? 9.304 -21.231 11.291 1.00 77.50 656 ARG A O 1
ATOM 5243 N N . GLY A 1 657 ? 7.797 -20.248 9.943 1.00 76.62 657 GLY A N 1
ATOM 5244 C CA . GLY A 1 657 ? 6.907 -21.404 9.806 1.00 76.62 657 GLY A CA 1
ATOM 5245 C C . GLY A 1 657 ? 5.783 -21.505 10.842 1.00 76.62 657 GLY A C 1
ATOM 5246 O O . GLY A 1 657 ? 4.828 -22.235 10.579 1.00 76.62 657 GLY A O 1
ATOM 5247 N N . SER A 1 658 ? 5.825 -20.756 11.954 1.00 85.12 658 SER A N 1
ATOM 5248 C CA . SER A 1 658 ? 4.730 -20.782 12.934 1.00 85.12 658 SER A CA 1
ATOM 5249 C C . SER A 1 658 ? 3.438 -20.154 12.405 1.00 85.12 658 SER A C 1
ATOM 5251 O O . SER A 1 658 ? 3.453 -19.367 11.450 1.00 85.12 658 SER A O 1
ATOM 5253 N N . VAL A 1 659 ? 2.301 -20.471 13.036 1.00 88.25 659 VAL A N 1
ATOM 5254 C CA . VAL A 1 659 ? 0.991 -19.921 12.637 1.00 88.25 659 VAL A CA 1
ATOM 5255 C C . VAL A 1 659 ? 1.004 -18.392 12.702 1.00 88.25 659 VAL A C 1
ATOM 5257 O O . VAL A 1 659 ? 0.634 -17.730 11.734 1.00 88.25 659 VAL A O 1
ATOM 5260 N N . CYS A 1 660 ? 1.507 -17.818 13.795 1.00 87.69 660 CYS A N 1
ATOM 5261 C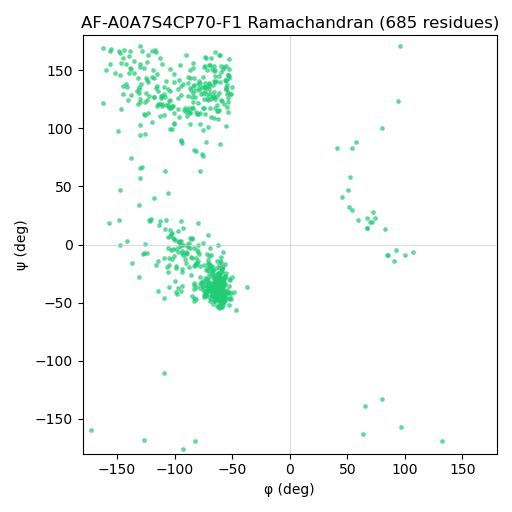 CA . CYS A 1 660 ? 1.627 -16.369 13.950 1.00 87.69 660 CYS A CA 1
ATOM 5262 C C . CYS A 1 660 ? 2.620 -15.762 12.956 1.00 87.69 660 CYS A C 1
ATOM 5264 O O . CYS A 1 660 ? 2.365 -14.676 12.442 1.00 87.69 660 CYS A O 1
ATOM 5266 N N . HIS A 1 661 ? 3.720 -16.450 12.627 1.00 85.19 661 HIS A N 1
ATOM 5267 C CA . HIS A 1 661 ? 4.607 -15.981 11.564 1.00 85.19 661 HIS A CA 1
ATOM 5268 C C . HIS A 1 661 ? 3.851 -15.854 10.238 1.00 85.19 661 HIS A C 1
ATOM 5270 O O . HIS A 1 661 ? 3.912 -14.796 9.620 1.00 85.19 661 HIS A O 1
ATOM 5276 N N . LYS A 1 662 ? 3.075 -16.878 9.852 1.00 87.25 662 LYS A N 1
ATOM 5277 C CA . LYS A 1 662 ? 2.244 -16.857 8.638 1.00 87.25 662 LYS A CA 1
ATOM 5278 C C . LYS A 1 662 ? 1.184 -15.751 8.675 1.00 87.25 662 LYS A C 1
ATOM 5280 O O . LYS A 1 662 ? 1.070 -15.010 7.703 1.00 87.25 662 LYS A O 1
ATOM 5285 N N . ILE A 1 663 ? 0.461 -15.571 9.786 1.00 88.06 663 ILE A N 1
ATOM 5286 C CA . ILE A 1 663 ? -0.516 -14.469 9.944 1.00 88.06 663 ILE A CA 1
ATOM 5287 C C . ILE A 1 663 ? 0.156 -13.110 9.693 1.00 88.06 663 ILE A C 1
ATOM 5289 O O . ILE A 1 663 ? -0.366 -12.279 8.950 1.00 88.06 663 ILE A O 1
ATOM 5293 N N . MET A 1 664 ? 1.336 -12.899 10.280 1.00 85.81 664 MET A N 1
ATOM 5294 C CA . MET A 1 664 ? 2.045 -11.618 10.232 1.00 85.81 664 MET A CA 1
ATOM 5295 C C . MET A 1 664 ? 2.834 -11.388 8.934 1.00 85.81 664 MET A C 1
ATOM 5297 O O . MET A 1 664 ? 3.298 -10.267 8.721 1.00 85.81 664 MET A O 1
ATOM 5301 N N . SER A 1 665 ? 3.023 -12.402 8.086 1.00 82.81 665 SER A N 1
ATOM 5302 C CA . SER A 1 665 ? 3.785 -12.294 6.832 1.00 82.81 665 SER A CA 1
ATOM 5303 C C . SER A 1 665 ? 2.955 -12.486 5.561 1.00 82.81 665 SER A C 1
ATOM 5305 O O . SER A 1 665 ? 3.429 -12.128 4.488 1.00 82.81 665 SER A O 1
ATOM 5307 N N . THR A 1 666 ? 1.729 -13.011 5.659 1.00 84.50 666 THR A N 1
ATOM 5308 C CA . THR A 1 666 ? 0.884 -13.282 4.479 1.00 84.50 666 THR A CA 1
ATOM 5309 C C . THR A 1 666 ? 0.091 -12.050 4.040 1.00 84.50 666 THR A C 1
ATOM 5311 O O . THR A 1 666 ? 0.028 -11.737 2.853 1.00 84.50 666 THR A O 1
ATOM 5314 N N . PHE A 1 667 ? -0.507 -11.330 4.993 1.00 89.12 667 PHE A N 1
ATOM 5315 C CA . PHE A 1 667 ? -1.456 -10.243 4.720 1.00 89.12 667 PHE A CA 1
ATOM 5316 C C . PHE A 1 667 ? -0.840 -8.883 5.035 1.00 89.12 667 PHE A C 1
ATOM 5318 O O . PHE A 1 667 ? -1.255 -8.175 5.948 1.00 89.12 667 PHE A O 1
ATOM 5325 N N . CYS A 1 668 ? 0.214 -8.541 4.306 1.00 86.31 668 CYS A N 1
ATOM 5326 C CA . CYS A 1 668 ? 0.954 -7.305 4.501 1.00 86.31 668 CYS A CA 1
ATOM 5327 C C . CYS A 1 668 ? 1.173 -6.538 3.192 1.00 86.31 668 CYS A C 1
ATOM 5329 O O . CYS A 1 668 ? 1.163 -7.082 2.092 1.00 86.31 668 CYS A O 1
ATOM 5331 N N . ILE A 1 669 ? 1.355 -5.236 3.344 1.00 90.88 669 ILE A N 1
ATOM 5332 C CA . ILE A 1 669 ? 1.708 -4.222 2.353 1.00 90.88 669 ILE A CA 1
ATOM 5333 C C . ILE A 1 669 ? 3.230 -3.952 2.419 1.00 90.88 669 ILE A C 1
ATOM 5335 O O . ILE A 1 669 ? 3.919 -3.914 1.407 1.00 90.88 669 ILE A O 1
ATOM 5339 N N . PHE A 1 670 ? 3.785 -3.858 3.624 1.00 85.94 670 PHE A N 1
ATOM 5340 C CA . PHE A 1 670 ? 5.167 -3.576 4.007 1.00 85.94 670 PHE A CA 1
ATOM 5341 C C . PHE A 1 670 ? 5.884 -4.843 4.516 1.00 85.94 670 PHE A C 1
ATOM 5343 O O . PHE A 1 670 ? 6.548 -4.846 5.555 1.00 85.94 670 PHE A O 1
ATOM 5350 N N . CYS A 1 671 ? 5.712 -5.972 3.824 1.00 71.12 671 CYS A N 1
ATOM 5351 C CA . CYS A 1 671 ? 6.108 -7.298 4.317 1.00 71.12 671 CYS A CA 1
ATOM 5352 C C . CYS A 1 671 ? 7.592 -7.460 4.683 1.00 71.12 671 CYS A C 1
ATOM 5354 O O . CYS A 1 671 ? 7.899 -8.168 5.638 1.00 71.12 671 CYS A O 1
ATOM 5356 N N . HIS A 1 672 ? 8.503 -6.812 3.956 1.00 62.31 672 HIS A N 1
ATOM 5357 C CA . HIS A 1 672 ? 9.935 -7.143 3.995 1.00 62.31 672 HIS A CA 1
ATOM 5358 C C . HIS A 1 672 ? 10.790 -6.189 4.840 1.00 62.31 672 HIS A C 1
ATOM 5360 O O . HIS A 1 672 ? 12.011 -6.308 4.839 1.00 62.31 672 HIS A O 1
ATOM 5366 N N . ILE A 1 673 ? 10.164 -5.232 5.541 1.00 53.28 673 ILE A N 1
ATOM 5367 C CA . ILE A 1 673 ? 10.870 -4.183 6.307 1.00 53.28 673 ILE A CA 1
ATOM 5368 C C . ILE A 1 673 ? 10.080 -3.740 7.549 1.00 53.28 673 ILE A C 1
ATOM 5370 O O . ILE A 1 673 ? 10.284 -2.644 8.071 1.00 53.28 673 ILE A O 1
ATOM 5374 N N . LEU A 1 674 ? 9.148 -4.555 8.053 1.00 44.78 674 LEU A N 1
ATOM 5375 C CA . LEU A 1 674 ? 8.799 -4.403 9.465 1.00 44.78 674 LEU A CA 1
ATOM 5376 C C . LEU A 1 674 ? 9.959 -4.980 10.283 1.00 44.78 674 LEU A C 1
ATOM 5378 O O . LEU A 1 674 ? 10.505 -6.017 9.906 1.00 44.78 674 LEU A O 1
ATOM 5382 N N . PRO A 1 675 ? 10.396 -4.289 11.344 1.00 42.03 675 PRO A N 1
ATOM 5383 C CA . PRO A 1 675 ? 11.714 -4.475 11.918 1.00 42.03 675 PRO A CA 1
ATOM 5384 C C . PRO A 1 675 ? 11.883 -5.900 12.443 1.00 42.03 675 PRO A C 1
ATOM 5386 O O . PRO A 1 675 ? 11.422 -6.239 13.532 1.00 42.03 675 PRO A O 1
ATOM 5389 N N . HIS A 1 676 ? 12.684 -6.693 11.737 1.00 36.59 676 HIS A N 1
ATOM 5390 C CA . HIS A 1 676 ? 13.669 -7.506 12.429 1.00 36.59 676 HIS A CA 1
ATOM 5391 C C . HIS A 1 676 ? 14.602 -6.524 13.164 1.00 36.59 676 HIS A C 1
ATOM 5393 O O . HIS A 1 676 ? 15.594 -6.065 12.616 1.00 36.59 676 HIS A O 1
ATOM 5399 N N . ALA A 1 677 ? 14.210 -6.125 14.379 1.00 33.66 677 ALA A N 1
ATOM 5400 C CA . ALA A 1 677 ? 15.019 -5.388 15.353 1.00 33.66 677 ALA A CA 1
ATOM 5401 C C . ALA A 1 677 ? 15.678 -4.064 14.881 1.00 33.66 677 ALA A C 1
ATOM 5403 O O . ALA A 1 677 ? 16.876 -4.027 14.607 1.00 33.66 677 ALA A O 1
ATOM 5404 N N . SER A 1 678 ? 14.956 -2.932 14.895 1.00 29.98 678 SER A N 1
ATOM 5405 C CA . SER A 1 678 ? 15.608 -1.606 14.769 1.00 29.98 678 SER A CA 1
ATOM 5406 C C . SER A 1 678 ? 14.850 -0.382 15.320 1.00 29.98 678 SER A C 1
ATOM 5408 O O . SER A 1 678 ? 15.240 0.737 15.012 1.00 29.98 678 SER A O 1
ATOM 5410 N N . LEU A 1 679 ? 13.849 -0.538 16.201 1.00 28.44 679 LEU A N 1
ATOM 5411 C CA . LEU A 1 679 ? 13.301 0.594 16.986 1.00 28.44 679 LEU A CA 1
ATOM 5412 C C . LEU A 1 679 ? 13.770 0.638 18.454 1.00 28.44 679 LEU A C 1
ATOM 5414 O O . LEU A 1 679 ? 13.313 1.479 19.213 1.00 28.44 679 LEU A O 1
ATOM 5418 N N . ASN A 1 680 ? 14.739 -0.199 18.843 1.00 29.28 680 ASN A N 1
ATOM 5419 C CA . ASN A 1 680 ? 15.454 -0.063 20.116 1.00 29.28 680 ASN A CA 1
ATOM 5420 C C . ASN A 1 680 ? 16.964 -0.008 19.867 1.00 29.28 680 ASN A C 1
ATOM 5422 O O . ASN A 1 680 ? 17.629 -1.040 19.787 1.00 29.28 680 ASN A O 1
ATOM 5426 N N . ARG A 1 681 ? 17.514 1.207 19.784 1.00 28.69 681 ARG A N 1
ATOM 5427 C CA . ARG A 1 681 ? 18.928 1.473 20.076 1.00 28.69 681 ARG A CA 1
ATOM 5428 C C . ARG A 1 681 ? 19.069 2.755 20.889 1.00 28.69 681 ARG A C 1
ATOM 5430 O O . ARG A 1 681 ? 19.549 3.763 20.399 1.00 28.69 681 ARG A O 1
ATOM 5437 N N . THR A 1 682 ? 18.709 2.646 22.158 1.00 23.61 682 THR A N 1
ATOM 5438 C CA . THR A 1 682 ? 19.476 3.222 23.267 1.00 23.61 682 THR A CA 1
ATOM 5439 C C . THR A 1 682 ? 19.299 2.276 24.456 1.00 23.61 682 THR A C 1
ATOM 5441 O O . THR A 1 682 ? 18.168 2.072 24.899 1.00 23.61 682 THR A O 1
ATOM 5444 N N . PRO A 1 683 ? 20.359 1.631 24.978 1.00 25.14 683 PRO A N 1
ATOM 5445 C CA . PRO A 1 683 ? 20.296 1.170 26.354 1.00 25.14 683 PRO A CA 1
ATOM 5446 C C . PRO A 1 683 ? 20.196 2.420 27.247 1.00 25.14 683 PRO A C 1
ATOM 5448 O O . PRO A 1 683 ? 20.861 3.417 26.948 1.00 25.14 683 PRO A O 1
ATOM 5451 N N . PRO A 1 684 ? 19.375 2.419 28.312 1.00 24.59 684 PRO A N 1
ATOM 5452 C CA . PRO A 1 684 ? 19.480 3.466 29.317 1.00 24.59 684 PRO A CA 1
ATOM 5453 C C . PRO A 1 684 ? 20.929 3.499 29.836 1.00 24.59 684 PRO A C 1
ATOM 5455 O O . PRO A 1 684 ? 21.531 2.425 29.983 1.00 24.59 684 PRO A O 1
ATOM 5458 N N . PRO A 1 685 ? 21.514 4.687 30.083 1.00 24.55 685 PRO A N 1
ATOM 5459 C CA . PRO A 1 685 ? 22.797 4.765 30.767 1.00 24.55 685 PRO A CA 1
ATOM 5460 C C . PRO A 1 685 ? 22.695 3.986 32.084 1.00 24.55 685 PRO A C 1
ATOM 5462 O O . PRO A 1 685 ? 21.708 4.094 32.814 1.00 24.55 685 PRO A O 1
ATOM 5465 N N . ARG A 1 686 ? 23.681 3.121 32.340 1.00 28.98 686 ARG A N 1
ATOM 5466 C CA . ARG A 1 686 ? 23.839 2.486 33.647 1.00 28.98 686 ARG A CA 1
ATOM 5467 C C . ARG A 1 686 ? 24.526 3.496 34.568 1.00 28.98 686 ARG A C 1
ATOM 5469 O O . ARG A 1 686 ? 25.660 3.858 34.274 1.00 28.98 686 ARG A O 1
ATOM 5476 N N . PHE A 1 687 ? 23.824 3.803 35.662 1.00 29.38 687 PHE A N 1
ATOM 5477 C CA . PHE A 1 687 ? 24.129 4.717 36.772 1.00 29.38 687 PHE A CA 1
ATOM 5478 C C . PHE A 1 687 ? 24.109 6.210 36.452 1.00 29.38 687 PHE A C 1
ATOM 5480 O O . PHE A 1 687 ? 24.880 6.662 35.580 1.00 29.38 687 PHE A O 1
#

pLDDT: mean 80.97, std 20.14, range [22.45, 98.81]

Nearest PDB structures (foldseek):
  4mix-assembly2_B  TM=6.446E-01  e=1.738E-08  Photorhabdus asymbiotica subsp. asymbiotica ATCC 43949
  8ovs-assembly2_BBB  TM=6.099E-01  e=3.366E-08  Yersinia enterocolitica
  8ovs-assembly1_AAA  TM=5.193E-01  e=5.527E-08  Yersinia enterocolitica
  5xvr-assembly3_A  TM=4.932E-01  e=2.247E+00  Neisseria meningitidis H44/76
  2e89-assembly2_C  TM=3.773E-01  e=4.860E+00  Aquifex aeolicus

Mean predicted aligned error: 9.92 Å

InterPro domains:
  IPR007345 Polysaccharide pyruvyl transferase [PF04230] (171-310)
  IPR007577 Glycosyltransferase, DXD sugar-binding motif [PF04488] (424-539)
  IPR007652 Alpha 1,4-glycosyltransferase domain [PF04572] (561-671)
  IPR029044 Nucleotide-diphospho-sugar transferases [SSF53448] (497-664)
  IPR051981 Alpha-1,4-N-acetylglucosaminyltransferase [PTHR12042] (397-668)

Foldseek 3Di:
DAFFPCPLDWPCVLVVVQLQVVQQPDPPDQWDDDPPDDPVPIDGDDPVVVPDDVRDDDPPRGDDDPDDDDPPVLVVAAEEFEDAQVVCVVVVWFFLLQLLLRVLWSLLAPHHDDYAHQQPRQQPDQHEYENAGEFAQSRPPDGHPNHNYAAAQYHQDPRNLVVVLVVLVVLVVCCVPQNAHAHQFPVRVVSCVVSPGHHDDLHGSLLLDEGVLPFRDDPVDTDDQPPQDAEEEEPDDPVLDDPVCVVGYDYDYRIDDSVQSNDRSSSNVVSVVLLCCLQRHHQEYEYCDPSSVSNSVSSLHAYEHEADPAGPPDDDRNCHPPNLQHRYQYPVDPDGDDRADRRNGDGGRCLLVSLLSSLQVLLSQCVVCVFDVSPSSNSSNVSCSNSPSWPRDRSCQVPDDPAAFFAEEEEEDADALVPQALLLVLQVQLCCLAHVNHAYEYEYPRVVVCVVVVHDSVCVSCVRSPGRYDYHYDDLLVLLCQLQVHCPLVVLLVVPPDVVLVPAPLNVLLSVQSVLLSCCQAPFTKYAYSQKFFPHTHHPPQEQEWEDLDDQWTFDRIGGYHHNQPLSNQLSSCCSNPPDSDNCVSTRVSSSVSCVVCVPVPSHDYDYNLQRDLDRPVRLVCQQVPLPDLCVRNDPNHGIYRNPCVVCVVPPDRDPNGNVNCSSQVRGSNRGPRDPDDPDPDDPDDD

Organism: NCBI:txid73025